Protein 1K5J (pdb70)

Radius of gyration: 20.87 Å; Cα contacts (8 Å, |Δi|>4): 1464; chains: 5; bounding box: 60×56×52 Å

Solvent-accessible surface area: 18401 Å² total; per-residue (Å²): 152,62,115,40,20,8,14,74,0,22,101,162,89,103,70,76,74,16,181,132,92,30,0,5,0,31,0,0,0,1,4,53,175,10,127,84,51,35,0,1,0,2,4,17,43,100,114,156,69,36,3,11,4,0,1,0,44,7,43,38,22,0,5,10,23,0,25,25,6,100,6,107,33,91,4,27,0,64,4,96,20,18,16,5,31,0,22,1,3,4,20,36,56,60,106,126,39,18,11,13,74,0,30,110,92,93,103,61,75,124,14,111,138,87,70,0,5,0,29,0,0,0,1,5,53,174,10,127,84,50,36,0,1,0,2,5,18,45,90,85,106,87,59,125,54,33,3,11,4,0,1,0,43,6,43,38,22,0,5,10,24,0,25,24,7,78,6,99,32,108,5,27,0,62,3,97,19,18,15,4,30,0,23,1,3,4,19,33,56,96,114,134,46,32,28,13,73,0,31,105,94,89,107,73,75,98,23,100,148,125,75,0,8,0,32,0,0,0,2,5,53,176,11,121,84,49,35,0,1,0,2,4,34,88,139,40,4,10,4,0,1,0,43,7,44,35,22,0,5,10,22,0,24,26,7,79,7,104,32,94,5,29,0,89,3,97,19,19,14,5,30,0,24,1,3,4,23,23,70,111,121,45,29,28,13,75,0,30,103,93,87,106,72,76,99,12,105,147,105,40,0,10,0,32,1,0,0,1,5,52,176,10,124,84,50,37,0,2,0,2,5,18,76,170,53,40,12,11,4,0,1,0,44,7,44,37,22,0,5,10,23,0,24,25,6,100,8,105,34,94,5,28,0,72,4,98,18,18,15,5,29,0,24,1,3,4,24,43,74,155,68,124,38,22,10,13,76,0,29,104,93,88,104,72,76,88,10,111,135,90,68,0,5,0,30,1,0,0,1,4,53,175,11,122,83,50,36,0,2,0,2,4,14,41,128,148,50,47,15,12,4,0,0,0,42,7,44,36,22,0,5,10,23,0,23,26,7,76,7,101,33,94,4,26,0,66,3,99,20,18,13,4,30,0,22,1,3,4,20,40,44,57

GO terms:
  GO:0005515 protein binding (F, IPI)
  GO:0140713 histone chaperone activity (F, IDA)
  GO:0061676 importin-alpha family protein binding (F, EXP)
  GO:0005654 nucleoplasm (C, IDA)
  GO:0035041 sperm DNA decondensation (P, IMP)
  GO:0031491 nucleosome binding (F, IMP)

Foldseek 3Di:
DKDKDKDWAFPVRQKDWDACKKKFWFKKFFDPPWDQDKKWKWKADPCSPTGTDDIAGPVPHGMDTDPPDMDRDGIMIGTPDTGTRMMIITMMDD/DAKDKDWAFPVRQKDWDACKKKFWFKKFFDPPWDQDKKWKWKWDQDPNHIDIGTDDIAGPVPHGMDTDPPDMDRDGIMIGTPDTGTGMMIITDMDD/DAKDKDWAFPVRQKDWDAVKKKFWFKKFFDPPWDQDWKWKWKDVPTGTDDIAGPVPHGMDTDPPDMDDDGIMIGTPDTGTRMMIIIGID/DAKDKDWAFPVRQKDWDACKKKFWFKKFFDPPWDQDWKWKWKPPVPTGTDDIAGPVPHGMDTDPPDMDRDGIMIGTPDTGTGMMIITGMD/DKDKDKDWAFPVRQKDWDACKKKFWFKKFFDPPWDQDWKWKWKADPHDTGTDDIAGPVPHGMDTDPPDMDRDTIMIGTPDTGTGMMIITMMDD

Secondary structure (DSSP, 8-state):
---EEEEEE-SS--EEEE---EEEEEEEEE-TTS-SS-EEEEEEE---EEEEEEEEBTTTB-EEE--S-EEPSPEEEEEEE----EEEEEEEE-/-EEEEEEE-SS--EEEE---EEEEEEEEE-TTS-SS-EEEEEEEEETTEEEEEEEEEEBTTTB-EEE--S-EEPSPEEEEEEE----EEEEEEEE-/-EEEEEEE-SS--EEEE----EEEEEEEE-TTS-SS-EEEEEE--EEEEEEEBTTTB-EEE--S-EEPSPEEEEEEE----EEEEEEE-/-EEEEEEEBTTB-EEEE----EEEEEEEE-TTS-SS-EEEEEE---EEEEEEEBTTTB-EEE--S-EEPSPEEEEEEE----EEEEEEE-/-EEEEEEEEBTTB-EEEE---EEEEEEEEE-TTS-SS-EEEEEE----EEEEEEEBTTTB-EEE--S-EEPSPEEEEEEE----EEEEEEEE-

Sequence (462 aa):
VSLIWGCELNEQNKTFEFKEHQLALRTVCLGDKAKDEFHIVEIVTQEEKSVPIATLKPSILPMATMVGIELTPPVTFRLKAGSGPLYISGQHVASLIWGCELNEQNKTFEFKEHQLALRTVCLGDKAKDEFHIVEIVTQEEGAEKSVPIATLKPSILPMATMVGIELTPPVTFRLKAGSGPLYISGQHVASLIWGCELNEQNKTFEFKEHQLALRTVCLGDKAKDEFHIVEIVTKSVPIATLKPSILPMATMVGIELTPPVTFRLKAGSGPLYISGQHVSLIWGCELNEQNKTFEFKEHQLALRTVCLGDKAKDEFHIVEIVTEKSVPIATLKPSILPMATMVGIELTPPVTFRLKAGSGPLYISGQHVVSLIWGCELNEQNKTFEFKEHQLALRTVCLGDKAKDEFHIVEIVTQEKSVPIATLKPSILPMATMVGIELTPPVTFRLKAGSGPLYISGQHVA

CATH classification: 2.60.120.340

Structure (mmCIF, N/CA/C/O backbone):
data_1K5J
#
_entry.id   1K5J
#
_cell.length_a   116.700
_cell.length_b   67.100
_cell.length_c   101.700
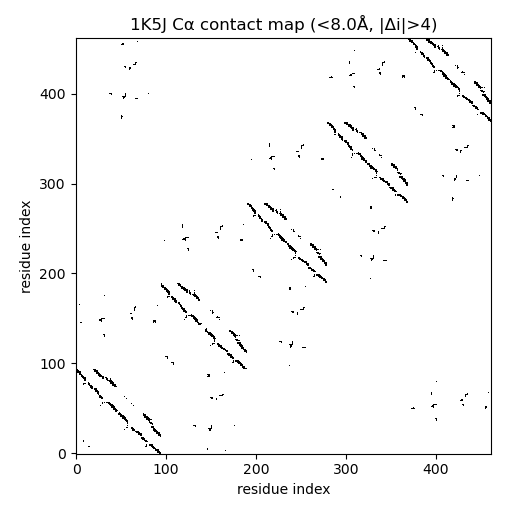_cell.angle_alpha   90.00
_cell.angle_beta   123.30
_cell.angle_gamma   90.00
#
_symmetry.space_group_name_H-M   'C 1 2 1'
#
loop_
_entity.id
_entity.type
_entity.pdbx_description
1 polymer 'Nucleoplasmin Core'
2 water water
#
loop_
_atom_site.group_PDB
_atom_site.id
_atom_site.type_symbol
_atom_site.label_atom_id
_atom_site.label_alt_id
_atom_site.label_comp_id
_atom_site.label_asym_id
_atom_site.label_entity_id
_atom_site.label_seq_id
_atom_site.pdbx_PDB_ins_code
_atom_site.Cartn_x
_atom_site.Cartn_y
_atom_site.Cartn_z
_atom_site.occupancy
_atom_site.B_iso_or_equiv
_atom_site.auth_seq_id
_atom_site.auth_comp_id
_atom_site.auth_asym_id
_atom_site.auth_atom_id
_atom_site.pdbx_PDB_model_num
ATOM 1 N N . VAL A 1 15 ? 7.689 -9.686 -20.106 1.00 69.95 15 VAL A N 1
ATOM 2 C CA . VAL A 1 15 ? 8.038 -9.672 -21.561 1.00 69.66 15 VAL A CA 1
ATOM 3 C C . VAL A 1 15 ? 6.803 -10.021 -22.409 1.00 70.70 15 VAL A C 1
ATOM 4 O O . VAL A 1 15 ? 6.225 -11.118 -22.294 1.00 68.00 15 VAL A O 1
ATOM 8 N N . SER A 1 16 ? 6.393 -9.073 -23.248 1.00 72.30 16 SER A N 1
ATOM 9 C CA . SER A 1 16 ? 5.236 -9.273 -24.103 1.00 73.62 16 SER A CA 1
ATOM 10 C C . SER A 1 16 ? 5.661 -9.209 -25.569 1.00 74.28 16 SER A C 1
ATOM 11 O O . SER A 1 16 ? 6.760 -8.733 -25.906 1.00 75.58 16 SER A O 1
ATOM 14 N N . LEU A 1 17 ? 4.783 -9.698 -26.436 1.00 71.30 17 LEU A N 1
ATOM 15 C CA . LEU A 1 17 ? 5.055 -9.721 -27.864 1.00 67.36 17 LEU A CA 1
ATOM 16 C C . LEU A 1 17 ? 3.697 -9.843 -28.576 1.00 64.19 17 LEU A C 1
ATOM 17 O O . LEU A 1 17 ? 2.944 -10.788 -28.312 1.00 62.65 17 LEU A O 1
ATOM 22 N N . ILE A 1 18 ? 3.365 -8.893 -29.454 1.00 59.15 18 ILE A N 1
ATOM 23 C CA . ILE A 1 18 ? 2.089 -8.983 -30.160 1.00 53.79 18 ILE A CA 1
ATOM 24 C C . ILE A 1 18 ? 2.132 -10.243 -31.013 1.00 49.31 18 ILE A C 1
ATOM 25 O O . ILE A 1 18 ? 3.167 -10.587 -31.599 1.00 44.98 18 ILE A O 1
ATOM 30 N N . TRP A 1 19 ? 1.002 -10.930 -31.064 1.00 41.25 19 TRP A N 1
ATOM 31 C CA . TRP A 1 19 ? 0.891 -12.184 -31.796 1.00 37.95 19 TRP A CA 1
ATOM 32 C C . TRP A 1 19 ? -0.376 -12.197 -32.660 1.00 36.10 19 TRP A C 1
ATOM 33 O O . TRP A 1 19 ? -1.302 -11.418 -32.441 1.00 30.46 19 TRP A O 1
ATOM 44 N N . GLY A 1 20 ? -0.413 -13.092 -33.640 1.00 35.02 20 GLY A N 1
ATOM 45 C CA . GLY A 1 20 ? -1.576 -13.190 -34.493 1.00 32.33 20 GLY A CA 1
ATOM 46 C C . GLY A 1 20 ? -1.483 -14.334 -35.474 1.00 30.96 20 GLY A C 1
ATOM 47 O O . GLY A 1 20 ? -0.390 -14.766 -35.820 1.00 27.64 20 GLY A O 1
ATOM 48 N N . CYS A 1 21 ? -2.627 -14.837 -35.916 1.00 30.25 21 CYS A N 1
ATOM 49 C CA . CYS A 1 21 ? -2.628 -15.917 -36.889 1.00 31.17 21 CYS A CA 1
ATOM 50 C C . CYS A 1 21 ? -3.838 -15.836 -37.794 1.00 29.15 21 CYS A C 1
ATOM 51 O O . CYS A 1 21 ? -4.847 -15.220 -37.456 1.00 25.26 21 CYS A O 1
ATOM 54 N N . GLU A 1 22 ? -3.727 -16.466 -38.955 1.00 29.21 22 GLU A N 1
ATOM 55 C CA . GLU A 1 22 ? -4.829 -16.493 -39.887 1.00 28.66 22 GLU A CA 1
ATOM 56 C C . GLU A 1 22 ? -5.323 -17.912 -40.077 1.00 29.32 22 GLU A C 1
ATOM 57 O O . GLU A 1 22 ? -4.543 -18.847 -40.206 1.00 28.76 22 GLU A O 1
ATOM 63 N N . LEU A 1 23 ? -6.632 -18.065 -40.077 1.00 29.25 23 LEU A N 1
ATOM 64 C CA . LEU A 1 23 ? -7.227 -19.357 -40.314 1.00 26.78 23 LEU A CA 1
ATOM 65 C C . LEU A 1 23 ? -8.071 -19.180 -41.567 1.00 28.45 23 LEU A C 1
ATOM 66 O O . LEU A 1 23 ? -8.676 -18.127 -41.774 1.00 27.66 23 LEU A O 1
ATOM 71 N N . ASN A 1 24 ? -8.084 -20.199 -42.411 1.00 28.12 24 ASN A N 1
ATOM 72 C CA . ASN A 1 24 ? -8.896 -20.177 -43.616 1.00 29.12 24 ASN A CA 1
ATOM 73 C C . ASN A 1 24 ? -9.167 -21.608 -44.057 1.00 33.34 24 ASN A C 1
ATOM 74 O O . ASN A 1 24 ? -8.752 -22.572 -43.409 1.00 28.41 24 ASN A O 1
ATOM 79 N N . GLU A 1 25 ? -9.854 -21.731 -45.176 1.00 30.70 25 GLU A N 1
ATOM 80 C CA . GLU A 1 25 ? -10.204 -23.013 -45.737 1.00 37.14 25 GLU A CA 1
ATOM 81 C C . GLU A 1 25 ? -9.003 -23.953 -45.922 1.00 33.43 25 GLU A C 1
ATOM 82 O O . GLU A 1 25 ? -9.094 -25.134 -45.598 1.00 34.92 25 GLU A O 1
ATOM 88 N N . GLN A 1 26 ? -7.895 -23.419 -46.439 1.00 28.55 26 GLN A N 1
ATOM 89 C CA . GLN A 1 26 ? -6.671 -24.199 -46.687 1.00 32.58 26 GLN A CA 1
ATOM 90 C C . GLN A 1 26 ? -5.946 -24.631 -45.402 1.00 32.28 26 GLN A C 1
ATOM 91 O O . GLN A 1 26 ? -5.471 -25.761 -45.301 1.00 30.17 26 GLN A O 1
ATOM 97 N N . ASN A 1 27 ? -5.845 -23.718 -44.441 1.00 30.24 27 ASN A N 1
ATOM 98 C CA . ASN A 1 27 ? -5.193 -23.981 -43.159 1.00 30.73 27 ASN A CA 1
ATOM 99 C C . ASN A 1 27 ? -6.205 -23.705 -42.050 1.00 30.11 27 ASN A C 1
ATOM 100 O O . ASN A 1 27 ? -6.163 -22.661 -41.398 1.00 31.25 27 ASN A O 1
ATOM 105 N N . LYS A 1 28 ? -7.124 -24.639 -41.858 1.00 27.38 28 LYS A N 1
ATOM 106 C CA . LYS A 1 28 ? -8.168 -24.518 -40.847 1.00 30.23 28 LYS A CA 1
ATOM 107 C C . LYS A 1 28 ? -7.624 -24.517 -39.424 1.00 31.11 28 LYS A C 1
ATOM 108 O O . LYS A 1 28 ? -8.318 -24.150 -38.474 1.00 27.43 28 LYS A O 1
ATOM 114 N N . THR A 1 29 ? -6.368 -24.910 -39.285 1.00 34.61 29 THR A N 1
ATOM 115 C CA . THR A 1 29 ? -5.772 -25.018 -37.970 1.00 37.04 29 THR A CA 1
ATOM 116 C C . THR A 1 29 ? -4.455 -24.293 -37.751 1.00 35.34 29 THR A C 1
ATOM 117 O O . THR A 1 29 ? -3.628 -24.176 -38.654 1.00 39.72 29 THR A O 1
ATOM 121 N N . PHE A 1 30 ? -4.284 -23.796 -36.533 1.00 32.66 30 PHE A N 1
ATOM 122 C CA . PHE A 1 30 ? -3.050 -23.141 -36.136 1.00 32.95 30 PHE A CA 1
ATOM 123 C C . PHE A 1 30 ? -2.759 -23.581 -34.698 1.00 34.30 30 PHE A C 1
ATOM 124 O O . PHE A 1 30 ? -3.552 -23.315 -33.796 1.00 30.11 30 PHE A O 1
ATOM 132 N N . GLU A 1 31 ? -1.668 -24.321 -34.492 1.00 35.51 31 GLU A N 1
ATOM 133 C CA . GLU A 1 31 ? -1.308 -24.748 -33.135 1.00 38.68 31 GLU A CA 1
ATOM 134 C C . GLU A 1 31 ? -0.218 -23.829 -32.602 1.00 34.48 31 GLU A C 1
ATOM 135 O O . GLU A 1 31 ? 0.881 -23.759 -33.140 1.00 33.39 31 GLU A O 1
ATOM 141 N N . PHE A 1 32 ? -0.552 -23.095 -31.554 1.00 37.11 32 PHE A N 1
ATOM 142 C CA . PHE A 1 32 ? 0.398 -22.200 -30.928 1.00 41.31 32 PHE A CA 1
ATOM 143 C C . PHE A 1 32 ? 1.210 -23.066 -29.967 1.00 41.61 32 PHE A C 1
ATOM 144 O O . PHE A 1 32 ? 0.689 -23.534 -28.958 1.00 39.83 32 PHE A O 1
ATOM 152 N N . LYS A 1 33 ? 2.474 -23.288 -30.307 1.00 42.32 33 LYS A N 1
ATOM 153 C CA . LYS A 1 33 ? 3.377 -24.111 -29.498 1.00 45.34 33 LYS A CA 1
ATOM 154 C C . LYS A 1 33 ? 4.440 -23.226 -28.858 1.00 43.62 33 LYS A C 1
ATOM 155 O O . LYS A 1 33 ? 4.910 -22.274 -29.483 1.00 44.58 33 LYS A O 1
ATOM 161 N N . GLU A 1 42 ? 7.765 -19.677 -18.296 1.00 64.08 42 GLU A N 1
ATOM 162 C CA . GLU A 1 42 ? 6.304 -19.711 -18.328 1.00 66.08 42 GLU A CA 1
ATOM 163 C C . GLU A 1 42 ? 5.730 -18.773 -19.406 1.00 65.14 42 GLU A C 1
ATOM 164 O O . GLU A 1 42 ? 6.029 -17.574 -19.430 1.00 62.02 42 GLU A O 1
ATOM 166 N N . HIS A 1 43 ? 4.903 -19.333 -20.286 1.00 64.79 43 HIS A N 1
ATOM 167 C CA . HIS A 1 43 ? 4.278 -18.567 -21.372 1.00 61.61 43 HIS A CA 1
ATOM 168 C C . HIS A 1 43 ? 2.763 -18.532 -21.273 1.00 57.46 43 HIS A C 1
ATOM 169 O O . HIS A 1 43 ? 2.136 -19.492 -20.813 1.00 59.73 43 HIS A O 1
ATOM 176 N N . GLN A 1 44 ? 2.187 -17.418 -21.710 1.00 48.59 44 GLN A N 1
ATOM 177 C CA . GLN A 1 44 ? 0.740 -17.233 -21.712 1.00 46.19 44 GLN A CA 1
ATOM 178 C C . GLN A 1 44 ? 0.360 -16.408 -22.939 1.00 41.39 44 GLN A C 1
ATOM 179 O O . GLN A 1 44 ? 1.065 -15.462 -23.318 1.00 34.53 44 GLN A O 1
ATOM 181 N N . LEU A 1 45 ? -0.740 -16.797 -23.571 1.00 38.77 45 LEU A N 1
ATOM 182 C CA . LEU A 1 45 ? -1.247 -16.096 -24.741 1.00 36.55 45 LEU A CA 1
ATOM 183 C C . LEU A 1 45 ? -2.564 -15.456 -24.344 1.00 36.41 45 LEU A C 1
ATOM 184 O O . LEU A 1 45 ? -3.510 -16.159 -24.001 1.00 35.84 45 LEU A O 1
ATOM 189 N N . ALA A 1 46 ? -2.618 -14.131 -24.368 1.00 32.70 46 ALA A N 1
ATOM 190 C CA . ALA A 1 46 ? -3.849 -13.422 -24.044 1.00 32.72 46 ALA A CA 1
ATOM 191 C C . ALA A 1 46 ? -4.457 -12.986 -25.384 1.00 30.32 46 ALA A C 1
ATOM 192 O O . ALA A 1 46 ? -3.811 -12.287 -26.162 1.00 29.54 46 ALA A O 1
ATOM 194 N N . LEU A 1 47 ? -5.679 -13.424 -25.659 1.00 28.16 47 LEU A N 1
ATOM 195 C CA . LEU A 1 47 ? -6.348 -13.066 -26.908 1.00 29.26 47 LEU A CA 1
ATOM 196 C C . LEU A 1 47 ? -6.945 -11.671 -26.817 1.00 30.50 47 LEU A C 1
ATOM 197 O O . LEU A 1 47 ? -7.365 -11.235 -25.742 1.00 30.84 47 LEU A O 1
ATOM 202 N N . ARG A 1 48 ? -6.981 -10.974 -27.948 1.00 29.84 48 ARG A N 1
ATOM 203 C CA . ARG A 1 48 ? -7.529 -9.623 -27.990 1.00 29.28 48 ARG A CA 1
ATOM 204 C C . ARG A 1 48 ? -8.709 -9.480 -28.947 1.00 28.39 48 ARG A C 1
ATOM 205 O O . ARG A 1 48 ? -9.771 -8.994 -28.562 1.00 24.91 48 ARG A O 1
ATOM 213 N N . THR A 1 49 ? -8.526 -9.896 -30.193 1.00 24.78 49 THR A N 1
ATOM 214 C CA . THR A 1 49 ? -9.606 -9.794 -31.159 1.00 24.23 49 THR A CA 1
ATOM 215 C C . THR A 1 49 ? -9.610 -10.916 -32.183 1.00 23.30 49 THR A C 1
ATOM 216 O O . THR A 1 49 ? -8.605 -11.594 -32.409 1.00 21.97 49 THR A O 1
ATOM 220 N N . VAL A 1 50 ? -10.778 -11.093 -32.786 1.00 25.16 50 VAL A N 1
ATOM 221 C CA . VAL A 1 50 ? -10.988 -12.048 -33.861 1.00 28.45 50 VAL A CA 1
ATOM 222 C C . VAL A 1 50 ? -11.723 -11.203 -34.898 1.00 21.64 50 VAL A C 1
ATOM 223 O O . VAL A 1 50 ? -12.674 -10.517 -34.561 1.00 21.55 50 VAL A O 1
ATOM 227 N N . CYS A 1 51 ? -11.263 -11.226 -36.138 1.00 19.24 51 CYS A N 1
ATOM 228 C CA . CYS A 1 51 ? -11.922 -10.463 -37.181 1.00 21.70 51 CYS A CA 1
ATOM 229 C C . CYS A 1 51 ? -11.742 -11.107 -38.538 1.00 20.76 51 CYS A C 1
ATOM 230 O O . CYS A 1 51 ? -10.760 -11.795 -38.783 1.00 19.19 51 CYS A O 1
ATOM 233 N N . LEU A 1 52 ? -12.709 -10.878 -39.416 1.00 20.87 52 LEU A N 1
ATOM 234 C CA . LEU A 1 52 ? -12.697 -11.462 -40.748 1.00 20.27 52 LEU A CA 1
ATOM 235 C C . LEU A 1 52 ? -12.042 -10.598 -41.808 1.00 21.20 52 LEU A C 1
ATOM 236 O O . LEU A 1 52 ? -12.027 -9.376 -41.711 1.00 21.63 52 LEU A O 1
ATOM 241 N N . GLY A 1 53 ? -11.493 -11.250 -42.822 1.00 22.28 53 GLY A N 1
ATOM 242 C CA . GLY A 1 53 ? -10.879 -10.529 -43.918 1.00 22.46 53 GLY A CA 1
ATOM 243 C C . GLY A 1 53 ? -12.011 -9.987 -44.771 1.00 21.38 53 GLY A C 1
ATOM 244 O O . GLY A 1 53 ? -13.104 -10.543 -44.745 1.00 18.25 53 GLY A O 1
ATOM 245 N N . ASP A 1 54 ? -11.764 -8.915 -45.518 1.00 25.15 54 ASP A N 1
ATOM 246 C CA . ASP A 1 54 ? -12.806 -8.316 -46.357 1.00 29.67 54 ASP A CA 1
ATOM 247 C C . ASP A 1 54 ? -13.237 -9.202 -47.521 1.00 28.70 54 ASP A C 1
ATOM 248 O O . ASP A 1 54 ? -14.294 -8.986 -48.089 1.00 29.16 54 ASP A O 1
ATOM 253 N N . LYS A 1 55 ? -12.424 -10.203 -47.861 1.00 29.51 55 LYS A N 1
ATOM 254 C CA . LYS A 1 55 ? -12.742 -11.122 -48.953 1.00 32.09 55 LYS A CA 1
ATOM 255 C C . LYS A 1 55 ? -13.340 -12.428 -48.440 1.00 30.63 55 LYS A C 1
ATOM 256 O O . LYS A 1 55 ? -13.542 -13.363 -49.200 1.00 32.85 55 LYS A O 1
ATOM 262 N N . ALA A 1 56 ? -13.610 -12.497 -47.145 1.00 25.11 56 ALA A N 1
ATOM 263 C CA . ALA A 1 56 ? -14.181 -13.702 -46.583 1.00 21.78 56 ALA A CA 1
ATOM 264 C C . ALA A 1 56 ? -15.605 -13.914 -47.084 1.00 28.19 56 ALA A C 1
ATOM 265 O O . ALA A 1 56 ? -16.376 -12.970 -47.226 1.00 26.64 56 ALA A O 1
ATOM 267 N N . LYS A 1 57 ? -15.935 -15.173 -47.343 1.00 26.93 57 LYS A N 1
ATOM 268 C CA . LYS A 1 57 ? -17.253 -15.574 -47.804 1.00 24.81 57 LYS A CA 1
ATOM 269 C C . LYS A 1 57 ? -18.300 -15.069 -46.804 1.00 25.96 57 LYS A C 1
ATOM 270 O O . LYS A 1 57 ? -18.110 -15.170 -45.590 1.00 20.93 57 LYS A O 1
ATOM 276 N N . ASP A 1 58 ? -19.403 -14.522 -47.308 1.00 22.92 58 ASP A N 1
ATOM 277 C CA . ASP A 1 58 ? -20.442 -13.996 -46.429 1.00 24.46 58 ASP A CA 1
ATOM 278 C C . ASP A 1 58 ? -21.256 -15.114 -45.775 1.00 24.38 58 ASP A C 1
ATOM 279 O O . ASP A 1 58 ? -22.422 -15.323 -46.074 1.00 21.58 58 ASP A O 1
ATOM 284 N N . GLU A 1 59 ? -20.620 -15.810 -44.846 1.00 24.64 59 GLU A N 1
ATOM 285 C CA . GLU A 1 59 ? -21.254 -16.922 -44.155 1.00 21.78 59 GLU A CA 1
ATOM 286 C C . GLU A 1 59 ? -20.744 -16.946 -42.722 1.00 16.64 59 GLU A C 1
ATOM 287 O O . GLU A 1 59 ? -19.835 -16.209 -42.371 1.00 18.27 59 GLU A O 1
ATOM 293 N N . PHE A 1 60 ? -21.329 -17.797 -41.897 1.00 15.58 60 PHE A N 1
ATOM 294 C CA . PHE A 1 60 ? -20.883 -17.901 -40.519 1.00 22.46 60 PHE A CA 1
ATOM 295 C C . PHE A 1 60 ? -19.504 -18.548 -40.407 1.00 25.20 60 PHE A C 1
ATOM 296 O O . PHE A 1 60 ? -19.191 -19.526 -41.084 1.00 21.14 60 PHE A O 1
ATOM 304 N N . HIS A 1 61 ? -18.673 -17.953 -39.566 1.00 20.64 61 HIS A N 1
ATOM 305 C CA . HIS A 1 61 ? -17.336 -18.445 -39.311 1.00 24.21 61 HIS A CA 1
ATOM 306 C C . HIS A 1 61 ? -17.296 -18.755 -37.827 1.00 26.09 61 HIS A C 1
ATOM 307 O O . HIS A 1 61 ? -17.754 -17.957 -37.007 1.00 22.79 61 HIS A O 1
ATOM 314 N N . ILE A 1 62 ? -16.770 -19.921 -37.480 1.00 26.26 62 ILE A N 1
ATOM 315 C CA . ILE A 1 62 ? -16.663 -20.290 -36.080 1.00 27.03 62 ILE A CA 1
ATOM 316 C C . ILE A 1 62 ? -15.256 -20.752 -35.758 1.00 26.84 62 ILE A C 1
ATOM 317 O O . ILE A 1 62 ? -14.699 -21.616 -36.428 1.00 26.28 62 ILE A O 1
ATOM 322 N N . VAL A 1 63 ? -14.663 -20.133 -34.752 1.00 25.85 63 VAL A N 1
ATOM 323 C CA . VAL A 1 63 ? -13.334 -20.516 -34.334 1.00 25.44 63 VAL A CA 1
ATOM 324 C C . VAL A 1 63 ? -13.493 -21.143 -32.968 1.00 26.59 63 VAL A C 1
ATOM 325 O O . VAL A 1 63 ? -14.240 -20.646 -32.131 1.00 24.28 63 VAL A O 1
ATOM 329 N N . GLU A 1 64 ? -12.811 -22.261 -32.770 1.00 27.61 64 GLU A N 1
ATOM 330 C CA . GLU A 1 64 ? -12.858 -22.988 -31.513 1.00 26.80 64 GLU A CA 1
ATOM 331 C C . GLU A 1 64 ? -11.446 -23.330 -31.058 1.00 26.29 64 GLU A C 1
ATOM 332 O O . GLU A 1 64 ? -10.521 -23.400 -31.870 1.00 28.80 64 GLU A O 1
ATOM 338 N N . ILE A 1 65 ? -11.284 -23.516 -29.755 1.00 26.38 65 ILE A N 1
ATOM 339 C CA . ILE A 1 65 ? -9.995 -23.903 -29.196 1.00 30.82 65 ILE A CA 1
ATOM 340 C C . ILE A 1 65 ? -10.071 -25.414 -28.986 1.00 31.23 65 ILE A C 1
ATOM 341 O O . ILE A 1 65 ? -11.082 -25.937 -28.517 1.00 25.13 65 ILE A O 1
ATOM 346 N N . VAL A 1 66 ? -9.015 -26.116 -29.377 1.00 34.93 66 VAL A N 1
ATOM 347 C CA . VAL A 1 66 ? -8.986 -27.567 -29.251 1.00 39.80 66 VAL A CA 1
ATOM 348 C C . VAL A 1 66 ? -7.926 -28.044 -28.254 1.00 43.76 66 VAL A C 1
ATOM 349 O O . VAL A 1 66 ? -6.771 -27.612 -28.299 1.00 43.55 66 VAL A O 1
ATOM 353 N N . THR A 1 67 ? -8.342 -28.926 -27.351 1.00 49.02 67 THR A N 1
ATOM 354 C CA . THR A 1 67 ? -7.454 -29.513 -26.339 1.00 56.62 67 THR A CA 1
ATOM 355 C C . THR A 1 67 ? -7.808 -30.997 -26.180 1.00 59.89 67 THR A C 1
ATOM 356 O O . THR A 1 67 ? -8.859 -31.450 -26.657 1.00 56.34 67 THR A O 1
ATOM 360 N N . GLN A 1 68 ? -6.946 -31.746 -25.499 1.00 66.17 68 GLN A N 1
ATOM 361 C CA . GLN A 1 68 ? -7.205 -33.167 -25.246 1.00 71.27 68 GLN A CA 1
ATOM 362 C C . GLN A 1 68 ? -7.834 -33.314 -23.847 1.00 75.68 68 GLN A C 1
ATOM 363 O O . GLN A 1 68 ? -7.308 -32.774 -22.869 1.00 77.38 68 GLN A O 1
ATOM 365 N N . GLU A 1 69 ? -8.967 -34.014 -23.754 1.00 79.71 69 GLU A N 1
ATOM 366 C CA . GLU A 1 69 ? -9.637 -34.226 -22.461 1.00 82.42 69 GLU A CA 1
ATOM 367 C C . GLU A 1 69 ? -10.147 -35.664 -22.342 1.00 84.21 69 GLU A C 1
ATOM 368 O O . GLU A 1 69 ? -11.357 -35.896 -22.233 1.00 85.99 69 GLU A O 1
ATOM 370 N N . GLU A 1 73 ? -10.337 -35.649 -27.362 1.00 60.01 73 GLU A N 1
ATOM 371 C CA . GLU A 1 73 ? -10.249 -34.311 -27.955 1.00 60.23 73 GLU A CA 1
ATOM 372 C C . GLU A 1 73 ? -11.435 -33.449 -27.539 1.00 59.71 73 GLU A C 1
ATOM 373 O O . GLU A 1 73 ? -12.590 -33.858 -27.697 1.00 59.24 73 GLU A O 1
ATOM 379 N N . LYS A 1 74 ? -11.155 -32.268 -26.993 1.00 57.68 74 LYS A N 1
ATOM 380 C CA . LYS A 1 74 ? -12.221 -31.345 -26.616 1.00 55.38 74 LYS A CA 1
ATOM 381 C C . LYS A 1 74 ? -12.032 -30.022 -27.355 1.00 50.50 74 LYS A C 1
ATOM 382 O O . LYS A 1 74 ? -10.963 -29.393 -27.293 1.00 47.77 74 LYS A O 1
ATOM 388 N N . SER A 1 75 ? -13.072 -29.612 -28.063 1.00 44.06 75 SER A N 1
ATOM 389 C CA . SER A 1 75 ? -13.034 -28.361 -28.790 1.00 42.84 75 SER A CA 1
ATOM 390 C C . SER A 1 75 ? -14.054 -27.429 -28.142 1.00 40.22 75 SER A C 1
ATOM 391 O O . SER A 1 75 ? -15.159 -27.842 -27.794 1.00 33.93 75 SER A O 1
ATOM 394 N N . VAL A 1 76 ? -13.659 -26.174 -27.956 1.00 33.23 76 VAL A N 1
ATOM 395 C CA . VAL A 1 76 ? -14.522 -25.184 -27.327 1.00 31.20 76 VAL A CA 1
ATOM 396 C C . VAL A 1 76 ? -14.699 -23.933 -28.192 1.00 30.20 76 VAL A C 1
ATOM 397 O O . VAL A 1 76 ? -13.774 -23.128 -28.321 1.00 28.81 76 VAL A O 1
ATOM 401 N N . PRO A 1 77 ? -15.886 -23.766 -28.806 1.00 30.60 77 PRO A N 1
ATOM 402 C CA . PRO A 1 77 ? -16.173 -22.599 -29.656 1.00 29.48 77 PRO A CA 1
ATOM 403 C C . PRO A 1 77 ? -16.072 -21.302 -28.849 1.00 27.76 77 PRO A C 1
ATOM 404 O O . PRO A 1 77 ? -16.639 -21.190 -27.767 1.00 29.91 77 PRO A O 1
ATOM 408 N N . ILE A 1 78 ? -15.345 -20.327 -29.373 1.00 27.42 78 ILE A N 1
ATOM 409 C CA . ILE A 1 78 ? -15.183 -19.062 -28.675 1.00 28.38 78 ILE A CA 1
ATOM 410 C C . ILE A 1 78 ? -15.690 -17.868 -29.469 1.00 27.32 78 ILE A C 1
ATOM 411 O O . ILE A 1 78 ? -15.811 -16.764 -28.934 1.00 27.55 78 ILE A O 1
ATOM 416 N N . ALA A 1 79 ? -15.994 -18.078 -30.744 1.00 26.90 79 ALA A N 1
ATOM 417 C CA . ALA A 1 79 ? -16.489 -16.972 -31.560 1.00 24.34 79 ALA A CA 1
ATOM 418 C C . ALA A 1 79 ? -17.231 -17.386 -32.818 1.00 21.59 79 ALA A C 1
ATOM 419 O O . ALA A 1 79 ? -16.847 -18.331 -33.497 1.00 23.91 79 ALA A O 1
ATOM 421 N N . THR A 1 80 ? -18.298 -16.655 -33.111 1.00 22.46 80 THR A N 1
ATOM 422 C CA . THR A 1 80 ? -19.097 -16.868 -34.310 1.00 21.23 80 THR A CA 1
ATOM 423 C C . THR A 1 80 ? -19.197 -15.515 -34.990 1.00 24.29 80 THR A C 1
ATOM 424 O O . THR A 1 80 ? -19.744 -14.571 -34.431 1.00 21.78 80 THR A O 1
ATOM 428 N N . LEU A 1 81 ? -18.644 -15.429 -36.191 1.00 20.89 81 LEU A N 1
ATOM 429 C CA . LEU A 1 81 ? -18.645 -14.191 -36.948 1.00 22.31 81 LEU A CA 1
ATOM 430 C C . LEU A 1 81 ? -19.261 -14.397 -38.334 1.00 24.53 81 LEU A C 1
ATOM 431 O O . LEU A 1 81 ? -19.393 -15.526 -38.808 1.00 23.91 81 LEU A O 1
ATOM 436 N N . LYS A 1 82 ? -19.650 -13.289 -38.956 1.00 22.56 82 LYS A N 1
ATOM 437 C CA . LYS A 1 82 ? -20.204 -13.277 -40.307 1.00 24.55 82 LYS A CA 1
ATOM 438 C C . LYS A 1 82 ? -20.055 -11.847 -40.840 1.00 22.60 82 LYS A C 1
ATOM 439 O O . LYS A 1 82 ? -20.509 -10.888 -40.215 1.00 22.86 82 LYS A O 1
ATOM 445 N N . PRO A 1 83 ? -19.409 -11.698 -42.006 1.00 23.27 83 PRO A N 1
ATOM 446 C CA . PRO A 1 83 ? -19.160 -10.412 -42.665 1.00 24.34 83 PRO A CA 1
ATOM 447 C C . PRO A 1 83 ? -20.308 -9.402 -42.623 1.00 27.51 83 PRO A C 1
ATOM 448 O O . PRO A 1 83 ? -20.125 -8.271 -42.177 1.00 23.74 83 PRO A O 1
ATOM 452 N N . SER A 1 84 ? -21.485 -9.825 -43.069 1.00 21.07 84 SER A N 1
ATOM 453 C CA . SER A 1 84 ? -22.653 -8.955 -43.106 1.00 23.02 84 SER A CA 1
ATOM 454 C C . SER A 1 84 ? -23.432 -8.836 -41.805 1.00 25.22 84 SER A C 1
ATOM 455 O O . SER A 1 84 ? -24.397 -8.083 -41.742 1.00 26.45 84 SER A O 1
ATOM 458 N N . ILE A 1 85 ? -23.028 -9.572 -40.775 1.00 25.28 85 ILE A N 1
ATOM 459 C CA . ILE A 1 85 ? -23.723 -9.523 -39.490 1.00 21.00 85 ILE A CA 1
ATOM 460 C C . ILE A 1 85 ? -22.824 -9.011 -38.351 1.00 24.81 85 ILE A C 1
ATOM 461 O O . ILE A 1 85 ? -23.184 -8.086 -37.641 1.00 17.57 85 ILE A O 1
ATOM 466 N N . LEU A 1 86 ? -21.664 -9.641 -38.177 1.00 22.54 86 LEU A N 1
ATOM 467 C CA . LEU A 1 86 ? -20.726 -9.278 -37.118 1.00 22.02 86 LEU A CA 1
ATOM 468 C C . LEU A 1 86 ? -19.325 -9.622 -37.625 1.00 26.00 86 LEU A C 1
ATOM 469 O O . LEU A 1 86 ? -18.849 -10.742 -37.467 1.00 25.04 86 LEU A O 1
ATOM 474 N N . PRO A 1 87 ? -18.644 -8.646 -38.242 1.00 23.12 87 PRO A N 1
ATOM 475 C CA . PRO A 1 87 ? -17.302 -8.846 -38.793 1.00 24.47 87 PRO A CA 1
ATOM 476 C C . PRO A 1 87 ? -16.143 -9.061 -37.815 1.00 21.32 87 PRO A C 1
ATOM 477 O O . PRO A 1 87 ? -15.069 -9.474 -38.226 1.00 20.78 87 PRO A O 1
ATOM 481 N N . MET A 1 88 ? -16.351 -8.784 -36.534 1.00 17.49 88 MET A N 1
ATOM 482 C CA . MET A 1 88 ? -15.278 -8.978 -35.552 1.00 24.11 88 MET A CA 1
ATOM 483 C C . MET A 1 88 ? -15.813 -9.098 -34.132 1.00 21.47 88 MET A C 1
ATOM 484 O O . MET A 1 88 ? -16.983 -8.852 -33.880 1.00 21.41 88 MET A O 1
ATOM 489 N N . ALA A 1 89 ? -14.932 -9.470 -33.214 1.00 17.58 89 ALA A N 1
ATOM 490 C CA . ALA A 1 89 ? -15.278 -9.601 -31.809 1.00 20.70 89 ALA A CA 1
ATOM 491 C C . ALA A 1 89 ? -14.051 -9.338 -30.930 1.00 22.72 89 ALA A C 1
ATOM 492 O O . ALA A 1 89 ? -12.920 -9.689 -31.281 1.00 23.63 89 ALA A O 1
ATOM 494 N N . THR A 1 90 ? -14.291 -8.701 -29.788 1.00 25.40 90 THR A N 1
ATOM 495 C CA . THR A 1 90 ? -13.237 -8.393 -28.835 1.00 27.90 90 THR A CA 1
ATOM 496 C C . THR A 1 90 ? -13.167 -9.496 -27.787 1.00 28.19 90 THR A C 1
ATOM 497 O O . THR A 1 90 ? -14.156 -9.769 -27.126 1.00 31.69 90 THR A O 1
ATOM 501 N N . MET A 1 91 ? -12.010 -10.140 -27.655 1.00 33.87 91 MET A N 1
ATOM 502 C CA . MET A 1 91 ? -11.824 -11.208 -26.660 1.00 33.84 91 MET A CA 1
ATOM 503 C C . MET A 1 91 ? -11.345 -10.573 -25.343 1.00 35.95 91 MET A C 1
ATOM 504 O O . MET A 1 91 ? -10.451 -9.723 -25.344 1.00 37.04 91 MET A O 1
ATOM 509 N N . VAL A 1 92 ? -11.931 -10.977 -24.225 1.00 34.59 92 VAL A N 1
ATOM 510 C CA . VAL A 1 92 ? -11.544 -10.405 -22.939 1.00 38.85 92 VAL A CA 1
ATOM 511 C C . VAL A 1 92 ? -11.268 -11.448 -21.868 1.00 39.34 92 VAL A C 1
ATOM 512 O O . VAL A 1 92 ? -12.046 -12.370 -21.673 1.00 40.20 92 VAL A O 1
ATOM 516 N N . GLY A 1 93 ? -10.158 -11.278 -21.164 1.00 38.13 93 GLY A N 1
ATOM 517 C CA . GLY A 1 93 ? -9.805 -12.200 -20.099 1.00 38.49 93 GLY A CA 1
ATOM 518 C C . GLY A 1 93 ? -9.502 -13.618 -20.540 1.00 40.14 93 GLY A C 1
ATOM 519 O O . GLY A 1 93 ? -9.559 -14.540 -19.739 1.00 42.34 93 GLY A O 1
ATOM 520 N N . ILE A 1 94 ? -9.186 -13.820 -21.809 1.00 39.77 94 ILE A N 1
ATOM 521 C CA . ILE A 1 94 ? -8.867 -15.160 -22.253 1.00 40.73 94 ILE A CA 1
ATOM 522 C C . ILE A 1 94 ? -7.349 -15.314 -22.320 1.00 44.29 94 ILE A C 1
ATOM 523 O O . ILE A 1 94 ? -6.696 -14.808 -23.237 1.00 45.28 94 ILE A O 1
ATOM 528 N N . GLU A 1 95 ? -6.791 -15.993 -21.323 1.00 43.34 95 GLU A N 1
ATOM 529 C CA . GLU A 1 95 ? -5.352 -16.229 -21.264 1.00 47.75 95 GLU A CA 1
ATOM 530 C C . GLU A 1 95 ? -5.105 -17.726 -21.322 1.00 44.90 95 GLU A C 1
ATOM 531 O O . GLU A 1 95 ? -5.630 -18.486 -20.512 1.00 44.95 95 GLU A O 1
ATOM 537 N N . LEU A 1 96 ? -4.290 -18.146 -22.275 1.00 40.36 96 LEU A N 1
ATOM 538 C CA . LEU A 1 96 ? -4.042 -19.562 -22.471 1.00 41.93 96 LEU A CA 1
ATOM 539 C C . LEU A 1 96 ? -2.599 -19.976 -22.269 1.00 41.52 96 LEU A C 1
ATOM 540 O O . LEU A 1 96 ? -1.670 -19.221 -22.550 1.00 40.92 96 LEU A O 1
ATOM 545 N N . THR A 1 97 ? -2.428 -21.196 -21.789 1.00 40.82 97 THR A N 1
ATOM 546 C CA . THR A 1 97 ? -1.111 -21.760 -21.555 1.00 40.84 97 THR A CA 1
ATOM 547 C C . THR A 1 97 ? -0.826 -22.677 -22.726 1.00 38.25 97 THR A C 1
ATOM 548 O O . THR A 1 97 ? -1.583 -23.609 -22.972 1.00 38.87 97 THR A O 1
ATOM 552 N N . PRO A 1 98 ? 0.252 -22.418 -23.477 1.00 42.07 98 PRO A N 1
ATOM 553 C CA . PRO A 1 98 ? 0.560 -23.287 -24.615 1.00 46.11 98 PRO A CA 1
ATOM 554 C C . PRO A 1 98 ? 0.797 -24.709 -24.122 1.00 48.76 98 PRO A C 1
ATOM 555 O O . PRO A 1 98 ? 1.184 -24.911 -22.970 1.00 51.76 98 PRO A O 1
ATOM 559 N N . PRO A 1 99 ? 0.580 -25.708 -24.985 1.00 49.85 99 PRO A N 1
ATOM 560 C CA . PRO A 1 99 ? 0.142 -25.542 -26.373 1.00 50.94 99 PRO A CA 1
ATOM 561 C C . PRO A 1 99 ? -1.382 -25.423 -26.522 1.00 50.70 99 PRO A C 1
ATOM 562 O O . PRO A 1 99 ? -2.144 -25.992 -25.743 1.00 50.75 99 PRO A O 1
ATOM 566 N N . VAL A 1 100 ? -1.812 -24.662 -27.521 1.00 49.47 100 VAL A N 1
ATOM 567 C CA . VAL A 1 100 ? -3.235 -24.476 -27.787 1.00 46.61 100 VAL A CA 1
ATOM 568 C C . VAL A 1 100 ? -3.443 -24.454 -29.277 1.00 41.22 100 VAL A C 1
ATOM 569 O O . VAL A 1 100 ? -2.677 -23.829 -30.015 1.00 38.07 100 VAL A O 1
ATOM 573 N N . THR A 1 101 ? -4.490 -25.131 -29.720 1.00 36.95 101 THR A N 1
ATOM 574 C CA . THR A 1 101 ? -4.797 -25.169 -31.132 1.00 38.66 101 THR A CA 1
ATOM 575 C C . THR A 1 101 ? -6.094 -24.419 -31.424 1.00 35.15 101 THR A C 1
ATOM 576 O O . THR A 1 101 ? -7.091 -24.567 -30.719 1.00 33.08 101 THR A O 1
ATOM 580 N N . PHE A 1 102 ? -6.060 -23.595 -32.460 1.00 31.64 102 PHE A N 1
ATOM 581 C CA . PHE A 1 102 ? -7.232 -22.841 -32.869 1.00 30.79 102 PHE A CA 1
ATOM 582 C C . PHE A 1 102 ? -7.710 -23.484 -34.159 1.00 28.31 102 PHE A C 1
ATOM 583 O O . PHE A 1 102 ? -6.933 -23.694 -35.086 1.00 28.28 102 PHE A O 1
ATOM 591 N N . ARG A 1 103 ? -8.985 -23.817 -34.212 1.00 27.46 103 ARG A N 1
ATOM 592 C CA . ARG A 1 103 ? -9.521 -24.448 -35.401 1.00 27.21 103 ARG A CA 1
ATOM 593 C C . ARG A 1 103 ? -10.719 -23.699 -35.965 1.00 23.41 103 ARG A C 1
ATOM 594 O O . ARG A 1 103 ? -11.599 -23.270 -35.223 1.00 21.10 103 ARG A O 1
ATOM 602 N N . LEU A 1 104 ? -10.722 -23.541 -37.284 1.0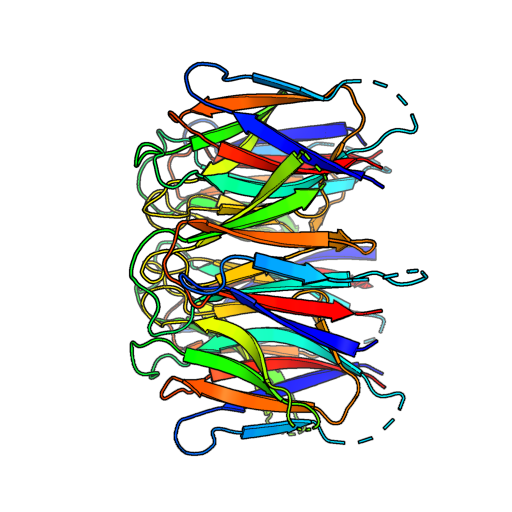0 25.19 104 LEU A N 1
ATOM 603 C CA . LEU A 1 104 ? -11.812 -22.888 -37.992 1.00 23.15 104 LEU A CA 1
ATOM 604 C C . LEU A 1 104 ? -12.890 -23.952 -38.227 1.00 25.26 104 LEU A C 1
ATOM 605 O O . LEU A 1 104 ? -12.860 -24.678 -39.211 1.00 28.65 104 LEU A O 1
ATOM 610 N N . LYS A 1 105 ? -13.824 -24.048 -37.290 1.00 27.21 105 LYS A N 1
ATOM 611 C CA . LYS A 1 105 ? -14.904 -25.020 -37.344 1.00 29.44 105 LYS A CA 1
ATOM 612 C C . LYS A 1 105 ? -15.783 -24.807 -38.570 1.00 34.10 105 LYS A C 1
ATOM 613 O O . LYS A 1 105 ? -16.280 -25.768 -39.165 1.00 31.67 105 LYS A O 1
ATOM 619 N N . ALA A 1 106 ? -15.976 -23.544 -38.944 1.00 28.78 106 ALA A N 1
ATOM 620 C CA . ALA A 1 106 ? -16.806 -23.220 -40.097 1.00 28.47 106 ALA A CA 1
ATOM 621 C C . ALA A 1 106 ? -16.401 -21.907 -40.736 1.00 27.06 106 ALA A C 1
ATOM 622 O O . ALA A 1 106 ? -15.870 -21.011 -40.074 1.00 27.46 106 ALA A O 1
ATOM 624 N N . GLY A 1 107 ? -16.656 -21.794 -42.033 1.00 26.60 107 GLY A N 1
ATOM 625 C CA . GLY A 1 107 ? -16.330 -20.563 -42.733 1.00 27.89 107 GLY A CA 1
ATOM 626 C C . GLY A 1 107 ? -15.097 -20.690 -43.585 1.00 28.35 107 GLY A C 1
ATOM 627 O O . GLY A 1 107 ? -14.187 -21.444 -43.254 1.00 32.55 107 GLY A O 1
ATOM 628 N N . SER A 1 108 ? -15.069 -19.933 -44.678 1.00 28.04 108 SER A N 1
ATOM 629 C CA . SER A 1 108 ? -13.953 -19.961 -45.610 1.00 28.48 108 SER A CA 1
ATOM 630 C C . SER A 1 108 ? -12.758 -19.174 -45.099 1.00 28.81 108 SER A C 1
ATOM 631 O O . SER A 1 108 ? -11.619 -19.494 -45.414 1.00 25.84 108 SER A O 1
ATOM 634 N N . GLY A 1 109 ? -13.023 -18.129 -44.327 1.00 28.48 109 GLY A N 1
ATOM 635 C CA . GLY A 1 109 ? -11.938 -17.294 -43.855 1.00 25.12 109 GLY A CA 1
ATOM 636 C C . GLY A 1 109 ? -11.585 -16.337 -44.986 1.00 25.20 109 GLY A C 1
ATOM 637 O O . GLY A 1 109 ? -12.291 -16.292 -45.990 1.00 21.92 109 GLY A O 1
ATOM 638 N N . PRO A 1 110 ? -10.496 -15.567 -44.865 1.00 27.00 110 PRO A N 1
ATOM 639 C CA . PRO A 1 110 ? -9.615 -15.587 -43.703 1.00 26.83 110 PRO A CA 1
ATOM 640 C C . PRO A 1 110 ? -10.220 -15.033 -42.429 1.00 26.86 110 PRO A C 1
ATOM 641 O O . PRO A 1 110 ? -11.054 -14.144 -42.464 1.00 27.31 110 PRO A O 1
ATOM 645 N N . LEU A 1 111 ? -9.809 -15.614 -41.309 1.00 22.01 111 LEU A N 1
ATOM 646 C CA . LEU A 1 111 ? -10.232 -15.176 -39.998 1.00 19.65 111 LEU A CA 1
ATOM 647 C C . LEU A 1 111 ? -8.928 -14.919 -39.257 1.00 26.17 111 LEU A C 1
ATOM 648 O O . LEU A 1 111 ? -8.039 -15.769 -39.227 1.00 26.71 111 LEU A O 1
ATOM 653 N N . TYR A 1 112 ? -8.804 -13.733 -38.684 1.00 22.28 112 TYR A N 1
ATOM 654 C CA . TYR A 1 112 ? -7.600 -13.387 -37.954 1.00 22.80 112 TYR A CA 1
ATOM 655 C C . TYR A 1 112 ? -7.833 -13.420 -36.452 1.00 22.22 112 TYR A C 1
ATOM 656 O O . TYR A 1 112 ? -8.907 -13.099 -35.964 1.00 21.84 112 TYR A O 1
ATOM 665 N N . ILE A 1 113 ? -6.814 -13.836 -35.725 1.00 23.15 113 ILE A N 1
ATOM 666 C CA . ILE A 1 113 ? -6.887 -13.868 -34.282 1.00 24.03 113 ILE A CA 1
ATOM 667 C C . ILE A 1 113 ? -5.685 -13.079 -33.826 1.00 23.92 113 ILE A C 1
ATOM 668 O O . ILE A 1 113 ? -4.573 -13.325 -34.274 1.00 25.44 113 ILE A O 1
ATOM 673 N N . SER A 1 114 ? -5.907 -12.101 -32.966 1.00 24.92 114 SER A N 1
ATOM 674 C CA . SER A 1 114 ? -4.805 -11.296 -32.470 1.00 24.27 114 SER A CA 1
ATOM 675 C C . SER A 1 114 ? -4.661 -11.559 -30.982 1.00 27.63 114 SER A C 1
ATOM 676 O O . SER A 1 114 ? -5.625 -11.949 -30.312 1.00 25.29 114 SER A O 1
ATOM 679 N N . GLY A 1 115 ? -3.462 -11.327 -30.464 1.00 28.84 115 GLY A N 1
ATOM 680 C CA . GLY A 1 115 ? -3.228 -11.534 -29.049 1.00 30.04 115 GLY A CA 1
ATOM 681 C C . GLY A 1 115 ? -1.854 -11.080 -28.609 1.00 33.63 115 GLY A C 1
ATOM 682 O O . GLY A 1 115 ? -1.058 -10.581 -29.406 1.00 34.67 115 GLY A O 1
ATOM 683 N N . GLN A 1 116 ? -1.582 -11.239 -27.323 1.00 34.67 116 GLN A N 1
ATOM 684 C CA . GLN A 1 116 ? -0.287 -10.866 -26.772 1.00 39.27 116 GLN A CA 1
ATOM 685 C C . GLN A 1 116 ? 0.348 -12.099 -26.154 1.00 37.47 116 GLN A C 1
ATOM 686 O O . GLN A 1 116 ? -0.229 -12.747 -25.284 1.00 32.87 116 GLN A O 1
ATOM 692 N N . HIS A 1 117 ? 1.530 -12.433 -26.640 1.00 39.23 117 HIS A N 1
ATOM 693 C CA . HIS A 1 117 ? 2.254 -13.584 -26.144 1.00 47.50 117 HIS A CA 1
ATOM 694 C C . HIS A 1 117 ? 3.241 -13.091 -25.110 1.00 48.75 117 HIS A C 1
ATOM 695 O O . HIS A 1 117 ? 4.289 -12.574 -25.470 1.00 52.13 117 HIS A O 1
ATOM 702 N N . VAL A 1 118 ? 2.904 -13.243 -23.831 1.00 52.84 118 VAL A N 1
ATOM 703 C CA . VAL A 1 118 ? 3.784 -12.785 -22.751 1.00 57.08 118 VAL A CA 1
ATOM 704 C C . VAL A 1 118 ? 4.573 -13.928 -22.106 1.00 60.89 118 VAL A C 1
ATOM 705 O O . VAL A 1 118 ? 4.093 -15.063 -22.032 1.00 59.56 118 VAL A O 1
ATOM 709 N N . ALA A 1 119 ? 5.788 -13.624 -21.653 1.00 65.49 119 ALA A N 1
ATOM 710 C CA . ALA A 1 119 ? 6.628 -14.618 -20.979 1.00 70.70 119 ALA A CA 1
ATOM 711 C C . ALA A 1 119 ? 7.458 -13.962 -19.859 1.00 72.51 119 ALA A C 1
ATOM 712 O O . ALA A 1 119 ? 7.881 -12.794 -20.042 1.00 73.57 119 ALA A O 1
ATOM 714 N N . SER B 1 16 ? -0.240 9.448 -18.079 1.00 66.10 16 SER B N 1
ATOM 715 C CA . SER B 1 16 ? -1.376 9.139 -19.001 1.00 67.59 16 SER B CA 1
ATOM 716 C C . SER B 1 16 ? -1.808 10.381 -19.775 1.00 68.38 16 SER B C 1
ATOM 717 O O . SER B 1 16 ? -2.112 11.424 -19.190 1.00 68.74 16 SER B O 1
ATOM 720 N N . LEU B 1 17 ? -1.845 10.236 -21.096 1.00 67.95 17 LEU B N 1
ATOM 721 C CA . LEU B 1 17 ? -2.189 11.300 -22.034 1.00 65.78 17 LEU B CA 1
ATOM 722 C C . LEU B 1 17 ? -3.119 10.684 -23.110 1.00 62.83 17 LEU B C 1
ATOM 723 O O . LEU B 1 17 ? -2.754 9.692 -23.743 1.00 60.47 17 LEU B O 1
ATOM 728 N N . ILE B 1 18 ? -4.312 11.246 -23.312 1.00 59.66 18 ILE B N 1
ATOM 729 C CA . ILE B 1 18 ? -5.203 10.687 -24.333 1.00 55.85 18 ILE B CA 1
ATOM 730 C C . ILE B 1 18 ? -4.511 10.830 -25.690 1.00 52.74 18 ILE B C 1
ATOM 731 O O . ILE B 1 18 ? -3.865 11.848 -25.985 1.00 50.66 18 ILE B O 1
ATOM 736 N N . TRP B 1 19 ? -4.636 9.791 -26.501 1.00 46.11 19 TRP B N 1
ATOM 737 C CA . TRP B 1 19 ? -4.000 9.751 -27.811 1.00 40.93 19 TRP B CA 1
ATOM 738 C C . TRP B 1 19 ? -5.003 9.306 -28.880 1.00 38.55 19 TRP B C 1
ATOM 739 O O . TRP B 1 19 ? -6.050 8.744 -28.564 1.00 34.40 19 TRP B O 1
ATOM 750 N N . GLY B 1 20 ? -4.674 9.553 -30.142 1.00 37.84 20 GLY B N 1
ATOM 751 C CA . GLY B 1 20 ? -5.561 9.158 -31.218 1.00 33.90 20 GLY B CA 1
ATOM 752 C C . GLY B 1 20 ? -4.969 9.451 -32.574 1.00 33.98 20 GLY B C 1
ATOM 753 O O . GLY B 1 20 ? -4.119 10.330 -32.700 1.00 33.45 20 GLY B O 1
ATOM 754 N N . CYS B 1 21 ? -5.392 8.705 -33.589 1.00 32.43 21 CYS B N 1
ATOM 755 C CA . CYS B 1 21 ? -4.894 8.938 -34.936 1.00 30.30 21 CYS B CA 1
ATOM 756 C C . CYS B 1 21 ? -5.950 8.601 -35.966 1.00 29.98 21 CYS B C 1
ATOM 757 O O . CYS B 1 21 ? -6.910 7.880 -35.689 1.00 28.39 21 CYS B O 1
ATOM 760 N N . GLU B 1 22 ? -5.778 9.140 -37.159 1.00 29.52 22 GLU B N 1
ATOM 761 C CA . GLU B 1 22 ? -6.707 8.862 -38.226 1.00 29.78 22 GLU B CA 1
ATOM 762 C C . GLU B 1 22 ? -5.982 8.168 -39.358 1.00 28.26 22 GLU B C 1
ATOM 763 O O . GLU B 1 22 ? -4.872 8.532 -39.723 1.00 29.46 22 GLU B O 1
ATOM 769 N N . LEU B 1 23 ? -6.620 7.146 -39.900 1.00 28.90 23 LEU B N 1
ATOM 770 C CA . LEU B 1 23 ? -6.062 6.431 -41.025 1.00 26.99 23 LEU B CA 1
ATOM 771 C C . LEU B 1 23 ? -7.086 6.594 -42.141 1.00 22.98 23 LEU B C 1
ATOM 772 O O . LEU B 1 23 ? -8.293 6.609 -41.889 1.00 27.19 23 LEU B O 1
ATOM 777 N N . ASN B 1 24 ? -6.601 6.745 -43.364 1.00 20.70 24 ASN B N 1
ATOM 778 C CA . ASN B 1 24 ? -7.477 6.857 -44.510 1.00 23.06 24 ASN B CA 1
ATOM 779 C C . ASN B 1 24 ? -6.717 6.464 -45.758 1.00 26.40 24 ASN B C 1
ATOM 780 O O . ASN B 1 24 ? -5.533 6.130 -45.711 1.00 21.14 24 ASN B O 1
ATOM 785 N N . GLU B 1 25 ? -7.417 6.507 -46.878 1.00 30.32 25 GLU B N 1
ATOM 786 C CA . GLU B 1 25 ? -6.866 6.164 -48.179 1.00 36.65 25 GLU B CA 1
ATOM 787 C C . GLU B 1 25 ? -5.579 6.944 -48.473 1.00 33.57 25 GLU B C 1
ATOM 788 O O . GLU B 1 25 ? -4.611 6.391 -49.003 1.00 36.95 25 GLU B O 1
ATOM 794 N N . GLN B 1 26 ? -5.573 8.226 -48.119 1.00 29.00 26 GLN B N 1
ATOM 795 C CA . GLN B 1 26 ? -4.400 9.073 -48.343 1.00 32.55 26 GLN B CA 1
ATOM 796 C C . GLN B 1 26 ? -3.243 8.713 -47.395 1.00 25.73 26 GLN B C 1
ATOM 797 O O . GLN B 1 26 ? -2.108 8.559 -47.825 1.00 24.52 26 GLN B O 1
ATOM 799 N N . ASN B 1 27 ? -3.539 8.579 -46.112 1.00 26.84 27 ASN B N 1
ATOM 800 C CA . ASN B 1 27 ? -2.527 8.221 -45.115 1.00 30.79 27 ASN B CA 1
ATOM 801 C C . ASN B 1 27 ? -2.900 6.855 -44.509 1.00 27.57 27 ASN B C 1
ATOM 802 O O . ASN B 1 27 ? -3.486 6.787 -43.432 1.00 24.37 27 ASN B O 1
ATOM 807 N N . LYS B 1 28 ? -2.573 5.775 -45.210 1.00 28.53 28 LYS B N 1
ATOM 808 C CA . LYS B 1 28 ? -2.897 4.421 -44.744 1.00 31.94 28 LYS B CA 1
ATOM 809 C C . LYS B 1 28 ? -2.115 3.994 -43.509 1.00 36.50 28 LYS B C 1
ATOM 810 O O . LYS B 1 28 ? -2.474 3.033 -42.831 1.00 33.06 28 LYS B O 1
ATOM 816 N N . THR B 1 29 ? -1.054 4.730 -43.206 1.00 37.44 29 THR B N 1
ATOM 817 C CA . THR B 1 29 ? -0.200 4.377 -42.088 1.00 37.57 29 THR B CA 1
ATOM 818 C C . THR B 1 29 ? 0.081 5.453 -41.048 1.00 37.62 29 THR B C 1
ATOM 819 O O . THR B 1 29 ? 0.202 6.638 -41.355 1.00 40.96 29 THR B O 1
ATOM 823 N N . PHE B 1 30 ? 0.177 5.020 -39.801 1.00 32.95 30 PHE B N 1
ATOM 824 C CA . PHE B 1 30 ? 0.508 5.919 -38.721 1.00 35.02 30 PHE B CA 1
ATOM 825 C C . PHE B 1 30 ? 1.477 5.191 -37.818 1.00 36.36 30 PHE B C 1
ATOM 826 O O . PHE B 1 30 ? 1.164 4.133 -37.259 1.00 34.81 30 PHE B O 1
ATOM 834 N N . GLU B 1 31 ? 2.671 5.757 -37.714 1.00 37.57 31 GLU B N 1
ATOM 835 C CA . GLU B 1 31 ? 3.726 5.178 -36.903 1.00 40.58 31 GLU B CA 1
ATOM 836 C C . GLU B 1 31 ? 3.861 5.916 -35.575 1.00 36.85 31 GLU B C 1
ATOM 837 O O . GLU B 1 31 ? 4.329 7.039 -35.523 1.00 39.08 31 GLU B O 1
ATOM 843 N N . PHE B 1 32 ? 3.392 5.283 -34.507 1.00 36.22 32 PHE B N 1
ATOM 844 C CA . PHE B 1 32 ? 3.491 5.849 -33.174 1.00 38.86 32 PHE B CA 1
ATOM 845 C C . PHE B 1 32 ? 4.919 5.578 -32.709 1.00 40.87 32 PHE B C 1
ATOM 846 O O . PHE B 1 32 ? 5.303 4.424 -32.521 1.00 39.67 32 PHE B O 1
ATOM 854 N N . LYS B 1 33 ? 5.707 6.635 -32.540 1.00 37.87 33 LYS B N 1
ATOM 855 C CA . LYS B 1 33 ? 7.094 6.490 -32.103 1.00 40.84 33 LYS B CA 1
ATOM 856 C C . LYS B 1 33 ? 7.304 7.231 -30.785 1.00 40.25 33 LYS B C 1
ATOM 857 O O . LYS B 1 33 ? 6.685 8.273 -30.543 1.00 39.42 33 LYS B O 1
ATOM 859 N N . GLU B 1 42 ? 9.896 4.567 -19.815 1.00 63.11 42 GLU B N 1
ATOM 860 C CA . GLU B 1 42 ? 9.197 3.527 -20.575 1.00 63.98 42 GLU B CA 1
ATOM 861 C C . GLU B 1 42 ? 7.796 3.991 -20.970 1.00 64.05 42 GLU B C 1
ATOM 862 O O . GLU B 1 42 ? 7.056 4.560 -20.157 1.00 62.72 42 GLU B O 1
ATOM 864 N N . HIS B 1 43 ? 7.438 3.737 -22.225 1.00 66.55 43 HIS B N 1
ATOM 865 C CA . HIS B 1 43 ? 6.132 4.127 -22.748 1.00 64.88 43 HIS B CA 1
ATOM 866 C C . HIS B 1 43 ? 5.258 2.943 -23.106 1.00 61.61 43 HIS B C 1
ATOM 867 O O . HIS B 1 43 ? 5.742 1.869 -23.475 1.00 60.56 43 HIS B O 1
ATOM 874 N N . GLN B 1 44 ? 3.957 3.173 -23.008 1.00 56.70 44 GLN B N 1
ATOM 875 C CA . GLN B 1 44 ? 2.964 2.178 -23.350 1.00 53.89 44 GLN B CA 1
ATOM 876 C C . GLN B 1 44 ? 1.774 2.883 -23.944 1.00 48.78 44 GLN B C 1
ATOM 877 O O . GLN B 1 44 ? 1.408 3.978 -23.516 1.00 44.46 44 GLN B O 1
ATOM 883 N N . LEU B 1 45 ? 1.192 2.257 -24.954 1.00 45.77 45 LEU B N 1
ATOM 884 C CA . LEU B 1 45 ? 0.007 2.800 -25.587 1.00 40.98 45 LEU B CA 1
ATOM 885 C C . LEU B 1 45 ? -1.091 1.779 -25.358 1.00 39.88 45 LEU B C 1
ATOM 886 O O . LEU B 1 45 ? -0.978 0.642 -25.818 1.00 38.61 45 LEU B O 1
ATOM 891 N N . ALA B 1 46 ? -2.132 2.173 -24.632 1.00 31.68 46 ALA B N 1
ATOM 892 C CA . ALA B 1 46 ? -3.259 1.291 -24.385 1.00 34.05 46 ALA B CA 1
ATOM 893 C C . ALA B 1 46 ? -4.389 1.746 -25.323 1.00 35.75 46 ALA B C 1
ATOM 894 O O . ALA B 1 46 ? -4.833 2.896 -25.255 1.00 33.67 46 ALA B O 1
ATOM 896 N N . LEU B 1 47 ? -4.841 0.851 -26.199 1.00 28.95 47 LEU B N 1
ATOM 897 C CA . LEU B 1 47 ? -5.899 1.194 -27.137 1.00 29.79 47 LEU B CA 1
ATOM 898 C C . LEU B 1 47 ? -7.253 1.144 -26.461 1.00 31.90 47 LEU B C 1
ATOM 899 O O . LEU B 1 47 ? -7.457 0.365 -25.533 1.00 36.61 47 LEU B O 1
ATOM 904 N N . ARG B 1 48 ? -8.180 1.976 -26.928 1.00 28.64 48 ARG B N 1
ATOM 905 C CA . ARG B 1 48 ? -9.521 2.021 -26.356 1.00 31.35 48 ARG B CA 1
ATOM 906 C C . ARG B 1 48 ? -10.620 1.758 -27.382 1.00 29.54 48 ARG B C 1
ATOM 907 O O . ARG B 1 48 ? -11.484 0.908 -27.175 1.00 26.94 48 ARG B O 1
ATOM 915 N N . THR B 1 49 ? -10.603 2.497 -28.482 1.00 28.35 49 THR B N 1
ATOM 916 C CA . THR B 1 49 ? -11.617 2.294 -29.507 1.00 28.03 49 THR B CA 1
ATOM 917 C C . THR B 1 49 ? -11.113 2.527 -30.920 1.00 25.93 49 THR B C 1
ATOM 918 O O . THR B 1 49 ? -10.084 3.163 -31.147 1.00 25.49 49 THR B O 1
ATOM 922 N N . VAL B 1 50 ? -11.854 1.964 -31.860 1.00 25.54 50 VAL B N 1
ATOM 923 C CA . VAL B 1 50 ? -11.597 2.127 -33.278 1.00 29.94 50 VAL B CA 1
ATOM 924 C C . VAL B 1 50 ? -12.987 2.458 -33.812 1.00 27.07 50 VAL B C 1
ATOM 925 O O . VAL B 1 50 ? -13.951 1.757 -33.501 1.00 22.44 50 VAL B O 1
ATOM 929 N N . CYS B 1 51 ? -13.104 3.538 -34.572 1.00 22.12 51 CYS B N 1
ATOM 930 C CA . CYS B 1 51 ? -14.399 3.895 -35.128 1.00 26.10 51 CYS B CA 1
ATOM 931 C C . CYS B 1 51 ? -14.264 4.608 -36.458 1.00 25.83 51 CYS B C 1
ATOM 932 O O . CYS B 1 51 ? -13.258 5.247 -36.735 1.00 24.34 51 CYS B O 1
ATOM 935 N N . LEU B 1 52 ? -15.284 4.470 -37.292 1.00 23.64 52 LEU B N 1
ATOM 936 C CA . LEU B 1 52 ? -15.264 5.069 -38.615 1.00 24.90 52 LEU B CA 1
ATOM 937 C C . LEU B 1 52 ? -15.881 6.460 -38.674 1.00 24.86 52 LEU B C 1
ATOM 938 O O . LEU B 1 52 ? -16.751 6.806 -37.880 1.00 23.10 52 LEU B O 1
ATOM 943 N N . GLY B 1 53 ? -15.410 7.262 -39.619 1.00 27.68 53 GLY B N 1
ATOM 944 C CA . GLY B 1 53 ? -15.964 8.592 -39.805 1.00 28.15 53 GLY B CA 1
ATOM 945 C C . GLY B 1 53 ? -17.298 8.412 -40.510 1.00 31.53 53 GLY B C 1
ATOM 946 O O . GLY B 1 53 ? -17.489 7.412 -41.207 1.00 25.00 53 GLY B O 1
ATOM 947 N N . ASP B 1 54 ? -18.219 9.359 -40.340 1.00 30.15 54 ASP B N 1
ATOM 948 C CA . ASP B 1 54 ? -19.537 9.262 -40.970 1.00 32.21 54 ASP B CA 1
ATOM 949 C C . ASP B 1 54 ? -19.503 9.354 -42.486 1.00 32.45 54 ASP B C 1
ATOM 950 O O . ASP B 1 54 ? -20.470 8.980 -43.139 1.00 35.83 54 ASP B O 1
ATOM 955 N N . LYS B 1 55 ? -18.393 9.835 -43.044 1.00 31.22 55 LYS B N 1
ATOM 956 C CA . LYS B 1 55 ? -18.259 9.949 -44.497 1.00 33.05 55 LYS B CA 1
ATOM 957 C C . LYS B 1 55 ? -17.466 8.791 -45.090 1.00 32.00 55 LYS B C 1
ATOM 958 O O . LYS B 1 55 ? -17.171 8.779 -46.285 1.00 31.83 55 LYS B O 1
ATOM 964 N N . ALA B 1 56 ? -17.116 7.820 -44.254 1.00 27.09 56 ALA B N 1
ATOM 965 C CA . ALA B 1 56 ? -16.354 6.675 -44.728 1.00 25.54 56 ALA B CA 1
ATOM 966 C C . ALA B 1 56 ? -17.173 5.830 -45.705 1.00 23.03 56 ALA B C 1
ATOM 967 O O . ALA B 1 56 ? -18.369 5.627 -45.521 1.00 23.90 56 ALA B O 1
ATOM 969 N N . LYS B 1 57 ? -16.504 5.352 -46.743 1.00 22.59 57 LYS B N 1
ATOM 970 C CA . LYS B 1 57 ? -17.109 4.514 -47.764 1.00 27.80 57 LYS B CA 1
ATOM 971 C C . LYS B 1 57 ? -17.758 3.292 -47.092 1.00 26.19 57 LYS B C 1
ATOM 972 O O . LYS B 1 57 ? -17.177 2.687 -46.192 1.00 23.11 57 LYS B O 1
ATOM 978 N N . ASP B 1 58 ? -18.969 2.942 -47.516 1.00 23.32 58 ASP B N 1
ATOM 979 C CA . ASP B 1 58 ? -19.669 1.810 -46.920 1.00 27.37 58 ASP B CA 1
ATOM 980 C C . ASP B 1 58 ? -19.078 0.472 -47.369 1.00 24.91 58 ASP B C 1
ATOM 981 O O . ASP B 1 58 ? -19.690 -0.282 -48.124 1.00 26.51 58 ASP B O 1
ATOM 986 N N . GLU B 1 59 ? -17.884 0.184 -46.871 1.00 24.08 59 GLU B N 1
ATOM 987 C CA . GLU B 1 59 ? -17.176 -1.033 -47.216 1.00 23.78 59 GLU B CA 1
ATOM 988 C C . GLU B 1 59 ? -16.399 -1.498 -45.992 1.00 24.66 59 GLU B C 1
ATOM 989 O O . GLU B 1 59 ? -16.335 -0.788 -44.992 1.00 23.80 59 GLU B O 1
ATOM 995 N N . PHE B 1 60 ? -15.811 -2.685 -46.069 1.00 19.46 60 PHE B N 1
ATOM 996 C CA . PHE B 1 60 ? -15.032 -3.198 -44.951 1.00 20.37 60 PHE B CA 1
ATOM 997 C C . PHE B 1 60 ? -13.723 -2.444 -44.776 1.00 24.64 60 PHE B C 1
ATOM 998 O O . PHE B 1 60 ? -13.025 -2.136 -45.740 1.00 21.12 60 PHE B O 1
ATOM 1006 N N . HIS B 1 61 ? -13.424 -2.123 -43.525 1.00 23.27 61 HIS B N 1
ATOM 1007 C CA . HIS B 1 61 ? -12.201 -1.426 -43.156 1.00 24.58 61 HIS B CA 1
ATOM 1008 C C . HIS B 1 61 ? -11.460 -2.357 -42.225 1.00 23.94 61 HIS B C 1
ATOM 1009 O O . HIS B 1 61 ? -12.047 -2.922 -41.302 1.00 23.45 61 HIS B O 1
ATOM 1016 N N . ILE B 1 62 ? -10.175 -2.541 -42.475 1.00 23.77 62 ILE B N 1
ATOM 1017 C CA . ILE B 1 62 ? -9.379 -3.394 -41.617 1.00 24.19 62 ILE B CA 1
ATOM 1018 C C . ILE B 1 62 ? -8.121 -2.676 -41.176 1.00 23.55 62 ILE B C 1
ATOM 1019 O O . ILE B 1 62 ? -7.367 -2.157 -41.989 1.00 26.89 62 ILE B O 1
ATOM 1024 N N . VAL B 1 63 ? -7.916 -2.625 -39.871 1.00 25.61 63 VAL B N 1
ATOM 1025 C CA . VAL B 1 63 ? -6.729 -2.005 -39.328 1.00 24.90 63 VAL B CA 1
ATOM 1026 C C . VAL B 1 63 ? -5.902 -3.125 -38.725 1.00 25.35 63 VAL B C 1
ATOM 1027 O O . VAL B 1 63 ? -6.432 -4.015 -38.060 1.00 24.36 63 VAL B O 1
ATOM 1031 N N . GLU B 1 64 ? -4.608 -3.083 -38.997 1.00 24.22 64 GLU B N 1
ATOM 1032 C CA . GLU B 1 64 ? -3.672 -4.075 -38.510 1.00 25.40 64 GLU B CA 1
ATOM 1033 C C . GLU B 1 64 ? -2.452 -3.387 -37.900 1.00 27.95 64 GLU B C 1
ATOM 1034 O O . GLU B 1 64 ? -2.133 -2.245 -38.226 1.00 29.47 64 GLU B O 1
ATOM 1040 N N . ILE B 1 65 ? -1.782 -4.088 -36.996 1.00 28.66 65 ILE B N 1
ATOM 1041 C CA . ILE B 1 65 ? -0.575 -3.568 -36.374 1.00 28.33 65 ILE B CA 1
ATOM 1042 C C . ILE B 1 65 ? 0.577 -4.218 -37.126 1.00 29.90 65 ILE B C 1
ATOM 1043 O O . ILE B 1 65 ? 0.539 -5.408 -37.432 1.00 30.69 65 ILE B O 1
ATOM 1048 N N . VAL B 1 66 ? 1.584 -3.424 -37.467 1.00 33.86 66 VAL B N 1
ATOM 1049 C CA . VAL B 1 66 ? 2.729 -3.938 -38.201 1.00 36.74 66 VAL B CA 1
ATOM 1050 C C . VAL B 1 66 ? 4.021 -3.877 -37.379 1.00 41.14 66 VAL B C 1
ATOM 1051 O O . VAL B 1 66 ? 4.336 -2.856 -36.759 1.00 39.66 66 VAL B O 1
ATOM 1055 N N . THR B 1 67 ? 4.755 -4.987 -37.381 1.00 46.70 67 THR B N 1
ATOM 1056 C CA . THR B 1 67 ? 6.042 -5.115 -36.667 1.00 56.39 67 THR B CA 1
ATOM 1057 C C . THR B 1 67 ? 6.974 -5.965 -37.552 1.00 58.67 67 THR B C 1
ATOM 1058 O O . THR B 1 67 ? 6.527 -6.547 -38.545 1.00 54.26 67 THR B O 1
ATOM 1062 N N . GLN B 1 68 ? 8.254 -6.074 -37.206 1.00 65.22 68 GLN B N 1
ATOM 1063 C CA . GLN B 1 68 ? 9.165 -6.923 -38.000 1.00 68.39 68 GLN B CA 1
ATOM 1064 C C . GLN B 1 68 ? 9.328 -8.277 -37.272 1.00 70.51 68 GLN B C 1
ATOM 1065 O O . GLN B 1 68 ? 9.603 -8.306 -36.068 1.00 74.27 68 GLN B O 1
ATOM 1067 N N . GLU B 1 69 ? 9.130 -9.391 -37.973 1.00 71.79 69 GLU B N 1
ATOM 1068 C CA . GLU B 1 69 ? 9.278 -10.717 -37.350 1.00 74.53 69 GLU B CA 1
ATOM 1069 C C . GLU B 1 69 ? 10.302 -11.567 -38.110 1.00 78.00 69 GLU B C 1
ATOM 1070 O O . GLU B 1 69 ? 10.144 -11.813 -39.312 1.00 78.99 69 GLU B O 1
ATOM 1076 N N . GLU B 1 70 ? 11.343 -12.013 -37.402 1.00 80.99 70 GLU B N 1
ATOM 1077 C CA . GLU B 1 70 ? 12.413 -12.817 -37.993 1.00 81.92 70 GLU B CA 1
ATOM 1078 C C . GLU B 1 70 ? 12.939 -12.155 -39.263 1.00 82.66 70 GLU B C 1
ATOM 1079 O O . GLU B 1 70 ? 13.214 -12.847 -40.257 1.00 82.42 70 GLU B O 1
ATOM 1081 N N . GLY B 1 71 ? 13.075 -10.824 -39.236 1.00 81.42 71 GLY B N 1
ATOM 1082 C CA . GLY B 1 71 ? 13.558 -10.105 -40.412 1.00 80.37 71 GLY B CA 1
ATOM 1083 C C . GLY B 1 71 ? 12.543 -10.068 -41.555 1.00 78.66 71 GLY B C 1
ATOM 1084 O O . GLY B 1 71 ? 12.861 -9.637 -42.678 1.00 76.99 71 GLY B O 1
ATOM 1085 N N . ALA B 1 72 ? 11.320 -10.525 -41.264 1.00 76.24 72 ALA B N 1
ATOM 1086 C CA . ALA B 1 72 ? 10.216 -10.557 -42.234 1.00 71.44 72 ALA B CA 1
ATOM 1087 C C . ALA B 1 72 ? 9.097 -9.667 -41.682 1.00 68.13 72 ALA B C 1
ATOM 1088 O O . ALA B 1 72 ? 8.881 -9.623 -40.467 1.00 67.37 72 ALA B O 1
ATOM 1090 N N . GLU B 1 73 ? 8.385 -8.952 -42.550 1.00 65.17 73 GLU B N 1
ATOM 1091 C CA . GLU B 1 73 ? 7.308 -8.082 -42.063 1.00 58.98 73 GLU B CA 1
ATOM 1092 C C . GLU B 1 73 ? 6.097 -8.885 -41.618 1.00 56.46 73 GLU B C 1
ATOM 1093 O O . GLU B 1 73 ? 5.588 -9.726 -42.377 1.00 54.67 73 GLU B O 1
ATOM 1099 N N . LYS B 1 74 ? 5.649 -8.634 -40.389 1.00 54.41 74 LYS B N 1
ATOM 1100 C CA . LYS B 1 74 ? 4.458 -9.296 -39.867 1.00 54.04 74 LYS B CA 1
ATOM 1101 C C . LYS B 1 74 ? 3.433 -8.271 -39.366 1.00 48.90 74 LYS B C 1
ATOM 1102 O O . LYS B 1 74 ? 3.680 -7.439 -38.476 1.00 48.72 74 LYS B O 1
ATOM 1108 N N . SER B 1 75 ? 2.266 -8.362 -39.967 1.00 42.56 75 SER B N 1
ATOM 1109 C CA . SER B 1 75 ? 1.145 -7.497 -39.679 1.00 42.60 75 SER B CA 1
ATOM 1110 C C . SER B 1 75 ? 0.087 -8.341 -38.992 1.00 37.29 75 SER B C 1
ATOM 1111 O O . SER B 1 75 ? -0.113 -9.501 -39.332 1.00 30.72 75 SER B O 1
ATOM 1114 N N . VAL B 1 76 ? -0.573 -7.753 -38.007 1.00 30.68 76 VAL B N 1
ATOM 1115 C CA . VAL B 1 76 ? -1.603 -8.451 -37.254 1.00 28.33 76 VAL B CA 1
ATOM 1116 C C . VAL B 1 76 ? -2.926 -7.681 -37.235 1.00 27.68 76 VAL B C 1
ATOM 1117 O O . VAL B 1 76 ? -3.052 -6.655 -36.570 1.00 24.93 76 VAL B O 1
ATOM 1121 N N . PRO B 1 77 ? -3.924 -8.160 -37.990 1.00 27.93 77 PRO B N 1
ATOM 1122 C CA . PRO B 1 77 ? -5.240 -7.514 -38.045 1.00 26.24 77 PRO B CA 1
ATOM 1123 C C . PRO B 1 77 ? -5.877 -7.505 -36.652 1.00 29.86 77 PRO B C 1
ATOM 1124 O O . PRO B 1 77 ? -5.885 -8.525 -35.962 1.00 28.78 77 PRO B O 1
A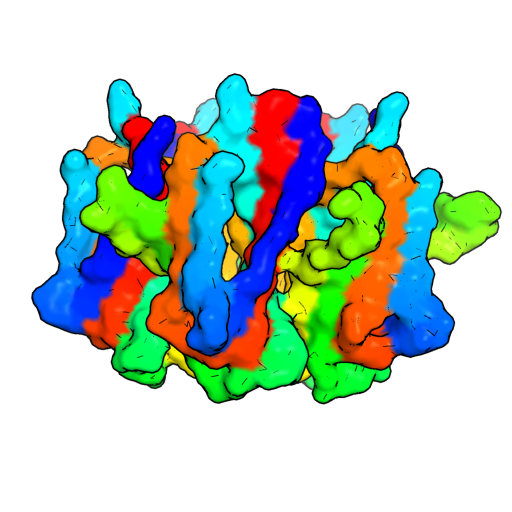TOM 1128 N N . ILE B 1 78 ? -6.398 -6.357 -36.233 1.00 29.67 78 ILE B N 1
ATOM 1129 C CA . ILE B 1 78 ? -7.017 -6.255 -34.921 1.00 28.23 78 ILE B CA 1
ATOM 1130 C C . ILE B 1 78 ? -8.461 -5.796 -34.988 1.00 27.15 78 ILE B C 1
ATOM 1131 O O . ILE B 1 78 ? -9.177 -5.853 -33.995 1.00 26.76 78 ILE B O 1
ATOM 1136 N N . ALA B 1 79 ? -8.898 -5.345 -36.158 1.00 24.00 79 ALA B N 1
ATOM 1137 C CA . ALA B 1 79 ? -10.275 -4.886 -36.292 1.00 22.23 79 ALA B CA 1
ATOM 1138 C C . ALA B 1 79 ? -10.802 -4.827 -37.720 1.00 19.79 79 ALA B C 1
ATOM 1139 O O . ALA B 1 79 ? -10.097 -4.439 -38.651 1.00 22.29 79 ALA B O 1
ATOM 1141 N N . THR B 1 80 ? -12.062 -5.222 -37.864 1.00 17.79 80 THR B N 1
ATOM 1142 C CA . THR B 1 80 ? -12.756 -5.179 -39.141 1.00 22.97 80 THR B CA 1
ATOM 1143 C C . THR B 1 80 ? -14.054 -4.431 -38.899 1.00 20.68 80 THR B C 1
ATOM 1144 O O . THR B 1 80 ? -14.899 -4.873 -38.129 1.00 19.66 80 THR B O 1
ATOM 1148 N N . LEU B 1 81 ? -14.193 -3.286 -39.550 1.00 22.88 81 LEU B N 1
ATOM 1149 C CA . LEU B 1 81 ? -15.381 -2.462 -39.400 1.00 21.28 81 LEU B CA 1
ATOM 1150 C C . LEU B 1 81 ? -16.036 -2.175 -40.758 1.00 19.80 81 LEU B C 1
ATOM 1151 O O . LEU B 1 81 ? -15.425 -2.348 -41.813 1.00 20.13 81 LEU B O 1
ATOM 1156 N N . LYS B 1 82 ? -17.293 -1.756 -40.703 1.00 20.11 82 LYS B N 1
ATOM 1157 C CA . LYS B 1 82 ? -18.061 -1.376 -41.880 1.00 24.60 82 LYS B CA 1
ATOM 1158 C C . LYS B 1 82 ? -19.222 -0.501 -41.391 1.00 22.66 82 LYS B C 1
ATOM 1159 O O . LYS B 1 82 ? -19.991 -0.904 -40.519 1.00 23.97 82 LYS B O 1
ATOM 1165 N N . PRO B 1 83 ? -19.347 0.714 -41.951 1.00 24.28 83 PRO B N 1
ATOM 1166 C CA . PRO B 1 83 ? -20.386 1.693 -41.605 1.00 22.92 83 PRO B CA 1
ATOM 1167 C C . PRO B 1 83 ? -21.787 1.130 -41.387 1.00 24.68 83 PRO B C 1
ATOM 1168 O O . PRO B 1 83 ? -22.405 1.380 -40.347 1.00 23.65 83 PRO B O 1
ATOM 1172 N N . SER B 1 84 ? -22.282 0.364 -42.358 1.00 20.41 84 SER B N 1
ATOM 1173 C CA . SER B 1 84 ? -23.622 -0.206 -42.275 1.00 22.91 84 SER B CA 1
ATOM 1174 C C . SER B 1 84 ? -23.726 -1.515 -41.497 1.00 23.93 84 SER B C 1
ATOM 1175 O O . SER B 1 84 ? -24.824 -2.025 -41.313 1.00 25.57 84 SER B O 1
ATOM 1178 N N . ILE B 1 85 ? -22.600 -2.052 -41.038 1.00 22.10 85 ILE B N 1
ATOM 1179 C CA . ILE B 1 85 ? -22.610 -3.310 -40.287 1.00 18.96 85 ILE B CA 1
ATOM 1180 C C . ILE B 1 85 ? -22.117 -3.145 -38.841 1.00 21.69 85 ILE B C 1
ATOM 1181 O O . ILE B 1 85 ? -22.802 -3.517 -37.898 1.00 15.08 85 ILE B O 1
ATOM 1186 N N . LEU B 1 86 ? -20.921 -2.585 -38.683 1.00 21.31 86 LEU B N 1
ATOM 1187 C CA . LEU B 1 86 ? -20.317 -2.384 -37.368 1.00 22.73 86 LEU B CA 1
ATOM 1188 C C . LEU B 1 86 ? -19.425 -1.147 -37.478 1.00 23.61 86 LEU B C 1
ATOM 1189 O O . LEU B 1 86 ? -18.257 -1.233 -37.853 1.00 23.36 86 LEU B O 1
ATOM 1194 N N . PRO B 1 87 ? -19.971 0.026 -37.141 1.00 22.40 87 PRO B N 1
ATOM 1195 C CA . PRO B 1 87 ? -19.234 1.290 -37.217 1.00 26.36 87 PRO B CA 1
ATOM 1196 C C . PRO B 1 87 ? -18.092 1.520 -36.226 1.00 24.99 87 PRO B C 1
ATOM 1197 O O . PRO B 1 87 ? -17.293 2.432 -36.422 1.00 24.41 87 PRO B O 1
ATOM 1201 N N . MET B 1 88 ? -18.002 0.705 -35.182 1.00 20.15 88 MET B N 1
ATOM 1202 C CA . MET B 1 88 ? -16.923 0.872 -34.203 1.00 27.78 88 MET B CA 1
ATOM 1203 C C . MET B 1 88 ? -16.675 -0.400 -33.391 1.00 26.78 88 MET B C 1
ATOM 1204 O O . MET B 1 88 ? -17.460 -1.337 -33.444 1.00 24.31 88 MET B O 1
ATOM 1209 N N . ALA B 1 89 ? -15.578 -0.406 -32.643 1.00 22.12 89 ALA B N 1
ATOM 1210 C CA . ALA B 1 89 ? -15.215 -1.523 -31.786 1.00 28.26 89 ALA B CA 1
ATOM 1211 C C . ALA B 1 89 ? -14.414 -1.037 -30.567 1.00 28.33 89 ALA B C 1
ATOM 1212 O O . ALA B 1 89 ? -13.598 -0.112 -30.659 1.00 27.93 89 ALA B O 1
ATOM 1214 N N . THR B 1 90 ? -14.665 -1.666 -29.426 1.00 29.49 90 THR B N 1
ATOM 1215 C CA . THR B 1 90 ? -13.975 -1.350 -28.181 1.00 29.61 90 THR B CA 1
ATOM 1216 C C . THR B 1 90 ? -12.770 -2.267 -28.019 1.00 31.68 90 THR B C 1
ATOM 1217 O O . THR B 1 90 ? -12.923 -3.479 -28.017 1.00 32.87 90 THR B O 1
ATOM 1221 N N . MET B 1 91 ? -11.577 -1.688 -27.904 1.00 35.18 91 MET B N 1
ATOM 1222 C CA . MET B 1 91 ? -10.352 -2.467 -27.728 1.00 35.12 91 MET B CA 1
ATOM 1223 C C . MET B 1 91 ? -10.126 -2.668 -26.226 1.00 40.05 91 MET B C 1
ATOM 1224 O O . MET B 1 91 ? -10.254 -1.724 -25.437 1.00 41.17 91 MET B O 1
ATOM 1229 N N . VAL B 1 92 ? -9.789 -3.889 -25.827 1.00 39.69 92 VAL B N 1
ATOM 1230 C CA . VAL B 1 92 ? -9.570 -4.181 -24.409 1.00 39.50 92 VAL B CA 1
ATOM 1231 C C . VAL B 1 92 ? -8.277 -4.925 -24.138 1.00 38.92 92 VAL B C 1
ATOM 1232 O O . VAL B 1 92 ? -7.961 -5.901 -24.807 1.00 38.99 92 VAL B O 1
ATOM 1236 N N . GLY B 1 93 ? -7.537 -4.457 -23.141 1.00 39.20 93 GLY B N 1
ATOM 1237 C CA . GLY B 1 93 ? -6.293 -5.105 -22.774 1.00 36.22 93 GLY B CA 1
ATOM 1238 C C . GLY B 1 93 ? -5.199 -5.060 -23.818 1.00 35.64 93 GLY B C 1
ATOM 1239 O O . GLY B 1 93 ? -4.269 -5.855 -23.766 1.00 38.67 93 GLY B O 1
ATOM 1240 N N . ILE B 1 94 ? -5.284 -4.151 -24.776 1.00 34.37 94 ILE B N 1
ATOM 1241 C CA . ILE B 1 94 ? -4.234 -4.070 -25.769 1.00 35.63 94 ILE B CA 1
ATOM 1242 C C . ILE B 1 94 ? -3.267 -2.940 -25.394 1.00 40.11 94 ILE B C 1
ATOM 1243 O O . ILE B 1 94 ? -3.573 -1.749 -25.547 1.00 36.82 94 ILE B O 1
ATOM 1248 N N . GLU B 1 95 ? -2.106 -3.323 -24.873 1.00 40.97 95 GLU B N 1
ATOM 1249 C CA . GLU B 1 95 ? -1.087 -2.356 -24.471 1.00 45.28 95 GLU B CA 1
ATOM 1250 C C . GLU B 1 95 ? 0.153 -2.610 -25.293 1.00 43.55 95 GLU B C 1
ATOM 1251 O O . GLU B 1 95 ? 0.676 -3.723 -25.323 1.00 44.99 95 GLU B O 1
ATOM 1257 N N . LEU B 1 96 ? 0.628 -1.570 -25.961 1.00 40.68 96 LEU B N 1
ATOM 1258 C CA . LEU B 1 96 ? 1.765 -1.715 -26.844 1.00 39.07 96 LEU B CA 1
ATOM 1259 C C . LEU B 1 96 ? 2.960 -0.888 -26.446 1.00 40.51 96 LEU B C 1
ATOM 1260 O O . LEU B 1 96 ? 2.823 0.203 -25.896 1.00 40.95 96 LEU B O 1
ATOM 1265 N N . THR B 1 97 ? 4.135 -1.417 -26.748 1.00 41.76 97 THR B N 1
ATOM 1266 C CA . THR B 1 97 ? 5.394 -0.751 -26.463 1.00 42.57 97 THR B CA 1
ATOM 1267 C C . THR B 1 97 ? 5.881 -0.137 -27.768 1.00 41.63 97 THR B C 1
ATOM 1268 O O . THR B 1 97 ? 6.102 -0.856 -28.747 1.00 38.10 97 THR B O 1
ATOM 1272 N N . PRO B 1 98 ? 6.043 1.196 -27.809 1.00 44.16 98 PRO B N 1
ATOM 1273 C CA . PRO B 1 98 ? 6.509 1.822 -29.046 1.00 44.49 98 PRO B CA 1
ATOM 1274 C C . PRO B 1 98 ? 7.862 1.260 -29.429 1.00 43.46 98 PRO B C 1
ATOM 1275 O O . PRO B 1 98 ? 8.605 0.798 -28.569 1.00 47.62 98 PRO B O 1
ATOM 1279 N N . PRO B 1 99 ? 8.200 1.289 -30.725 1.00 46.21 99 PRO B N 1
ATOM 1280 C CA . PRO B 1 99 ? 7.362 1.828 -31.800 1.00 47.02 99 PRO B CA 1
ATOM 1281 C C . PRO B 1 99 ? 6.346 0.818 -32.348 1.00 47.00 99 PRO B C 1
ATOM 1282 O O . PRO B 1 99 ? 6.585 -0.389 -32.357 1.00 47.81 99 PRO B O 1
ATOM 1286 N N . VAL B 1 100 ? 5.201 1.325 -32.777 1.00 43.89 100 VAL B N 1
ATOM 1287 C CA . VAL B 1 100 ? 4.160 0.485 -33.356 1.00 44.62 100 VAL B CA 1
ATOM 1288 C C . VAL B 1 100 ? 3.538 1.208 -34.526 1.00 39.03 100 VAL B C 1
ATOM 1289 O O . VAL B 1 100 ? 3.244 2.403 -34.449 1.00 36.46 100 VAL B O 1
ATOM 1293 N N . THR B 1 101 ? 3.334 0.478 -35.609 1.00 35.79 101 THR B N 1
ATOM 1294 C CA . THR B 1 101 ? 2.716 1.054 -36.782 1.00 35.30 101 THR B CA 1
ATOM 1295 C C . THR B 1 101 ? 1.317 0.484 -37.005 1.00 32.40 101 THR B C 1
ATOM 1296 O O . THR B 1 101 ? 1.102 -0.731 -36.931 1.00 32.21 101 THR B O 1
ATOM 1300 N N . PHE B 1 102 ? 0.364 1.376 -37.251 1.00 29.08 102 PHE B N 1
ATOM 1301 C CA . PHE B 1 102 ? -1.004 0.981 -37.523 1.00 31.54 102 PHE B CA 1
ATOM 1302 C C . PHE B 1 102 ? -1.221 1.173 -39.020 1.00 32.28 102 PHE B C 1
ATOM 1303 O O . PHE B 1 102 ? -0.930 2.239 -39.571 1.00 33.37 102 PHE B O 1
ATOM 1311 N N . ARG B 1 103 ? -1.702 0.136 -39.687 1.00 31.24 103 ARG B N 1
ATOM 1312 C CA . ARG B 1 103 ? -1.932 0.229 -41.116 1.00 27.90 103 ARG B CA 1
ATOM 1313 C C . ARG B 1 103 ? -3.369 -0.091 -41.497 1.00 26.51 103 ARG B C 1
ATOM 1314 O O . ARG B 1 103 ? -3.962 -1.041 -40.983 1.00 24.14 103 ARG B O 1
ATOM 1322 N N . LEU B 1 104 ? -3.920 0.730 -42.388 1.00 28.08 104 LEU B N 1
ATOM 1323 C CA . LEU B 1 104 ? -5.273 0.534 -42.894 1.00 27.20 104 LEU B CA 1
ATOM 1324 C C . LEU B 1 104 ? -5.149 -0.468 -44.047 1.00 24.75 104 LEU B C 1
ATOM 1325 O O . LEU B 1 104 ? -4.875 -0.097 -45.186 1.00 26.73 104 LEU B O 1
ATOM 1330 N N . LYS B 1 105 ? -5.317 -1.746 -43.727 1.00 26.10 105 LYS B N 1
ATOM 1331 C CA . LYS B 1 105 ? -5.214 -2.819 -44.705 1.00 27.48 105 LYS B CA 1
ATOM 1332 C C . LYS B 1 105 ? -6.284 -2.693 -45.797 1.00 30.30 105 LYS B C 1
ATOM 1333 O O . LYS B 1 105 ? -6.034 -3.008 -46.963 1.00 28.22 105 LYS B O 1
ATOM 1339 N N . ALA B 1 106 ? -7.471 -2.229 -45.411 1.00 24.84 106 ALA B N 1
ATOM 1340 C CA . ALA B 1 106 ? -8.579 -2.070 -46.353 1.00 26.39 106 ALA B CA 1
ATOM 1341 C C . ALA B 1 106 ? -9.543 -0.988 -45.926 1.00 21.51 106 ALA B C 1
ATOM 1342 O O . ALA B 1 106 ? -9.686 -0.702 -44.744 1.00 27.27 106 ALA B O 1
ATOM 1344 N N . GLY B 1 107 ? -10.210 -0.383 -46.899 1.00 24.06 107 GLY B N 1
ATOM 1345 C CA . GLY B 1 107 ? -11.172 0.657 -46.585 1.00 25.40 107 GLY B CA 1
ATOM 1346 C C . GLY B 1 107 ? -10.651 2.046 -46.873 1.00 28.84 107 GLY B C 1
ATOM 1347 O O . GLY B 1 107 ? -9.454 2.305 -46.744 1.00 29.46 107 GLY B O 1
ATOM 1348 N N . SER B 1 108 ? -11.560 2.941 -47.246 1.00 26.68 108 SER B N 1
ATOM 1349 C CA . SER B 1 108 ? -11.204 4.315 -47.573 1.00 26.50 108 SER B CA 1
ATOM 1350 C C . SER B 1 108 ? -10.932 5.156 -46.340 1.00 27.03 108 SER B C 1
ATOM 1351 O O . SER B 1 108 ? -10.124 6.069 -46.379 1.00 26.05 108 SER B O 1
ATOM 1354 N N . GLY B 1 109 ? -11.625 4.850 -45.252 1.00 28.87 109 GLY B N 1
ATOM 1355 C CA . GLY B 1 109 ? -11.469 5.639 -44.050 1.00 26.20 109 GLY B CA 1
ATOM 1356 C C . GLY B 1 109 ? -12.375 6.853 -44.209 1.00 30.09 109 GLY B C 1
ATOM 1357 O O . GLY B 1 109 ? -13.153 6.921 -45.169 1.00 28.04 109 GLY B O 1
ATOM 1358 N N . PRO B 1 110 ? -12.296 7.837 -43.301 1.00 30.43 110 PRO B N 1
ATOM 1359 C CA . PRO B 1 110 ? -11.379 7.805 -42.165 1.00 28.45 110 PRO B CA 1
ATOM 1360 C C . PRO B 1 110 ? -11.731 6.782 -41.092 1.00 30.03 110 PRO B C 1
ATOM 1361 O O . PRO B 1 110 ? -12.901 6.473 -40.848 1.00 26.88 110 PRO B O 1
ATOM 1365 N N . LEU B 1 111 ? -10.685 6.248 -40.475 1.00 26.25 111 LEU B N 1
ATOM 1366 C CA . LEU B 1 111 ? -10.817 5.306 -39.383 1.00 25.86 111 LEU B CA 1
ATOM 1367 C C . LEU B 1 111 ? -10.011 5.922 -38.234 1.00 27.16 111 LEU B C 1
ATOM 1368 O O . LEU B 1 111 ? -8.840 6.280 -38.397 1.00 24.76 111 LEU B O 1
ATOM 1373 N N . TYR B 1 112 ? -10.650 6.062 -37.082 1.00 24.28 112 TYR B N 1
ATOM 1374 C CA . TYR B 1 112 ? -9.994 6.647 -35.929 1.00 29.13 112 TYR B CA 1
ATOM 1375 C C . TYR B 1 112 ? -9.628 5.594 -34.902 1.00 31.50 112 TYR B C 1
ATOM 1376 O O . TYR B 1 112 ? -10.369 4.636 -34.673 1.00 31.65 112 TYR B O 1
ATOM 1385 N N . ILE B 1 113 ? -8.467 5.774 -34.293 1.00 29.14 113 ILE B N 1
ATOM 1386 C CA . ILE B 1 113 ? -8.016 4.869 -33.261 1.00 28.56 113 ILE B CA 1
ATOM 1387 C C . ILE B 1 113 ? -7.774 5.746 -32.055 1.00 27.19 113 ILE B C 1
ATOM 1388 O O . ILE B 1 113 ? -7.084 6.750 -32.149 1.00 29.56 113 ILE B O 1
ATOM 1393 N N . SER B 1 114 ? -8.373 5.394 -30.933 1.00 29.97 114 SER B N 1
ATOM 1394 C CA . SER B 1 114 ? -8.184 6.166 -29.721 1.00 29.46 114 SER B CA 1
ATOM 1395 C C . SER B 1 114 ? -7.409 5.315 -28.729 1.00 32.51 114 SER B C 1
ATOM 1396 O O . SER B 1 114 ? -7.448 4.084 -28.784 1.00 27.31 114 SER B O 1
ATOM 1399 N N . GLY B 1 115 ? -6.705 5.975 -27.819 1.00 33.99 115 GLY B N 1
ATOM 1400 C CA . GLY B 1 115 ? -5.938 5.258 -26.821 1.00 34.81 115 GLY B CA 1
ATOM 1401 C C . GLY B 1 115 ? -5.364 6.167 -25.749 1.00 37.95 115 GLY B C 1
ATOM 1402 O O . GLY B 1 115 ? -5.546 7.387 -25.781 1.00 36.94 115 GLY B O 1
ATOM 1403 N N . GLN B 1 116 ? -4.682 5.560 -24.784 1.00 39.85 116 GLN B N 1
ATOM 1404 C CA . GLN B 1 116 ? -4.056 6.313 -23.710 1.00 43.31 116 GLN B CA 1
ATOM 1405 C C . GLN B 1 116 ? -2.573 6.063 -23.754 1.00 41.80 116 GLN B C 1
ATOM 1406 O O . GLN B 1 116 ? -2.104 4.925 -23.661 1.00 37.76 116 GLN B O 1
ATOM 1412 N N . HIS B 1 117 ? -1.841 7.148 -23.927 1.00 43.80 117 HIS B N 1
ATOM 1413 C CA . HIS B 1 117 ? -0.405 7.073 -23.976 1.00 49.87 117 HIS B CA 1
ATOM 1414 C C . HIS B 1 117 ? 0.137 7.357 -22.583 1.00 53.72 117 HIS B C 1
ATOM 1415 O O . HIS B 1 117 ? 0.145 8.508 -22.136 1.00 54.50 117 HIS B O 1
ATOM 1422 N N . VAL B 1 118 ? 0.577 6.311 -21.889 1.00 58.10 118 VAL B N 1
ATOM 1423 C CA . VAL B 1 118 ? 1.118 6.490 -20.541 1.00 64.46 118 VAL B CA 1
ATOM 1424 C C . VAL B 1 118 ? 2.647 6.365 -20.573 1.00 68.06 118 VAL B C 1
ATOM 1425 O O . VAL B 1 118 ? 3.195 5.453 -21.216 1.00 67.48 118 VAL B O 1
ATOM 1429 N N . ALA B 1 119 ? 3.326 7.297 -19.901 1.00 72.14 119 ALA B N 1
ATOM 1430 C CA . ALA B 1 119 ? 4.789 7.301 -19.845 1.00 74.65 119 ALA B CA 1
ATOM 1431 C C . ALA B 1 119 ? 5.304 7.515 -18.412 1.00 76.02 119 ALA B C 1
ATOM 1432 O O . ALA B 1 119 ? 4.683 8.327 -17.673 1.00 76.48 119 ALA B O 1
ATOM 1434 N N . SER C 1 16 ? -16.676 7.734 -5.406 1.00 74.92 16 SER C N 1
ATOM 1435 C CA . SER C 1 16 ? -17.388 7.251 -6.636 1.00 74.58 16 SER C CA 1
ATOM 1436 C C . SER C 1 16 ? -18.797 7.816 -6.679 1.00 73.33 16 SER C C 1
ATOM 1437 O O . SER C 1 16 ? -19.539 7.766 -5.691 1.00 73.03 16 SER C O 1
ATOM 1440 N N . LEU C 1 17 ? -19.158 8.355 -7.836 1.00 72.06 17 LEU C N 1
ATOM 1441 C CA . LEU C 1 17 ? -20.457 8.992 -8.040 1.00 69.52 17 LEU C CA 1
ATOM 1442 C C . LEU C 1 17 ? -20.858 8.744 -9.507 1.00 66.88 17 LEU C C 1
ATOM 1443 O O . LEU C 1 17 ? -20.097 9.081 -10.423 1.00 64.05 17 LEU C O 1
ATOM 1448 N N . ILE C 1 18 ? -22.025 8.146 -9.740 1.00 63.38 18 ILE C N 1
ATOM 1449 C CA . ILE C 1 18 ? -22.437 7.900 -11.120 1.00 58.90 18 ILE C CA 1
ATOM 1450 C C . ILE C 1 18 ? -22.583 9.254 -11.805 1.00 55.90 18 ILE C C 1
ATOM 1451 O O . ILE C 1 18 ? -23.072 10.228 -11.212 1.00 55.03 18 ILE C O 1
ATOM 1456 N N . TRP C 1 19 ? -22.135 9.314 -13.050 1.00 51.08 19 TRP C N 1
ATOM 1457 C CA . TRP C 1 19 ? -22.167 10.548 -13.823 1.00 48.76 19 TRP C CA 1
ATOM 1458 C C . TRP C 1 19 ? -22.743 10.297 -15.220 1.00 46.15 19 TRP C C 1
ATOM 1459 O O . TRP C 1 19 ? -22.791 9.160 -15.686 1.00 43.86 19 TRP C O 1
ATOM 1470 N N . GLY C 1 20 ? -23.169 11.362 -15.888 1.00 45.36 20 GLY C N 1
ATOM 1471 C CA . GLY C 1 20 ? -23.719 11.218 -17.222 1.00 42.79 20 GLY C CA 1
ATOM 1472 C C . GLY C 1 20 ? -24.056 12.548 -17.857 1.00 44.51 20 GLY C C 1
ATOM 1473 O O . GLY C 1 20 ? -24.297 13.532 -17.154 1.00 44.77 20 GLY C O 1
ATOM 1474 N N . CYS C 1 21 ? -24.058 12.594 -19.186 1.00 43.60 21 CYS C N 1
ATOM 1475 C CA . CYS C 1 21 ? -24.388 13.826 -19.879 1.00 41.39 21 CYS C CA 1
ATOM 1476 C C . CYS C 1 21 ? -25.057 13.538 -21.209 1.00 43.92 21 CYS C C 1
ATOM 1477 O O . CYS C 1 21 ? -24.933 12.435 -21.761 1.00 42.25 21 CYS C O 1
ATOM 1480 N N . GLU C 1 22 ? -25.781 14.528 -21.717 1.00 38.82 22 GLU C N 1
ATOM 1481 C CA . GLU C 1 22 ? -26.443 14.375 -22.992 1.00 37.10 22 GLU C CA 1
ATOM 1482 C C . GLU C 1 22 ? -25.891 15.367 -23.979 1.00 35.79 22 GLU C C 1
ATOM 1483 O O . GLU C 1 22 ? -25.683 16.526 -23.659 1.00 43.97 22 GLU C O 1
ATOM 1489 N N . LEU C 1 23 ? -25.642 14.898 -25.188 1.00 36.71 23 LEU C N 1
ATOM 1490 C CA . LEU C 1 23 ? -25.144 15.758 -26.240 1.00 33.52 23 LEU C CA 1
ATOM 1491 C C . LEU C 1 23 ? -26.203 15.699 -27.323 1.00 34.53 23 LEU C C 1
ATOM 1492 O O . LEU C 1 23 ? -26.819 14.658 -27.541 1.00 36.66 23 LEU C O 1
ATOM 1497 N N . ASN C 1 24 ? -26.441 16.824 -27.975 1.00 34.42 24 ASN C N 1
ATOM 1498 C CA . ASN C 1 24 ? -27.397 16.877 -29.060 1.00 35.90 24 ASN C CA 1
ATOM 1499 C C . ASN C 1 24 ? -27.098 18.053 -29.967 1.00 37.23 24 ASN C C 1
ATOM 1500 O O . ASN C 1 24 ? -26.169 18.831 -29.729 1.00 35.80 24 ASN C O 1
ATOM 1505 N N . GLU C 1 25 ? -27.903 18.152 -31.015 1.00 40.38 25 GLU C N 1
ATOM 1506 C CA . GLU C 1 25 ? -27.791 19.178 -32.031 1.00 44.47 25 GLU C CA 1
ATOM 1507 C C . GLU C 1 25 ? -27.695 20.590 -31.423 1.00 45.81 25 GLU C C 1
ATOM 1508 O O . GLU C 1 25 ? -26.844 21.384 -31.829 1.00 42.61 25 GLU C O 1
ATOM 1514 N N . GLN C 1 26 ? -28.541 20.888 -30.439 1.00 45.01 26 GLN C N 1
ATOM 1515 C CA . GLN C 1 26 ? -28.549 22.210 -29.803 1.00 47.26 26 GLN C CA 1
ATOM 1516 C C . GLN C 1 26 ? -27.438 22.391 -28.754 1.00 50.46 26 GLN C C 1
ATOM 1517 O O . GLN C 1 26 ? -27.057 23.523 -28.440 1.00 49.97 26 GLN C O 1
ATOM 1519 N N . ASN C 1 27 ? -26.920 21.291 -28.215 1.00 47.74 27 ASN C N 1
ATOM 1520 C CA . ASN C 1 27 ? -25.847 21.347 -27.209 1.00 44.37 27 ASN C CA 1
ATOM 1521 C C . ASN C 1 27 ? -24.822 20.289 -27.552 1.00 43.53 27 ASN C C 1
ATOM 1522 O O . ASN C 1 27 ? -24.739 19.247 -26.904 1.00 40.21 27 ASN C O 1
ATOM 1527 N N . LYS C 1 28 ? -24.026 20.588 -28.566 1.00 39.27 28 LYS C N 1
ATOM 1528 C CA . LYS C 1 28 ? -23.015 19.668 -29.062 1.00 41.41 28 LYS C CA 1
ATOM 1529 C C . LYS C 1 28 ? -21.862 19.407 -28.107 1.00 44.02 28 LYS C C 1
ATOM 1530 O O . LYS C 1 28 ? -21.111 18.450 -28.278 1.00 44.60 28 LYS C O 1
ATOM 1536 N N . THR C 1 29 ? -21.730 20.244 -27.089 1.00 46.10 29 THR C N 1
ATOM 1537 C CA . THR C 1 29 ? -20.607 20.116 -26.179 1.00 42.71 29 THR C CA 1
ATOM 1538 C C . THR C 1 29 ? -20.939 20.033 -24.702 1.00 42.06 29 THR C C 1
ATOM 1539 O O . THR C 1 29 ? -21.916 20.613 -24.231 1.00 44.25 29 THR C O 1
ATOM 1543 N N . PHE C 1 30 ? -20.118 19.278 -23.980 1.00 40.17 30 PHE C N 1
ATOM 1544 C CA . PHE C 1 30 ? -20.262 19.153 -22.537 1.00 43.82 30 PHE C CA 1
ATOM 1545 C C . PHE C 1 30 ? -18.879 19.031 -21.923 1.00 47.80 30 PHE C C 1
ATOM 1546 O O . PHE C 1 30 ? -18.063 18.211 -22.352 1.00 46.29 30 PHE C O 1
ATOM 1554 N N . GLU C 1 31 ? -18.612 19.828 -20.899 1.00 51.34 31 GLU C N 1
ATOM 1555 C CA . GLU C 1 31 ? -17.310 19.767 -20.271 1.00 55.09 31 GLU C CA 1
ATOM 1556 C C . GLU C 1 31 ? -17.385 19.241 -18.857 1.00 53.65 31 GLU C C 1
ATOM 1557 O O . GLU C 1 31 ? -18.255 19.625 -18.074 1.00 54.79 31 GLU C O 1
ATOM 1563 N N . PHE C 1 32 ? -16.468 18.335 -18.556 1.00 52.32 32 PHE C N 1
ATOM 1564 C CA . PHE C 1 32 ? -16.355 17.754 -17.235 1.00 53.79 32 PHE C CA 1
ATOM 1565 C C . PHE C 1 32 ? -15.184 18.499 -16.602 1.00 55.13 32 PHE C C 1
ATOM 1566 O O . PHE C 1 32 ? -14.025 18.253 -16.951 1.00 57.33 32 PHE C O 1
ATOM 1574 N N . LYS C 1 33 ? -15.485 19.424 -15.695 1.00 56.85 33 LYS C N 1
ATOM 1575 C CA . LYS C 1 33 ? -14.440 20.208 -15.031 1.00 57.24 33 LYS C CA 1
ATOM 1576 C C . LYS C 1 33 ? -14.336 19.831 -13.554 1.00 55.49 33 LYS C C 1
ATOM 1577 O O . LYS C 1 33 ? -15.357 19.626 -12.891 1.00 51.00 33 LYS C O 1
ATOM 1579 N N . GLU C 1 42 ? -6.536 13.375 -7.260 1.00 79.84 42 GLU C N 1
ATOM 1580 C CA . GLU C 1 42 ? -7.727 14.209 -7.410 1.00 79.25 42 GLU C CA 1
ATOM 1581 C C . GLU C 1 42 ? -8.889 13.445 -8.076 1.00 79.04 42 GLU C C 1
ATOM 1582 O O . GLU C 1 42 ? -9.086 12.246 -7.818 1.00 76.50 42 GLU C O 1
ATOM 1584 N N . HIS C 1 43 ? -9.646 14.150 -8.925 1.00 78.31 43 HIS C N 1
ATOM 1585 C CA . HIS C 1 43 ? -10.803 13.584 -9.625 1.00 76.16 43 HIS C CA 1
ATOM 1586 C C . HIS C 1 43 ? -10.462 12.806 -10.890 1.00 72.98 43 HIS C C 1
ATOM 1587 O O . HIS C 1 43 ? -9.471 13.084 -11.571 1.00 70.90 43 HIS C O 1
ATOM 1594 N N . GLN C 1 44 ? -11.321 11.847 -11.215 1.00 70.64 44 GLN C N 1
ATOM 1595 C CA . GLN C 1 44 ? -11.098 10.993 -12.371 1.00 68.00 44 GLN C CA 1
ATOM 1596 C C . GLN C 1 44 ? -12.432 10.451 -12.882 1.00 63.28 44 GLN C C 1
ATOM 1597 O O . GLN C 1 44 ? -13.246 9.933 -12.101 1.00 60.29 44 GLN C O 1
ATOM 1603 N N . LEU C 1 45 ? -12.642 10.550 -14.195 1.00 55.60 45 LEU C N 1
ATOM 1604 C CA . LEU C 1 45 ? -13.890 10.102 -14.799 1.00 47.97 45 LEU C CA 1
ATOM 1605 C C . LEU C 1 45 ? -13.671 8.824 -15.588 1.00 45.51 45 LEU C C 1
ATOM 1606 O O . LEU C 1 45 ? -12.890 8.816 -16.542 1.00 41.84 45 LEU C O 1
ATOM 1611 N N . ALA C 1 46 ? -14.340 7.751 -15.181 1.00 39.38 46 ALA C N 1
ATOM 1612 C CA . ALA C 1 46 ? -14.227 6.486 -15.898 1.00 39.47 46 ALA C CA 1
ATOM 1613 C C . ALA C 1 46 ? -15.513 6.327 -16.713 1.00 40.89 46 ALA C C 1
ATOM 1614 O O . ALA C 1 46 ? -16.615 6.269 -16.139 1.00 38.86 46 ALA C O 1
ATOM 1616 N N . LEU C 1 47 ? -15.375 6.261 -18.041 1.00 35.78 47 LEU C N 1
ATOM 1617 C CA . LEU C 1 47 ? -16.541 6.109 -18.905 1.00 36.83 47 LEU C CA 1
ATOM 1618 C C . LEU C 1 47 ? -17.046 4.672 -18.906 1.00 35.13 47 LEU C C 1
ATOM 1619 O O . LEU C 1 47 ? -16.262 3.733 -18.774 1.00 38.12 47 LEU C O 1
ATOM 1624 N N . ARG C 1 48 ? -18.355 4.507 -19.063 1.00 32.72 48 ARG C N 1
ATOM 1625 C CA . ARG C 1 48 ? -18.963 3.183 -19.084 1.00 36.04 48 ARG C CA 1
ATOM 1626 C C . ARG C 1 48 ? -19.712 2.886 -20.383 1.00 35.35 48 ARG C C 1
ATOM 1627 O O . ARG C 1 48 ? -19.470 1.862 -21.020 1.00 33.57 48 ARG C O 1
ATOM 1635 N N . THR C 1 49 ? -20.630 3.764 -20.772 1.00 31.67 49 THR C N 1
ATOM 1636 C CA . THR C 1 49 ? -21.379 3.537 -22.002 1.00 31.72 49 THR C CA 1
ATOM 1637 C C . THR C 1 49 ? -21.743 4.815 -22.730 1.00 33.62 49 THR C C 1
ATOM 1638 O O . THR C 1 49 ? -21.757 5.908 -22.157 1.00 34.05 49 THR C O 1
ATOM 1642 N N . VAL C 1 50 ? -22.020 4.651 -24.016 1.00 32.02 50 VAL C N 1
ATOM 1643 C CA . VAL C 1 50 ? -22.470 5.730 -24.876 1.00 31.19 50 VAL C CA 1
ATOM 1644 C C . VAL C 1 50 ? -23.669 5.098 -25.561 1.00 29.98 50 VAL C C 1
ATOM 1645 O O . VAL C 1 50 ? -23.571 3.972 -26.053 1.00 29.63 50 VAL C O 1
ATOM 1649 N N . CYS C 1 51 ? -24.802 5.787 -25.556 1.00 27.92 51 CYS C N 1
ATOM 1650 C CA . CYS C 1 51 ? -25.988 5.264 -26.213 1.00 33.03 51 CYS C CA 1
ATOM 1651 C C . CYS C 1 51 ? -26.890 6.371 -26.736 1.00 31.80 51 CYS C C 1
ATOM 1652 O O . CYS C 1 51 ? -26.898 7.481 -26.216 1.00 29.87 51 CYS C O 1
ATOM 1655 N N . LEU C 1 52 ? -27.632 6.062 -27.790 1.00 28.67 52 LEU C N 1
ATOM 1656 C CA . LEU C 1 52 ? -28.509 7.031 -28.415 1.00 29.83 52 LEU C CA 1
ATOM 1657 C C . LEU C 1 52 ? -29.927 7.017 -27.878 1.00 27.73 52 LEU C C 1
ATOM 1658 O O . LEU C 1 52 ? -30.410 5.996 -27.387 1.00 28.65 52 LEU C O 1
ATOM 1663 N N . GLY C 1 53 ? -30.588 8.167 -27.957 1.00 31.84 53 GLY C N 1
ATOM 1664 C CA . GLY C 1 53 ? -31.971 8.258 -27.516 1.00 28.34 53 GLY C CA 1
ATOM 1665 C C . GLY C 1 53 ? -32.821 7.618 -28.602 1.00 31.69 53 GLY C C 1
ATOM 1666 O O . GLY C 1 53 ? -32.395 7.559 -29.753 1.00 28.05 53 GLY C O 1
ATOM 1667 N N . ASP C 1 54 ? -34.012 7.140 -28.253 1.00 32.42 54 ASP C N 1
ATOM 1668 C CA . ASP C 1 54 ? -34.879 6.487 -29.232 1.00 34.65 54 ASP C CA 1
ATOM 1669 C C . ASP C 1 54 ? -35.424 7.437 -30.295 1.00 37.32 54 ASP C C 1
ATOM 1670 O O . ASP C 1 54 ? -35.904 6.988 -31.335 1.00 35.82 54 ASP C O 1
ATOM 1675 N N . LYS C 1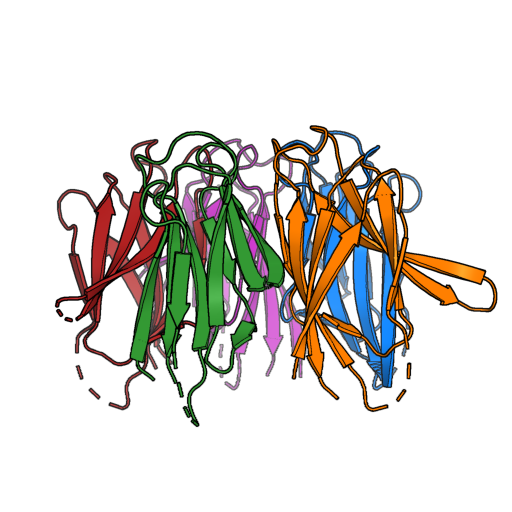 55 ? -35.338 8.746 -30.041 1.00 39.48 55 LYS C N 1
ATOM 1676 C CA . LYS C 1 55 ? -35.819 9.744 -30.995 1.00 37.77 55 LYS C CA 1
ATOM 1677 C C . LYS C 1 55 ? -34.684 10.328 -31.822 1.00 36.25 55 LYS C C 1
ATOM 1678 O O . LYS C 1 55 ? -34.892 11.253 -32.605 1.00 35.63 55 LYS C O 1
ATOM 1684 N N . ALA C 1 56 ? -33.481 9.792 -31.650 1.00 29.86 56 ALA C N 1
ATOM 1685 C CA . ALA C 1 56 ? -32.340 10.297 -32.395 1.00 25.16 56 ALA C CA 1
ATOM 1686 C C . ALA C 1 56 ? -32.492 10.002 -33.881 1.00 27.54 56 ALA C C 1
ATOM 1687 O O . ALA C 1 56 ? -32.971 8.937 -34.269 1.00 30.47 56 ALA C O 1
ATOM 1689 N N . LYS C 1 57 ? -32.074 10.957 -34.700 1.00 27.49 57 LYS C N 1
ATOM 1690 C CA . LYS C 1 57 ? -32.123 10.842 -36.151 1.00 30.59 57 LYS C CA 1
ATOM 1691 C C . LYS C 1 57 ? -31.339 9.585 -36.584 1.00 29.67 57 LYS C C 1
ATOM 1692 O O . LYS C 1 57 ? -30.248 9.319 -36.080 1.00 28.14 57 LYS C O 1
ATOM 1698 N N . ASP C 1 58 ? -31.890 8.816 -37.516 1.00 26.94 58 ASP C N 1
ATOM 1699 C CA . ASP C 1 58 ? -31.230 7.593 -37.975 1.00 27.43 58 ASP C CA 1
ATOM 1700 C C . ASP C 1 58 ? -30.033 7.888 -38.868 1.00 24.89 58 ASP C C 1
ATOM 1701 O O . ASP C 1 58 ? -30.056 7.654 -40.076 1.00 23.79 58 ASP C O 1
ATOM 1706 N N . GLU C 1 59 ? -28.976 8.387 -38.246 1.00 24.43 59 GLU C N 1
ATOM 1707 C CA . GLU C 1 59 ? -27.765 8.752 -38.956 1.00 25.93 59 GLU C CA 1
ATOM 1708 C C . GLU C 1 59 ? -26.578 8.482 -38.050 1.00 19.18 59 GLU C C 1
ATOM 1709 O O . GLU C 1 59 ? -26.748 8.179 -36.875 1.00 22.66 59 GLU C O 1
ATOM 1715 N N . PHE C 1 60 ? -25.376 8.606 -38.592 1.00 19.97 60 PHE C N 1
ATOM 1716 C CA . PHE C 1 60 ? -24.189 8.383 -37.793 1.00 25.24 60 PHE C CA 1
ATOM 1717 C C . PHE C 1 60 ? -23.965 9.500 -36.780 1.00 29.73 60 PHE C C 1
ATOM 1718 O O . PHE C 1 60 ? -24.112 10.687 -37.084 1.00 28.87 60 PHE C O 1
ATOM 1726 N N . HIS C 1 61 ? -23.638 9.093 -35.561 1.00 30.40 61 HIS C N 1
ATOM 1727 C CA . HIS C 1 61 ? -23.344 10.004 -34.468 1.00 27.36 61 HIS C CA 1
ATOM 1728 C C . HIS C 1 61 ? -21.917 9.716 -34.063 1.00 30.31 61 HIS C C 1
ATOM 1729 O O . HIS C 1 61 ? -21.530 8.549 -33.915 1.00 27.91 61 HIS C O 1
ATOM 1736 N N . ILE C 1 62 ? -21.125 10.769 -33.901 1.00 30.49 62 ILE C N 1
ATOM 1737 C CA . ILE C 1 62 ? -19.743 10.600 -33.482 1.00 27.92 62 ILE C CA 1
ATOM 1738 C C . ILE C 1 62 ? -19.424 11.507 -32.309 1.00 29.93 62 ILE C C 1
ATOM 1739 O O . ILE C 1 62 ? -19.649 12.716 -32.363 1.00 30.79 62 ILE C O 1
ATOM 1744 N N . VAL C 1 63 ? -18.931 10.911 -31.233 1.00 29.85 63 VAL C N 1
ATOM 1745 C CA . VAL C 1 63 ? -18.554 11.673 -30.062 1.00 30.00 63 VAL C CA 1
ATOM 1746 C C . VAL C 1 63 ? -17.048 11.589 -29.969 1.00 32.36 63 VAL C C 1
ATOM 1747 O O . VAL C 1 63 ? -16.458 10.527 -30.175 1.00 32.17 63 VAL C O 1
ATOM 1751 N N . GLU C 1 64 ? -16.432 12.733 -29.703 1.00 32.99 64 GLU C N 1
ATOM 1752 C CA . GLU C 1 64 ? -14.990 12.836 -29.593 1.00 33.36 64 GLU C CA 1
ATOM 1753 C C . GLU C 1 64 ? -14.629 13.594 -28.321 1.00 34.01 64 GLU C C 1
ATOM 1754 O O . GLU C 1 64 ? -15.428 14.369 -27.795 1.00 37.80 64 GLU C O 1
ATOM 1760 N N . ILE C 1 65 ? -13.424 13.348 -27.820 1.00 37.28 65 ILE C N 1
ATOM 1761 C CA . ILE C 1 65 ? -12.937 14.040 -26.634 1.00 38.91 65 ILE C CA 1
ATOM 1762 C C . ILE C 1 65 ? -12.028 15.139 -27.160 1.00 40.25 65 ILE C C 1
ATOM 1763 O O . ILE C 1 65 ? -11.237 14.910 -28.079 1.00 37.37 65 ILE C O 1
ATOM 1768 N N . VAL C 1 66 ? -12.170 16.340 -26.607 1.00 45.08 66 VAL C N 1
ATOM 1769 C CA . VAL C 1 66 ? -11.368 17.478 -27.053 1.00 47.22 66 VAL C CA 1
ATOM 1770 C C . VAL C 1 66 ? -10.430 17.975 -25.949 1.00 49.07 66 VAL C C 1
ATOM 1771 O O . VAL C 1 66 ? -10.833 18.137 -24.788 1.00 45.87 66 VAL C O 1
ATOM 1775 N N . THR C 1 67 ? -9.172 18.188 -26.325 1.00 51.46 67 THR C N 1
ATOM 1776 C CA . THR C 1 67 ? -8.136 18.696 -25.416 1.00 56.06 67 THR C CA 1
ATOM 1777 C C . THR C 1 67 ? -7.289 19.715 -26.176 1.00 54.99 67 THR C C 1
ATOM 1778 O O . THR C 1 67 ? -7.312 19.746 -27.415 1.00 56.36 67 THR C O 1
ATOM 1782 N N . LYS C 1 74 ? -6.839 19.566 -29.686 1.00 53.79 74 LYS C N 1
ATOM 1783 C CA . LYS C 1 74 ? -6.896 18.215 -30.256 1.00 56.83 74 LYS C CA 1
ATOM 1784 C C . LYS C 1 74 ? -8.179 17.430 -29.903 1.00 49.63 74 LYS C C 1
ATOM 1785 O O . LYS C 1 74 ? -8.564 17.331 -28.730 1.00 42.29 74 LYS C O 1
ATOM 1791 N N . SER C 1 75 ? -8.821 16.867 -30.929 1.00 45.65 75 SER C N 1
ATOM 1792 C CA . SER C 1 75 ? -10.044 16.099 -30.740 1.00 43.66 75 SER C CA 1
ATOM 1793 C C . SER C 1 75 ? -9.790 14.639 -31.105 1.00 37.92 75 SER C C 1
ATOM 1794 O O . SER C 1 75 ? -9.134 14.337 -32.096 1.00 34.67 75 SER C O 1
ATOM 1797 N N . VAL C 1 76 ? -10.296 13.739 -30.271 1.00 35.04 76 VAL C N 1
ATOM 1798 C CA . VAL C 1 76 ? -10.105 12.307 -30.468 1.00 33.63 76 VAL C CA 1
ATOM 1799 C C . VAL C 1 76 ? -11.423 11.530 -30.467 1.00 30.91 76 VAL C C 1
ATOM 1800 O O . VAL C 1 76 ? -12.041 11.343 -29.424 1.00 29.20 76 VAL C O 1
ATOM 1804 N N . PRO C 1 77 ? -11.876 11.089 -31.648 1.00 28.02 77 PRO C N 1
ATOM 1805 C CA . PRO C 1 77 ? -13.120 10.324 -31.768 1.00 27.15 77 PRO C CA 1
ATOM 1806 C C . PRO C 1 77 ? -13.032 9.026 -30.956 1.00 27.43 77 PRO C C 1
ATOM 1807 O O . PRO C 1 77 ? -12.052 8.292 -31.046 1.00 26.19 77 PRO C O 1
ATOM 1811 N N . ILE C 1 78 ? -14.055 8.753 -30.162 1.00 26.00 78 ILE C N 1
ATOM 1812 C CA . ILE C 1 78 ? -14.065 7.554 -29.348 1.00 29.83 78 ILE C CA 1
ATOM 1813 C C . ILE C 1 78 ? -15.260 6.656 -29.627 1.00 31.36 78 ILE C C 1
ATOM 1814 O O . ILE C 1 78 ? -15.304 5.518 -29.160 1.00 30.46 78 ILE C O 1
ATOM 1819 N N . ALA C 1 79 ? -16.232 7.156 -30.384 1.00 25.78 79 ALA C N 1
ATOM 1820 C CA . ALA C 1 79 ? -17.399 6.345 -30.684 1.00 27.93 79 ALA C CA 1
ATOM 1821 C C . ALA C 1 79 ? -18.205 6.798 -31.892 1.00 27.80 79 ALA C C 1
ATOM 1822 O O . ALA C 1 79 ? -18.399 7.991 -32.120 1.00 26.55 79 ALA C O 1
ATOM 1824 N N . THR C 1 80 ? -18.663 5.817 -32.663 1.00 26.64 80 THR C N 1
ATOM 1825 C CA . THR C 1 80 ? -19.502 6.059 -33.839 1.00 26.13 80 THR C CA 1
ATOM 1826 C C . THR C 1 80 ? -20.727 5.167 -33.687 1.00 24.64 80 THR C C 1
ATOM 1827 O O . THR C 1 80 ? -20.624 3.949 -33.687 1.00 22.60 80 THR C O 1
ATOM 1831 N N . LEU C 1 81 ? -21.882 5.796 -33.541 1.00 23.00 81 LEU C N 1
ATOM 1832 C CA . LEU C 1 81 ? -23.129 5.080 -33.367 1.00 20.58 81 LEU C CA 1
ATOM 1833 C C . LEU C 1 81 ? -24.155 5.466 -34.433 1.00 23.37 81 LEU C C 1
ATOM 1834 O O . LEU C 1 81 ? -24.015 6.492 -35.114 1.00 23.86 81 LEU C O 1
ATOM 1839 N N . LYS C 1 82 ? -25.173 4.625 -34.579 1.00 22.81 82 LYS C N 1
ATOM 1840 C CA . LYS C 1 82 ? -26.276 4.867 -35.503 1.00 21.64 82 LYS C CA 1
ATOM 1841 C C . LYS C 1 82 ? -27.434 3.986 -35.052 1.00 23.01 82 LYS C C 1
ATOM 1842 O O . LYS C 1 82 ? -27.289 2.774 -34.930 1.00 28.15 82 LYS C O 1
ATOM 1848 N N . PRO C 1 83 ? -28.598 4.596 -34.791 1.00 26.83 83 PRO C N 1
ATOM 1849 C CA . PRO C 1 83 ? -29.814 3.914 -34.340 1.00 25.42 83 PRO C CA 1
ATOM 1850 C C . PRO C 1 83 ? -30.111 2.562 -34.987 1.00 28.90 83 PRO C C 1
ATOM 1851 O O . PRO C 1 83 ? -30.309 1.567 -34.285 1.00 28.46 83 PRO C O 1
ATOM 1855 N N . SER C 1 84 ? -30.132 2.526 -36.317 1.00 23.33 84 SER C N 1
ATOM 1856 C CA . SER C 1 84 ? -30.439 1.300 -37.048 1.00 25.28 84 SER C CA 1
ATOM 1857 C C . SER C 1 84 ? -29.258 0.356 -37.264 1.00 27.42 84 SER C C 1
ATOM 1858 O O . SER C 1 84 ? -29.435 -0.723 -37.811 1.00 27.02 84 SER C O 1
ATOM 1861 N N . ILE C 1 85 ? -28.063 0.757 -36.837 1.00 28.50 85 ILE C N 1
ATOM 1862 C CA . ILE C 1 85 ? -26.874 -0.075 -37.016 1.00 25.15 85 ILE C CA 1
ATOM 1863 C C . ILE C 1 85 ? -26.241 -0.492 -35.684 1.00 26.04 85 ILE C C 1
ATOM 1864 O O . ILE C 1 85 ? -26.008 -1.668 -35.450 1.00 22.50 85 ILE C O 1
ATOM 1869 N N . LEU C 1 86 ? -25.951 0.483 -34.825 1.00 25.64 86 LEU C N 1
ATOM 1870 C CA . LEU C 1 86 ? -25.330 0.223 -33.530 1.00 23.16 86 LEU C CA 1
ATOM 1871 C C . LEU C 1 86 ? -25.794 1.342 -32.595 1.00 26.47 86 LEU C C 1
ATOM 1872 O O . LEU C 1 86 ? -25.191 2.410 -32.538 1.00 25.25 86 LEU C O 1
ATOM 1877 N N . PRO C 1 87 ? -26.879 1.101 -31.849 1.00 25.32 87 PRO C N 1
ATOM 1878 C CA . PRO C 1 87 ? -27.443 2.082 -30.924 1.00 27.85 87 PRO C CA 1
ATOM 1879 C C . PRO C 1 87 ? -26.643 2.421 -29.663 1.00 27.80 87 PRO C C 1
ATOM 1880 O O . PRO C 1 87 ? -26.946 3.411 -29.005 1.00 29.71 87 PRO C O 1
ATOM 1884 N N . MET C 1 88 ? -25.635 1.624 -29.321 1.00 24.78 88 MET C N 1
ATOM 1885 C CA . MET C 1 88 ? -24.832 1.911 -28.126 1.00 27.24 88 MET C CA 1
ATOM 1886 C C . MET C 1 88 ? -23.466 1.233 -28.171 1.00 26.78 88 MET C C 1
ATOM 1887 O O . MET C 1 88 ? -23.212 0.385 -29.025 1.00 29.78 88 MET C O 1
ATOM 1892 N N . ALA C 1 89 ? -22.600 1.613 -27.239 1.00 24.07 89 ALA C N 1
ATOM 1893 C CA . ALA C 1 89 ? -21.267 1.038 -27.129 1.00 27.20 89 ALA C CA 1
ATOM 1894 C C . ALA C 1 89 ? -20.791 1.053 -25.669 1.00 28.56 89 ALA C C 1
ATOM 1895 O O . ALA C 1 89 ? -21.086 1.982 -24.910 1.00 31.11 89 ALA C O 1
ATOM 1897 N N . THR C 1 90 ? -20.063 0.009 -25.285 1.00 29.17 90 THR C N 1
ATOM 1898 C CA . THR C 1 90 ? -19.523 -0.109 -23.937 1.00 32.50 90 THR C CA 1
ATOM 1899 C C . THR C 1 90 ? -18.092 0.421 -23.905 1.00 35.10 90 THR C C 1
ATOM 1900 O O . THR C 1 90 ? -17.236 -0.065 -24.635 1.00 38.79 90 THR C O 1
ATOM 1904 N N . MET C 1 91 ? -17.833 1.421 -23.068 1.00 37.13 91 MET C N 1
ATOM 1905 C CA . MET C 1 91 ? -16.488 2.000 -22.964 1.00 38.68 91 MET C CA 1
ATOM 1906 C C . MET C 1 91 ? -15.709 1.232 -21.892 1.00 38.75 91 MET C C 1
ATOM 1907 O O . MET C 1 91 ? -16.232 0.958 -20.815 1.00 38.19 91 MET C O 1
ATOM 1912 N N . VAL C 1 92 ? -14.464 0.886 -22.182 1.00 39.12 92 VAL C N 1
ATOM 1913 C CA . VAL C 1 92 ? -13.662 0.131 -21.233 1.00 39.30 92 VAL C CA 1
ATOM 1914 C C . VAL C 1 92 ? -12.280 0.719 -21.021 1.00 38.70 92 VAL C C 1
ATOM 1915 O O . VAL C 1 92 ? -11.580 1.067 -21.974 1.00 35.06 92 VAL C O 1
ATOM 1919 N N . GLY C 1 93 ? -11.892 0.813 -19.755 1.00 41.97 93 GLY C N 1
ATOM 1920 C CA . GLY C 1 93 ? -10.577 1.327 -19.415 1.00 41.07 93 GLY C CA 1
ATOM 1921 C C . GLY C 1 93 ? -10.323 2.771 -19.797 1.00 40.95 93 GLY C C 1
ATOM 1922 O O . GLY C 1 93 ? -9.180 3.188 -19.927 1.00 43.82 93 GLY C O 1
ATOM 1923 N N . ILE C 1 94 ? -11.377 3.545 -19.996 1.00 42.57 94 ILE C N 1
ATOM 1924 C CA . ILE C 1 94 ? -11.170 4.937 -20.339 1.00 43.93 94 ILE C CA 1
ATOM 1925 C C . ILE C 1 94 ? -11.362 5.781 -19.084 1.00 45.30 94 ILE C C 1
ATOM 1926 O O . ILE C 1 94 ? -12.487 6.002 -18.636 1.00 43.69 94 ILE C O 1
ATOM 1931 N N . GLU C 1 95 ? -10.247 6.214 -18.503 1.00 47.44 95 GLU C N 1
ATOM 1932 C CA . GLU C 1 95 ? -10.271 7.050 -17.303 1.00 50.84 95 GLU C CA 1
ATOM 1933 C C . GLU C 1 95 ? -9.644 8.381 -17.639 1.00 49.92 95 GLU C C 1
ATOM 1934 O O . GLU C 1 95 ? -8.519 8.441 -18.134 1.00 50.01 95 GLU C O 1
ATOM 1940 N N . LEU C 1 96 ? -10.387 9.450 -17.382 1.00 47.37 96 LEU C N 1
ATOM 1941 C CA . LEU C 1 96 ? -9.927 10.785 -17.725 1.00 48.36 96 LEU C CA 1
ATOM 1942 C C . LEU C 1 96 ? -9.746 11.713 -16.532 1.00 49.02 96 LEU C C 1
ATOM 1943 O O . LEU C 1 96 ? -10.485 11.640 -15.545 1.00 50.58 96 LEU C O 1
ATOM 1948 N N . THR C 1 97 ? -8.761 12.589 -16.648 1.00 48.08 97 THR C N 1
ATOM 1949 C CA . THR C 1 97 ? -8.467 13.569 -15.614 1.00 46.27 97 THR C CA 1
ATOM 1950 C C . THR C 1 97 ? -9.083 14.891 -16.066 1.00 47.05 97 THR C C 1
ATOM 1951 O O . THR C 1 97 ? -8.741 15.415 -17.129 1.00 45.81 97 THR C O 1
ATOM 1955 N N . PRO C 1 98 ? -10.010 15.447 -15.268 1.00 48.79 98 PRO C N 1
ATOM 1956 C CA . PRO C 1 98 ? -10.620 16.719 -15.668 1.00 50.79 98 PRO C CA 1
ATOM 1957 C C . PRO C 1 98 ? -9.546 17.787 -15.812 1.00 51.87 98 PRO C C 1
ATOM 1958 O O . PRO C 1 98 ? -8.478 17.693 -15.205 1.00 52.85 98 PRO C O 1
ATOM 1962 N N . PRO C 1 99 ? -9.803 18.810 -16.634 1.00 55.29 99 PRO C N 1
ATOM 1963 C CA . PRO C 1 99 ? -11.036 18.986 -17.403 1.00 55.72 99 PRO C CA 1
ATOM 1964 C C . PRO C 1 99 ? -11.013 18.247 -18.751 1.00 55.30 99 PRO C C 1
ATOM 1965 O O . PRO C 1 99 ? -9.950 18.068 -19.363 1.00 52.73 99 PRO C O 1
ATOM 1969 N N . VAL C 1 100 ? -12.189 17.800 -19.188 1.00 53.61 100 VAL C N 1
ATOM 1970 C CA . VAL C 1 100 ? -12.321 17.093 -20.456 1.00 50.54 100 VAL C CA 1
ATOM 1971 C C . VAL C 1 100 ? -13.607 17.516 -21.114 1.00 46.03 100 VAL C C 1
ATOM 1972 O O . VAL C 1 100 ? -14.652 17.611 -20.458 1.00 44.84 100 VAL C O 1
ATOM 1976 N N . THR C 1 101 ? -13.531 17.775 -22.410 1.00 41.22 101 THR C N 1
ATOM 1977 C CA . THR C 1 101 ? -14.709 18.178 -23.152 1.00 44.16 101 THR C CA 1
ATOM 1978 C C . THR C 1 101 ? -15.141 17.077 -24.134 1.00 42.86 101 THR C C 1
ATOM 1979 O O . THR C 1 101 ? -14.315 16.496 -24.847 1.00 37.90 101 THR C O 1
ATOM 1983 N N . PHE C 1 102 ? -16.438 16.785 -24.137 1.00 40.46 102 PHE C N 1
ATOM 1984 C CA . PHE C 1 102 ? -16.997 15.792 -25.036 1.00 38.79 102 PHE C CA 1
ATOM 1985 C C . PHE C 1 102 ? -17.762 16.562 -26.107 1.00 38.53 102 PHE C C 1
ATOM 1986 O O . PHE C 1 102 ? -18.619 17.388 -25.794 1.00 36.50 102 PHE C O 1
ATOM 1994 N N . ARG C 1 103 ? -17.446 16.303 -27.368 1.00 36.77 103 ARG C N 1
ATOM 1995 C CA . ARG C 1 103 ? -18.117 17.000 -28.454 1.00 33.55 103 ARG C CA 1
ATOM 1996 C C . ARG C 1 103 ? -18.812 16.046 -29.418 1.00 34.49 103 ARG C C 1
ATOM 1997 O O . ARG C 1 103 ? -18.264 14.999 -29.783 1.00 31.08 103 ARG C O 1
ATOM 2005 N N . LEU C 1 104 ? -20.029 16.414 -29.801 1.00 31.06 104 LEU C N 1
ATOM 2006 C CA . LEU C 1 104 ? -20.814 15.637 -30.746 1.00 31.39 104 LEU C CA 1
ATOM 2007 C C . LEU C 1 104 ? -20.370 16.096 -32.134 1.00 32.78 104 LEU C C 1
ATOM 2008 O O . LEU C 1 104 ? -20.891 17.056 -32.680 1.00 39.76 104 LEU C O 1
ATOM 2013 N N . LYS C 1 105 ? -19.381 15.404 -32.683 1.00 33.17 105 LYS C N 1
ATOM 2014 C CA . LYS C 1 105 ? -18.832 15.716 -33.994 1.00 31.15 105 LYS C CA 1
ATOM 2015 C C . LYS C 1 105 ? -19.891 15.587 -35.087 1.00 33.78 105 LYS C C 1
ATOM 2016 O O . LYS C 1 105 ? -19.890 16.354 -36.054 1.00 35.26 105 LYS C O 1
ATOM 2022 N N . ALA C 1 106 ? -20.788 14.615 -34.936 1.00 30.91 106 ALA C N 1
ATOM 2023 C CA . ALA C 1 106 ? -21.837 14.392 -35.932 1.00 30.02 106 ALA C CA 1
ATOM 2024 C C . ALA C 1 106 ? -23.069 13.752 -35.332 1.00 28.82 106 ALA C C 1
ATOM 2025 O O . ALA C 1 106 ? -22.989 13.037 -34.335 1.00 33.24 106 ALA C O 1
ATOM 2027 N N . GLY C 1 107 ? -24.216 14.000 -35.953 1.00 29.10 107 GLY C N 1
ATOM 2028 C CA . GLY C 1 107 ? -25.453 13.422 -35.461 1.00 31.07 107 GLY C CA 1
ATOM 2029 C C . GLY C 1 107 ? -26.301 14.415 -34.689 1.00 35.19 107 GLY C C 1
ATOM 2030 O O . GLY C 1 107 ? -25.774 15.312 -34.030 1.00 37.10 107 GLY C O 1
ATOM 2031 N N . SER C 1 108 ? -27.617 14.231 -34.757 1.00 34.41 108 SER C N 1
ATOM 2032 C CA . SER C 1 108 ? -28.572 15.104 -34.086 1.00 34.61 108 SER C CA 1
ATOM 2033 C C . SER C 1 108 ? -28.665 14.834 -32.592 1.00 36.96 108 SER C C 1
ATOM 2034 O O . SER C 1 108 ? -28.942 15.738 -31.809 1.00 36.44 108 SER C O 1
ATOM 2037 N N . GLY C 1 109 ? -28.462 13.579 -32.205 1.00 36.63 109 GLY C N 1
ATOM 2038 C CA . GLY C 1 109 ? -28.581 13.221 -30.807 1.00 30.46 109 GLY C CA 1
ATOM 2039 C C . GLY C 1 109 ? -30.061 13.022 -30.532 1.00 31.39 109 GLY C C 1
ATOM 2040 O O . GLY C 1 109 ? -30.863 13.044 -31.469 1.00 27.63 109 GLY C O 1
ATOM 2041 N N . PRO C 1 110 ? -30.463 12.848 -29.265 1.00 31.21 110 PRO C N 1
ATOM 2042 C CA . PRO C 1 110 ? -29.552 12.839 -28.122 1.00 32.63 110 PRO C CA 1
ATOM 2043 C C . PRO C 1 110 ? -28.625 11.641 -28.030 1.00 34.72 110 PRO C C 1
ATOM 2044 O O . PRO C 1 110 ? -28.970 10.527 -28.410 1.00 33.06 110 PRO C O 1
ATOM 2048 N N . LEU C 1 111 ? -27.428 11.906 -27.533 1.00 33.49 111 LEU C N 1
ATOM 2049 C CA . LEU C 1 111 ? -26.436 10.882 -27.313 1.00 31.99 111 LEU C CA 1
ATOM 2050 C C . LEU C 1 111 ? -26.086 11.001 -25.831 1.00 34.69 111 LEU C C 1
ATOM 2051 O O . LEU C 1 111 ? -25.763 12.089 -25.341 1.00 32.90 111 LEU C O 1
ATOM 2056 N N . TYR C 1 112 ? -26.178 9.887 -25.113 1.00 34.08 112 TYR C N 1
ATOM 2057 C CA . TYR C 1 112 ? -25.863 9.887 -23.695 1.00 32.85 112 TYR C CA 1
ATOM 2058 C C . TYR C 1 112 ? -24.515 9.249 -23.416 1.00 34.83 112 TYR C C 1
ATOM 2059 O O . TYR C 1 112 ? -24.113 8.289 -24.071 1.00 37.21 112 TYR C O 1
ATOM 2068 N N . ILE C 1 113 ? -23.812 9.799 -22.439 1.00 34.51 113 ILE C N 1
ATOM 2069 C CA . ILE C 1 113 ? -22.526 9.255 -22.044 1.00 31.61 113 ILE C CA 1
ATOM 2070 C C . ILE C 1 113 ? -22.661 8.996 -20.561 1.00 33.13 113 ILE C C 1
ATOM 2071 O O . ILE C 1 113 ? -23.077 9.873 -19.812 1.00 35.38 113 ILE C O 1
ATOM 2076 N N . SER C 1 114 ? -22.351 7.781 -20.139 1.00 35.52 114 SER C N 1
ATOM 2077 C CA . SER C 1 114 ? -22.440 7.438 -18.734 1.00 31.85 114 SER C CA 1
ATOM 2078 C C . SER C 1 114 ? -21.036 7.175 -18.222 1.00 35.14 114 SER C C 1
ATOM 2079 O O . SER C 1 114 ? -20.142 6.812 -18.985 1.00 32.92 114 SER C O 1
ATOM 2082 N N . GLY C 1 115 ? -20.849 7.352 -16.921 1.00 37.68 115 GLY C N 1
ATOM 2083 C CA . GLY C 1 115 ? -19.545 7.120 -16.332 1.00 39.50 115 GLY C CA 1
ATOM 2084 C C . GLY C 1 115 ? -19.555 7.223 -14.824 1.00 42.59 115 GLY C C 1
ATOM 2085 O O . GLY C 1 115 ? -20.585 7.502 -14.212 1.00 43.67 115 GLY C O 1
ATOM 2086 N N . GLN C 1 116 ? -18.400 6.977 -14.221 1.00 45.13 116 GLN C N 1
ATOM 2087 C CA . GLN C 1 116 ? -18.280 7.070 -12.775 1.00 49.16 116 GLN C CA 1
ATOM 2088 C C . GLN C 1 116 ? -17.248 8.132 -12.445 1.00 50.25 116 GLN C C 1
ATOM 2089 O O . GLN C 1 116 ? -16.090 8.044 -12.875 1.00 44.02 116 GLN C O 1
ATOM 2095 N N . HIS C 1 117 ? -17.698 9.150 -11.708 1.00 55.70 117 HIS C N 1
ATOM 2096 C CA . HIS C 1 117 ? -16.852 10.263 -11.281 1.00 61.16 117 HIS C CA 1
ATOM 2097 C C . HIS C 1 117 ? -16.232 9.895 -9.929 1.00 63.76 117 HIS C C 1
ATOM 2098 O O . HIS C 1 117 ? -16.883 9.999 -8.890 1.00 64.60 117 HIS C O 1
ATOM 2100 N N . VAL C 1 118 ? -14.986 9.433 -9.960 1.00 65.97 118 VAL C N 1
ATOM 2101 C CA . VAL C 1 118 ? -14.279 9.056 -8.744 1.00 70.10 118 VAL C CA 1
ATOM 2102 C C . VAL C 1 118 ? -13.547 10.299 -8.216 1.00 73.30 118 VAL C C 1
ATOM 2103 O O . VAL C 1 118 ? -13.569 10.521 -6.976 1.00 74.68 118 VAL C O 1
ATOM 2105 N N . SER D 1 16 ? -19.820 -13.872 -3.393 1.00 72.63 16 SER D N 1
ATOM 2106 C CA . SER D 1 16 ? -20.743 -13.043 -4.225 1.00 72.98 16 SER D CA 1
ATOM 2107 C C . SER D 1 16 ? -22.067 -13.762 -4.442 1.00 72.80 16 SER D C 1
ATOM 2108 O O . SER D 1 16 ? -22.198 -14.964 -4.150 1.00 70.89 16 SER D O 1
ATOM 2111 N N . LEU D 1 17 ? -23.044 -13.027 -4.971 1.00 71.02 17 LEU D N 1
ATOM 2112 C CA . LEU D 1 17 ? -24.364 -13.593 -5.208 1.00 67.67 17 LEU D CA 1
ATOM 2113 C C . LEU D 1 17 ? -24.873 -13.111 -6.578 1.00 64.61 17 LEU D C 1
ATOM 2114 O O . LEU D 1 17 ? -24.989 -11.903 -6.813 1.00 61.95 17 LEU D O 1
ATOM 2119 N N . ILE D 1 18 ? -25.164 -14.039 -7.487 1.00 61.73 18 ILE D N 1
ATOM 2120 C CA . ILE D 1 18 ? -25.658 -13.620 -8.797 1.00 59.48 18 ILE D CA 1
ATOM 2121 C C . ILE D 1 18 ? -26.991 -12.918 -8.580 1.00 56.23 18 ILE D C 1
ATOM 2122 O O . ILE D 1 18 ? -27.803 -13.336 -7.741 1.00 56.40 18 ILE D O 1
ATOM 2127 N N . TRP D 1 19 ? -27.204 -11.843 -9.329 1.00 50.66 19 TRP D N 1
ATOM 2128 C CA . TRP D 1 19 ? -28.414 -11.032 -9.201 1.00 45.73 19 TRP D CA 1
ATOM 2129 C C . TRP D 1 19 ? -28.996 -10.713 -10.575 1.00 44.38 19 TRP D C 1
ATOM 2130 O O . TRP D 1 19 ? -28.309 -10.824 -11.592 1.00 42.34 19 TRP D O 1
ATOM 2141 N N . GLY D 1 20 ? -30.259 -10.308 -10.603 1.00 43.12 20 GLY D N 1
ATOM 2142 C CA . GLY D 1 20 ? -30.885 -9.972 -11.866 1.00 41.27 20 GLY D CA 1
ATOM 2143 C C . GLY D 1 20 ? -32.293 -9.462 -11.681 1.00 41.36 20 GLY D C 1
ATOM 2144 O O . GLY D 1 20 ? -32.940 -9.773 -10.688 1.00 42.88 20 GLY D O 1
ATOM 2145 N N . CYS D 1 21 ? -32.777 -8.672 -12.630 1.00 41.07 21 CYS D N 1
ATOM 2146 C CA . CYS D 1 21 ? -34.130 -8.149 -12.541 1.00 40.31 21 CYS D CA 1
ATOM 2147 C C . CYS D 1 21 ? -34.722 -7.963 -13.928 1.00 42.90 21 CYS D C 1
ATOM 2148 O O . CYS D 1 21 ? -33.999 -7.882 -14.929 1.00 44.66 21 CYS D O 1
ATOM 2151 N N . GLU D 1 22 ? -36.046 -7.906 -13.986 1.00 41.52 22 GLU D N 1
ATOM 2152 C CA . GLU D 1 22 ? -36.722 -7.697 -15.248 1.00 39.01 22 GLU D CA 1
ATOM 2153 C C . GLU D 1 22 ? -37.480 -6.395 -15.214 1.00 37.00 22 GLU D C 1
ATOM 2154 O O . GLU D 1 22 ? -38.131 -6.066 -14.229 1.00 41.02 22 GLU D O 1
ATOM 2160 N N . LEU D 1 23 ? -37.380 -5.647 -16.296 1.00 35.72 23 LEU D N 1
ATOM 2161 C CA . LEU D 1 23 ? -38.104 -4.399 -16.411 1.00 35.19 23 LEU D CA 1
ATOM 2162 C C . LEU D 1 23 ? -39.012 -4.579 -17.618 1.00 37.03 23 LEU D C 1
ATOM 2163 O O . LEU D 1 23 ? -38.635 -5.220 -18.601 1.00 37.50 23 LEU D O 1
ATOM 2168 N N . ASN D 1 24 ? -40.219 -4.040 -17.525 1.00 37.24 24 ASN D N 1
ATOM 2169 C CA . ASN D 1 24 ? -41.160 -4.098 -18.628 1.00 36.88 24 ASN D CA 1
ATOM 2170 C C . ASN D 1 24 ? -42.167 -2.972 -18.517 1.00 38.43 24 ASN D C 1
ATOM 2171 O O . ASN D 1 24 ? -42.170 -2.200 -17.553 1.00 35.94 24 ASN D O 1
ATOM 2176 N N . GLU D 1 25 ? -42.997 -2.883 -19.547 1.00 43.21 25 GLU D N 1
ATOM 2177 C CA . GLU D 1 25 ? -44.035 -1.872 -19.668 1.00 48.42 25 GLU D CA 1
ATOM 2178 C C . GLU D 1 25 ? -44.856 -1.713 -18.391 1.00 47.76 25 GLU D C 1
ATOM 2179 O O . GLU D 1 25 ? -45.162 -0.591 -17.994 1.00 45.11 25 GLU D O 1
ATOM 2185 N N . GLN D 1 26 ? -45.208 -2.830 -17.753 1.00 48.45 26 GLN D N 1
ATOM 2186 C CA . GLN D 1 26 ? -46.006 -2.806 -16.524 1.00 48.68 26 GLN D CA 1
ATOM 2187 C C . GLN D 1 26 ? -45.179 -2.621 -15.232 1.00 49.84 26 GLN D C 1
ATOM 2188 O O . GLN D 1 26 ? -45.727 -2.297 -14.174 1.00 49.07 26 GLN D O 1
ATOM 2190 N N . ASN D 1 27 ? -43.872 -2.841 -15.313 1.00 45.52 27 ASN D N 1
ATOM 2191 C CA . ASN D 1 27 ? -42.994 -2.686 -14.152 1.00 43.83 27 ASN D CA 1
ATOM 2192 C C . ASN D 1 27 ? -41.740 -2.009 -14.652 1.00 42.49 27 ASN D C 1
ATOM 2193 O O . ASN D 1 27 ? -40.674 -2.617 -14.738 1.00 41.22 27 ASN D O 1
ATOM 2198 N N . LYS D 1 28 ? -41.886 -0.733 -14.970 1.00 41.47 28 LYS D N 1
ATOM 2199 C CA . LYS D 1 28 ? -40.794 0.058 -15.514 1.00 41.80 28 LYS D CA 1
ATOM 2200 C C . LYS D 1 28 ? -39.630 0.297 -14.568 1.00 43.54 28 LYS D C 1
ATOM 2201 O O . LYS D 1 28 ? -38.534 0.673 -15.002 1.00 43.29 28 LYS D O 1
ATOM 2207 N N . THR D 1 29 ? -39.852 0.059 -13.281 1.00 45.13 29 THR D N 1
ATOM 2208 C CA . THR D 1 29 ? -38.820 0.327 -12.290 1.00 44.50 29 THR D CA 1
ATOM 2209 C C . THR D 1 29 ? -38.467 -0.815 -11.348 1.00 43.66 29 THR D C 1
ATOM 2210 O O . THR D 1 29 ? -39.308 -1.637 -10.985 1.00 43.04 29 THR D O 1
ATOM 2214 N N . PHE D 1 30 ? -37.195 -0.858 -10.972 1.00 43.47 30 PHE D N 1
ATOM 2215 C CA . PHE D 1 30 ? -36.712 -1.847 -10.022 1.00 48.70 30 PHE D CA 1
ATOM 2216 C C . PHE D 1 30 ? -35.650 -1.186 -9.159 1.00 50.97 30 PHE D C 1
ATOM 2217 O O . PHE D 1 30 ? -34.665 -0.655 -9.678 1.00 50.59 30 PHE D O 1
ATOM 2225 N N . GLU D 1 31 ? -35.840 -1.205 -7.844 1.00 56.20 31 GLU D N 1
ATOM 2226 C CA . GLU D 1 31 ? -34.849 -0.601 -6.958 1.00 57.99 31 GLU D CA 1
ATOM 2227 C C . GLU D 1 31 ? -34.001 -1.656 -6.283 1.00 57.33 31 GLU D C 1
ATOM 2228 O O . GLU D 1 31 ? -34.515 -2.671 -5.796 1.00 56.97 31 GLU D O 1
ATOM 2234 N N . PHE D 1 32 ? -32.697 -1.417 -6.274 1.00 54.09 32 PHE D N 1
ATOM 2235 C CA . PHE D 1 32 ? -31.759 -2.325 -5.636 1.00 54.45 32 PHE D CA 1
ATOM 2236 C C . PHE D 1 32 ? -31.489 -1.720 -4.263 1.00 54.77 32 PHE D C 1
ATOM 2237 O O . PHE D 1 32 ? -30.673 -0.816 -4.138 1.00 56.55 32 PHE D O 1
ATOM 2245 N N . LYS D 1 33 ? -32.195 -2.203 -3.245 1.00 57.19 33 LYS D N 1
ATOM 2246 C CA . LYS D 1 33 ? -32.048 -1.692 -1.877 1.00 58.46 33 LYS D CA 1
ATOM 2247 C C . LYS D 1 33 ? -31.084 -2.544 -1.068 1.00 57.25 33 LYS D C 1
ATOM 2248 O O . LYS D 1 33 ? -31.257 -3.761 -0.988 1.00 57.14 33 LYS D O 1
ATOM 2250 N N . GLU D 1 42 ? -20.216 -3.457 3.644 1.00 74.61 42 GLU D N 1
ATOM 2251 C CA . GLU D 1 42 ? -20.973 -2.707 2.643 1.00 75.07 42 GLU D CA 1
ATOM 2252 C C . GLU D 1 42 ? -21.230 -3.547 1.383 1.00 74.61 42 GLU D C 1
ATOM 2253 O O . GLU D 1 42 ? -20.456 -4.466 1.064 1.00 73.19 42 GLU D O 1
ATOM 2255 N N . HIS D 1 43 ? -22.314 -3.223 0.672 1.00 73.47 43 HIS D N 1
ATOM 2256 C CA . HIS D 1 43 ? -22.705 -3.940 -0.549 1.00 71.75 43 HIS D CA 1
ATOM 2257 C C . HIS D 1 43 ? -22.412 -3.155 -1.836 1.00 69.44 43 HIS D C 1
ATOM 2258 O O . HIS D 1 43 ? -22.496 -1.916 -1.862 1.00 70.09 43 HIS D O 1
ATOM 2265 N N . GLN D 1 44 ? -22.063 -3.886 -2.895 1.00 64.36 44 GLN D N 1
ATOM 2266 C CA . GLN D 1 44 ? -21.782 -3.302 -4.213 1.00 60.62 44 GLN D CA 1
ATOM 2267 C C . GLN D 1 44 ? -22.422 -4.202 -5.285 1.00 57.49 44 GLN D C 1
ATOM 2268 O O . GLN D 1 44 ? -22.330 -5.429 -5.214 1.00 57.10 44 GLN D O 1
ATOM 2270 N N . LEU D 1 45 ? -23.088 -3.600 -6.262 1.00 51.30 45 LEU D N 1
ATOM 2271 C CA . LEU D 1 45 ? -23.711 -4.366 -7.335 1.00 46.04 45 LEU D CA 1
ATOM 2272 C C . LEU D 1 45 ? -22.883 -4.132 -8.593 1.00 43.90 45 LEU D C 1
ATOM 2273 O O . LEU D 1 45 ? -22.754 -2.990 -9.040 1.00 43.58 45 LEU D O 1
ATOM 2278 N N . ALA D 1 46 ? -22.303 -5.194 -9.141 1.00 40.38 46 ALA D N 1
ATOM 2279 C CA . ALA D 1 46 ? -21.517 -5.076 -10.369 1.00 40.53 46 ALA D CA 1
ATOM 2280 C C . ALA D 1 46 ? -22.389 -5.614 -11.507 1.00 39.83 46 ALA D C 1
ATOM 2281 O O . ALA D 1 46 ? -22.788 -6.795 -11.489 1.00 37.33 46 ALA D O 1
ATOM 2283 N N . LEU D 1 47 ? -22.702 -4.756 -12.477 1.00 37.47 47 LEU D N 1
ATOM 2284 C CA . LEU D 1 47 ? -23.535 -5.173 -13.605 1.00 37.47 47 LEU D CA 1
ATOM 2285 C C . LEU D 1 47 ? -22.738 -5.995 -14.606 1.00 35.94 47 LEU D C 1
ATOM 2286 O O . LEU D 1 47 ? -21.539 -5.777 -14.779 1.00 39.19 47 LEU D O 1
ATOM 2291 N N . ARG D 1 48 ? -23.409 -6.938 -15.261 1.00 36.17 48 ARG D N 1
ATOM 2292 C CA . ARG D 1 48 ? -22.759 -7.791 -16.254 1.00 37.58 48 ARG D CA 1
ATOM 2293 C C . ARG D 1 48 ? -23.389 -7.681 -17.648 1.00 35.14 48 ARG D C 1
ATOM 2294 O O . ARG D 1 48 ? -22.691 -7.426 -18.637 1.00 34.42 48 ARG D O 1
ATOM 2302 N N . THR D 1 49 ? -24.696 -7.882 -17.736 1.00 28.26 49 THR D N 1
ATOM 2303 C CA . THR D 1 49 ? -25.350 -7.789 -19.028 1.00 30.10 49 THR D CA 1
ATOM 2304 C C . THR D 1 49 ? -26.759 -7.233 -18.952 1.00 31.86 49 THR D C 1
ATOM 2305 O O . THR D 1 49 ? -27.391 -7.217 -17.892 1.00 32.55 49 THR D O 1
ATOM 2309 N N . VAL D 1 50 ? -27.224 -6.761 -20.100 1.00 31.12 50 VAL D N 1
ATOM 2310 C CA . VAL D 1 50 ? -28.576 -6.260 -20.273 1.00 31.16 50 VAL D CA 1
ATOM 2311 C C . VAL D 1 50 ? -29.003 -6.958 -21.556 1.00 29.31 50 VAL D C 1
ATOM 2312 O O . VAL D 1 50 ? -28.261 -6.957 -22.535 1.00 27.80 50 VAL D O 1
ATOM 2316 N N . CYS D 1 51 ? -30.169 -7.592 -21.544 1.00 30.42 51 CYS D N 1
ATOM 2317 C CA . CYS D 1 51 ? -30.654 -8.259 -22.740 1.00 30.00 51 CYS D CA 1
ATOM 2318 C C . CYS D 1 51 ? -32.166 -8.287 -22.793 1.00 28.93 51 CYS D C 1
ATOM 2319 O O . CYS D 1 51 ? -32.842 -8.260 -21.776 1.00 26.12 51 CYS D O 1
ATOM 2322 N N . LEU D 1 52 ? -32.695 -8.322 -24.005 1.00 28.85 52 LEU D N 1
ATOM 2323 C CA . LEU D 1 52 ? -34.132 -8.324 -24.201 1.00 27.41 52 LEU D CA 1
ATOM 2324 C C . LEU D 1 52 ? -34.744 -9.712 -24.280 1.00 27.33 52 LEU D C 1
ATOM 2325 O O . LEU D 1 52 ? -34.080 -10.675 -24.651 1.00 27.12 52 LEU D O 1
ATOM 2330 N N . GLY D 1 53 ? -36.017 -9.804 -23.912 1.00 26.66 53 GLY D N 1
ATOM 2331 C CA . GLY D 1 53 ? -36.722 -11.070 -23.994 1.00 26.61 53 GLY D CA 1
ATOM 2332 C C . GLY D 1 53 ? -37.071 -11.275 -25.456 1.00 31.85 53 GLY D C 1
ATOM 2333 O O . GLY D 1 53 ? -37.158 -10.301 -26.201 1.00 28.33 53 GLY D O 1
ATOM 2334 N N . ASP D 1 54 ? -37.277 -12.523 -25.874 1.00 34.39 54 ASP D N 1
ATOM 2335 C CA . ASP D 1 54 ? -37.596 -12.809 -27.278 1.00 35.10 54 ASP D CA 1
ATOM 2336 C C . ASP D 1 54 ? -38.970 -12.309 -27.705 1.00 35.06 54 ASP D C 1
ATOM 2337 O O . ASP D 1 54 ? -39.244 -12.207 -28.898 1.00 38.35 54 ASP D O 1
ATOM 2342 N N . LYS D 1 55 ? -39.824 -11.984 -26.736 1.00 36.42 55 LYS D N 1
ATOM 2343 C CA . LYS D 1 55 ? -41.163 -11.483 -27.033 1.00 36.65 55 LYS D CA 1
ATOM 2344 C C . LYS D 1 55 ? -41.226 -9.965 -26.919 1.00 36.03 55 LYS D C 1
ATOM 2345 O O . LYS D 1 55 ? -42.296 -9.366 -27.022 1.00 35.14 55 LYS D O 1
ATOM 2351 N N . ALA D 1 56 ? -40.082 -9.336 -26.703 1.00 32.05 56 ALA D N 1
ATOM 2352 C CA . ALA D 1 56 ? -40.067 -7.888 -26.573 1.00 30.23 56 ALA D CA 1
ATOM 2353 C C . ALA D 1 56 ? -40.412 -7.212 -27.896 1.00 32.22 56 ALA D C 1
ATOM 2354 O O . ALA D 1 56 ? -39.989 -7.658 -28.968 1.00 33.61 56 ALA D O 1
ATOM 2356 N N . LYS D 1 57 ? -41.185 -6.135 -27.803 1.00 31.45 57 LYS D N 1
ATOM 2357 C CA . LYS D 1 57 ? -41.602 -5.356 -28.960 1.00 32.75 57 LYS D CA 1
ATOM 2358 C C . LYS D 1 57 ? -40.350 -4.916 -29.741 1.00 31.57 57 LYS D C 1
ATOM 2359 O O . LYS D 1 57 ? -39.354 -4.503 -29.147 1.00 27.44 57 LYS D O 1
ATOM 2365 N N . ASP D 1 58 ? -40.399 -5.009 -31.067 1.00 28.65 58 ASP D N 1
ATOM 2366 C CA . ASP D 1 58 ? -39.249 -4.626 -31.883 1.00 28.91 58 ASP D CA 1
ATOM 2367 C C . ASP D 1 58 ? -39.084 -3.105 -31.968 1.00 29.43 58 ASP D C 1
ATOM 2368 O O . ASP D 1 58 ? -39.305 -2.483 -33.009 1.00 26.73 58 ASP D O 1
ATOM 2373 N N . GLU D 1 59 ? -38.664 -2.517 -30.858 1.00 25.77 59 GLU D N 1
ATOM 2374 C CA . GLU D 1 59 ? -38.488 -1.077 -30.772 1.00 28.56 59 GLU D CA 1
ATOM 2375 C C . GLU D 1 59 ? -37.317 -0.798 -29.848 1.00 27.87 59 GLU D C 1
ATOM 2376 O O . GLU D 1 59 ? -36.806 -1.706 -29.194 1.00 25.46 59 GLU D O 1
ATOM 2382 N N . PHE D 1 60 ? -36.898 0.457 -29.780 1.00 23.01 60 PHE D N 1
ATOM 2383 C CA . PHE D 1 60 ? -35.795 0.805 -28.906 1.00 27.76 60 PHE D CA 1
ATOM 2384 C C . PHE D 1 60 ? -36.170 0.726 -27.430 1.00 29.93 60 PHE D C 1
ATOM 2385 O O . PHE D 1 60 ? -37.245 1.165 -27.009 1.00 31.84 60 PHE D O 1
ATOM 2393 N N . HIS D 1 61 ? -35.279 0.129 -26.655 1.00 29.92 61 HIS D N 1
ATOM 2394 C CA . HIS D 1 61 ? -35.452 -0.005 -25.220 1.00 26.79 61 HIS D CA 1
ATOM 2395 C C . HIS D 1 61 ? -34.301 0.743 -24.598 1.00 29.16 61 HIS D C 1
ATOM 2396 O O . HIS D 1 61 ? -33.156 0.590 -25.027 1.00 27.41 61 HIS D O 1
ATOM 2403 N N . ILE D 1 62 ? -34.599 1.563 -23.597 1.00 31.78 62 ILE D N 1
ATOM 2404 C CA . ILE D 1 62 ? -33.553 2.303 -22.913 1.00 31.17 62 ILE D CA 1
ATOM 2405 C C . ILE D 1 62 ? -33.667 2.125 -21.410 1.00 35.15 62 ILE D C 1
ATOM 2406 O O . ILE D 1 62 ? -34.730 2.320 -20.822 1.00 32.31 62 ILE D O 1
ATOM 2411 N N . VAL D 1 63 ? -32.569 1.708 -20.796 1.00 33.14 63 VAL D N 1
ATOM 2412 C CA . VAL D 1 63 ? -32.549 1.538 -19.361 1.00 35.05 63 VAL D CA 1
ATOM 2413 C C . VAL D 1 63 ? -31.609 2.598 -18.822 1.00 34.81 63 VAL D C 1
ATOM 2414 O O . VAL D 1 63 ? -30.537 2.839 -19.374 1.00 32.32 63 VAL D O 1
ATOM 2418 N N . GLU D 1 64 ? -32.046 3.253 -17.758 1.00 37.17 64 GLU D N 1
ATOM 2419 C CA . GLU D 1 64 ? -31.272 4.302 -17.119 1.00 38.66 64 GLU D CA 1
ATOM 2420 C C . GLU D 1 64 ? -31.229 4.051 -15.617 1.00 41.09 64 GLU D C 1
ATOM 2421 O O . GLU D 1 64 ? -32.096 3.369 -15.058 1.00 43.87 64 GLU D O 1
ATOM 2427 N N . ILE D 1 65 ? -30.203 4.593 -14.970 1.00 43.98 65 ILE D N 1
ATOM 2428 C CA . ILE D 1 65 ? -30.059 4.474 -13.523 1.00 42.62 65 ILE D CA 1
ATOM 2429 C C . ILE D 1 65 ? -30.555 5.806 -12.969 1.00 43.13 65 ILE D C 1
ATOM 2430 O O . ILE D 1 65 ? -30.235 6.872 -13.511 1.00 39.60 65 ILE D O 1
ATOM 2435 N N . VAL D 1 66 ? -31.362 5.746 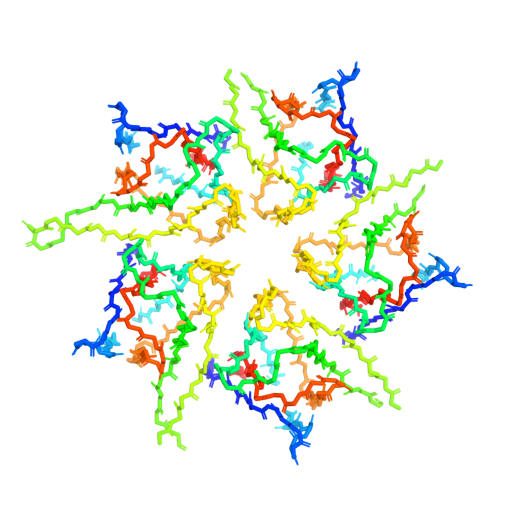-11.917 1.00 44.96 66 VAL D N 1
ATOM 2436 C CA . VAL D 1 66 ? -31.914 6.957 -11.327 1.00 49.15 66 VAL D CA 1
ATOM 2437 C C . VAL D 1 66 ? -31.400 7.178 -9.908 1.00 52.39 66 VAL D C 1
ATOM 2438 O O . VAL D 1 66 ? -31.382 6.251 -9.086 1.00 52.81 66 VAL D O 1
ATOM 2442 N N . THR D 1 67 ? -30.955 8.404 -9.642 1.00 56.11 67 THR D N 1
ATOM 2443 C CA . THR D 1 67 ? -30.454 8.809 -8.317 1.00 59.08 67 THR D CA 1
ATOM 2444 C C . THR D 1 67 ? -31.000 10.194 -7.986 1.00 56.80 67 THR D C 1
ATOM 2445 O O . THR D 1 67 ? -31.454 10.913 -8.881 1.00 57.87 67 THR D O 1
ATOM 2449 N N . GLU D 1 73 ? -33.144 14.904 -8.673 1.00 69.04 73 GLU D N 1
ATOM 2450 C CA . GLU D 1 73 ? -32.997 13.566 -9.251 1.00 72.42 73 GLU D CA 1
ATOM 2451 C C . GLU D 1 73 ? -32.176 13.539 -10.542 1.00 71.60 73 GLU D C 1
ATOM 2452 O O . GLU D 1 73 ? -32.303 14.423 -11.409 1.00 71.32 73 GLU D O 1
ATOM 2458 N N . LYS D 1 74 ? -31.358 12.498 -10.679 1.00 67.67 74 LYS D N 1
ATOM 2459 C CA . LYS D 1 74 ? -30.523 12.346 -11.861 1.00 62.90 74 LYS D CA 1
ATOM 2460 C C . LYS D 1 74 ? -30.685 10.961 -12.474 1.00 57.68 74 LYS D C 1
ATOM 2461 O O . LYS D 1 74 ? -30.370 9.943 -11.836 1.00 50.37 74 LYS D O 1
ATOM 2463 N N . SER D 1 75 ? -31.221 10.922 -13.694 1.00 54.62 75 SER D N 1
ATOM 2464 C CA . SER D 1 75 ? -31.345 9.651 -14.394 1.00 51.05 75 SER D CA 1
ATOM 2465 C C . SER D 1 75 ? -30.213 9.622 -15.424 1.00 46.64 75 SER D C 1
ATOM 2466 O O . SER D 1 75 ? -29.971 10.606 -16.132 1.00 45.93 75 SER D O 1
ATOM 2469 N N . VAL D 1 76 ? -29.510 8.494 -15.482 1.00 41.81 76 VAL D N 1
ATOM 2470 C CA . VAL D 1 76 ? -28.388 8.325 -16.402 1.00 38.30 76 VAL D CA 1
ATOM 2471 C C . VAL D 1 76 ? -28.557 7.096 -17.301 1.00 35.11 76 VAL D C 1
ATOM 2472 O O . VAL D 1 76 ? -28.448 5.966 -16.836 1.00 34.28 76 VAL D O 1
ATOM 2476 N N . PRO D 1 77 ? -28.850 7.307 -18.598 1.00 35.65 77 PRO D N 1
ATOM 2477 C CA . PRO D 1 77 ? -29.026 6.206 -19.554 1.00 35.10 77 PRO D CA 1
ATOM 2478 C C . PRO D 1 77 ? -27.732 5.394 -19.668 1.00 33.00 77 PRO D C 1
ATOM 2479 O O . PRO D 1 77 ? -26.654 5.958 -19.830 1.00 32.56 77 PRO D O 1
ATOM 2483 N N . ILE D 1 78 ? -27.839 4.074 -19.578 1.00 31.27 78 ILE D N 1
ATOM 2484 C CA . ILE D 1 78 ? -26.665 3.220 -19.670 1.00 34.47 78 ILE D CA 1
ATOM 2485 C C . ILE D 1 78 ? -26.754 2.213 -20.804 1.00 35.38 78 ILE D C 1
ATOM 2486 O O . ILE D 1 78 ? -25.768 1.557 -21.127 1.00 35.54 78 ILE D O 1
ATOM 2491 N N . ALA D 1 79 ? -27.932 2.079 -21.405 1.00 32.53 79 ALA D N 1
ATOM 2492 C CA . ALA D 1 79 ? -28.086 1.136 -22.504 1.00 31.36 79 ALA D CA 1
ATOM 2493 C C . ALA D 1 79 ? -29.284 1.386 -23.401 1.00 28.11 79 ALA D C 1
ATOM 2494 O O . ALA D 1 79 ? -30.360 1.748 -22.940 1.00 29.62 79 ALA D O 1
ATOM 2496 N N . THR D 1 80 ? -29.066 1.185 -24.695 1.00 29.37 80 THR D N 1
ATOM 2497 C CA . THR D 1 80 ? -30.104 1.313 -25.714 1.00 28.36 80 THR D CA 1
ATOM 2498 C C . THR D 1 80 ? -30.067 0.022 -26.521 1.00 28.36 80 THR D C 1
ATOM 2499 O O . THR D 1 80 ? -29.073 -0.295 -27.164 1.00 21.68 80 THR D O 1
ATOM 2503 N N . LEU D 1 81 ? -31.155 -0.726 -26.455 1.00 26.17 81 LEU D N 1
ATOM 2504 C CA . LEU D 1 81 ? -31.259 -1.989 -27.157 1.00 24.91 81 LEU D CA 1
ATOM 2505 C C . LEU D 1 81 ? -32.483 -2.016 -28.071 1.00 26.65 81 LEU D C 1
ATOM 2506 O O . LEU D 1 81 ? -33.400 -1.196 -27.937 1.00 25.22 81 LEU D O 1
ATOM 2511 N N . LYS D 1 82 ? -32.472 -2.954 -29.012 1.00 23.70 82 LYS D N 1
ATOM 2512 C CA . LYS D 1 82 ? -33.579 -3.169 -29.942 1.00 25.65 82 LYS D CA 1
ATOM 2513 C C . LYS D 1 82 ? -33.411 -4.576 -30.520 1.00 23.18 82 LYS D C 1
ATOM 2514 O O . LYS D 1 82 ? -32.372 -4.900 -31.083 1.00 25.20 82 LYS D O 1
ATOM 2520 N N . PRO D 1 83 ? -34.450 -5.423 -30.380 1.00 26.71 83 PRO D N 1
ATOM 2521 C CA . PRO D 1 83 ? -34.469 -6.811 -30.851 1.00 23.89 83 PRO D CA 1
ATOM 2522 C C . PRO D 1 83 ? -33.829 -7.073 -32.210 1.00 27.36 83 PRO D C 1
ATOM 2523 O O . PRO D 1 83 ? -32.953 -7.933 -32.327 1.00 25.90 83 PRO D O 1
ATOM 2527 N N . SER D 1 84 ? -34.247 -6.325 -33.226 1.00 22.50 84 SER D N 1
ATOM 2528 C CA . SER D 1 84 ? -33.723 -6.500 -34.579 1.00 24.87 84 SER D CA 1
ATOM 2529 C C . SER D 1 84 ? -32.414 -5.768 -34.878 1.00 25.15 84 SER D C 1
ATOM 2530 O O . SER D 1 84 ? -31.875 -5.905 -35.973 1.00 25.02 84 SER D O 1
ATOM 2533 N N . ILE D 1 85 ? -31.902 -5.002 -33.918 1.00 24.82 85 ILE D N 1
ATOM 2534 C CA . ILE D 1 85 ? -30.661 -4.256 -34.124 1.00 21.45 85 ILE D CA 1
ATOM 2535 C C . ILE D 1 85 ? -29.544 -4.683 -33.163 1.00 23.65 85 ILE D C 1
ATOM 2536 O O . ILE D 1 85 ? -28.442 -4.996 -33.588 1.00 18.36 85 ILE D O 1
ATOM 2541 N N . LEU D 1 86 ? -29.838 -4.669 -31.865 1.00 24.75 86 LEU D N 1
ATOM 2542 C CA . LEU D 1 86 ? -28.868 -5.038 -30.836 1.00 23.03 86 LEU D CA 1
ATOM 2543 C C . LEU D 1 86 ? -29.666 -5.593 -29.660 1.00 23.32 86 LEU D C 1
ATOM 2544 O O . LEU D 1 86 ? -30.108 -4.854 -28.795 1.00 27.10 86 LEU D O 1
ATOM 2549 N N . PRO D 1 87 ? -29.849 -6.917 -29.613 1.00 25.20 87 PRO D N 1
ATOM 2550 C CA . PRO D 1 87 ? -30.609 -7.580 -28.550 1.00 26.15 87 PRO D CA 1
ATOM 2551 C C . PRO D 1 87 ? -30.006 -7.612 -27.148 1.00 25.88 87 PRO D C 1
ATOM 2552 O O . PRO D 1 87 ? -30.707 -7.928 -26.201 1.00 25.20 87 PRO D O 1
ATOM 2556 N N . MET D 1 88 ? -28.722 -7.293 -27.012 1.00 24.73 88 MET D N 1
ATOM 2557 C CA . MET D 1 88 ? -28.085 -7.296 -25.691 1.00 27.45 88 MET D CA 1
ATOM 2558 C C . MET D 1 88 ? -26.816 -6.444 -25.648 1.00 24.68 88 MET D C 1
ATOM 2559 O O . MET D 1 88 ? -26.322 -5.997 -26.682 1.00 26.15 88 MET D O 1
ATOM 2564 N N . ALA D 1 89 ? -26.296 -6.237 -24.442 1.00 22.09 89 ALA D N 1
ATOM 2565 C CA . ALA D 1 89 ? -25.071 -5.469 -24.238 1.00 24.56 89 ALA D CA 1
ATOM 2566 C C . ALA D 1 89 ? -24.344 -5.946 -22.986 1.00 25.81 89 ALA D C 1
ATOM 2567 O O . ALA D 1 89 ? -24.969 -6.285 -21.982 1.00 27.39 89 ALA D O 1
ATOM 2569 N N . THR D 1 90 ? -23.020 -5.982 -23.065 1.00 29.38 90 THR D N 1
ATOM 2570 C CA . THR D 1 90 ? -22.183 -6.391 -21.948 1.00 30.34 90 THR D CA 1
ATOM 2571 C C . THR D 1 90 ? -21.776 -5.152 -21.132 1.00 32.52 90 THR D C 1
ATOM 2572 O O . THR D 1 90 ? -21.191 -4.220 -21.675 1.00 35.86 90 THR D O 1
ATOM 2576 N N . MET D 1 91 ? -22.093 -5.137 -19.841 1.00 34.13 91 MET D N 1
ATOM 2577 C CA . MET D 1 91 ? -21.738 -4.008 -18.983 1.00 33.41 91 MET D CA 1
ATOM 2578 C C . MET D 1 91 ? -20.365 -4.284 -18.378 1.00 36.39 91 MET D C 1
ATOM 2579 O O . MET D 1 91 ? -20.095 -5.391 -17.924 1.00 40.36 91 MET D O 1
ATOM 2584 N N . VAL D 1 92 ? -19.496 -3.285 -18.367 1.00 38.46 92 VAL D N 1
ATOM 2585 C CA . VAL D 1 92 ? -18.157 -3.478 -17.821 1.00 39.95 92 VAL D CA 1
ATOM 2586 C C . VAL D 1 92 ? -17.743 -2.395 -16.846 1.00 41.28 92 VAL D C 1
ATOM 2587 O O . VAL D 1 92 ? -17.902 -1.203 -17.115 1.00 43.40 92 VAL D O 1
ATOM 2591 N N . GLY D 1 93 ? -17.201 -2.823 -15.712 1.00 43.77 93 GLY D N 1
ATOM 2592 C CA . GLY D 1 93 ? -16.727 -1.880 -14.714 1.00 43.80 93 GLY D CA 1
ATOM 2593 C C . GLY D 1 93 ? -17.790 -1.011 -14.082 1.00 43.99 93 GLY D C 1
ATOM 2594 O O . GLY D 1 93 ? -17.485 0.053 -13.555 1.00 46.76 93 GLY D O 1
ATOM 2595 N N . ILE D 1 94 ? -19.040 -1.441 -14.138 1.00 42.51 94 ILE D N 1
ATOM 2596 C CA . ILE D 1 94 ? -20.097 -0.664 -13.522 1.00 43.70 94 ILE D CA 1
ATOM 2597 C C . ILE D 1 94 ? -20.433 -1.276 -12.168 1.00 46.02 94 ILE D C 1
ATOM 2598 O O . ILE D 1 94 ? -21.111 -2.306 -12.080 1.00 43.89 94 ILE D O 1
ATOM 2603 N N . GLU D 1 95 ? -19.912 -0.652 -11.114 1.00 49.51 95 GLU D N 1
ATOM 2604 C CA . GLU D 1 95 ? -20.162 -1.105 -9.749 1.00 52.98 95 GLU D CA 1
ATOM 2605 C C . GLU D 1 95 ? -20.945 -0.032 -9.015 1.00 52.15 95 GLU D C 1
ATOM 2606 O O . GLU D 1 95 ? -20.538 1.134 -8.974 1.00 55.35 95 GLU D O 1
ATOM 2612 N N . LEU D 1 96 ? -22.079 -0.421 -8.448 1.00 48.67 96 LEU D N 1
ATOM 2613 C CA . LEU D 1 96 ? -22.937 0.534 -7.771 1.00 49.57 96 LEU D CA 1
ATOM 2614 C C . LEU D 1 96 ? -23.139 0.255 -6.289 1.00 49.90 96 LEU D C 1
ATOM 2615 O O . LEU D 1 96 ? -23.158 -0.896 -5.849 1.00 48.16 96 LEU D O 1
ATOM 2620 N N . THR D 1 97 ? -23.297 1.332 -5.532 1.00 49.59 97 THR D N 1
ATOM 2621 C CA . THR D 1 97 ? -23.533 1.255 -4.102 1.00 48.77 97 THR D CA 1
ATOM 2622 C C . THR D 1 97 ? -25.023 1.453 -3.900 1.00 47.00 97 THR D C 1
ATOM 2623 O O . THR D 1 97 ? -25.569 2.473 -4.298 1.00 47.86 97 THR D O 1
ATOM 2627 N N . PRO D 1 98 ? -25.709 0.479 -3.292 1.00 49.58 98 PRO D N 1
ATOM 2628 C CA . PRO D 1 98 ? -27.147 0.638 -3.073 1.00 51.57 98 PRO D CA 1
ATOM 2629 C C . PRO D 1 98 ? -27.396 1.857 -2.192 1.00 53.91 98 PRO D C 1
ATOM 2630 O O . PRO D 1 98 ? -26.522 2.265 -1.423 1.00 55.02 98 PRO D O 1
ATOM 2634 N N . PRO D 1 99 ? -28.592 2.454 -2.290 1.00 56.43 99 PRO D N 1
ATOM 2635 C CA . PRO D 1 99 ? -29.680 2.027 -3.178 1.00 57.08 99 PRO D CA 1
ATOM 2636 C C . PRO D 1 99 ? -29.547 2.606 -4.592 1.00 56.97 99 PRO D C 1
ATOM 2637 O O . PRO D 1 99 ? -29.023 3.712 -4.776 1.00 56.93 99 PRO D O 1
ATOM 2641 N N . VAL D 1 100 ? -30.009 1.846 -5.581 1.00 53.68 100 VAL D N 1
ATOM 2642 C CA . VAL D 1 100 ? -29.972 2.277 -6.977 1.00 50.34 100 VAL D CA 1
ATOM 2643 C C . VAL D 1 100 ? -31.243 1.809 -7.648 1.00 47.98 100 VAL D C 1
ATOM 2644 O O . VAL D 1 100 ? -31.691 0.673 -7.449 1.00 47.30 100 VAL D O 1
ATOM 2648 N N . THR D 1 101 ? -31.827 2.693 -8.439 1.00 45.83 101 THR D N 1
ATOM 2649 C CA . THR D 1 101 ? -33.042 2.365 -9.158 1.00 46.42 101 THR D CA 1
ATOM 2650 C C . THR D 1 101 ? -32.764 2.277 -10.663 1.00 45.75 101 THR D C 1
ATOM 2651 O O . THR D 1 101 ? -32.069 3.124 -11.240 1.00 45.32 101 THR D O 1
ATOM 2655 N N . PHE D 1 102 ? -33.293 1.227 -11.283 1.00 43.92 102 PHE D N 1
ATOM 2656 C CA . PHE D 1 102 ? -33.146 1.030 -12.716 1.00 42.51 102 PHE D CA 1
ATOM 2657 C C . PHE D 1 102 ? -34.507 1.326 -13.318 1.00 39.06 102 PHE D C 1
ATOM 2658 O O . PHE D 1 102 ? -35.520 0.797 -12.872 1.00 38.16 102 PHE D O 1
ATOM 2666 N N . ARG D 1 103 ? -34.537 2.192 -14.320 1.00 38.59 103 ARG D N 1
ATOM 2667 C CA . ARG D 1 103 ? -35.805 2.541 -14.943 1.00 37.88 103 ARG D CA 1
ATOM 2668 C C . ARG D 1 103 ? -35.799 2.298 -16.447 1.00 36.97 103 ARG D C 1
ATOM 2669 O O . ARG D 1 103 ? -34.830 2.613 -17.142 1.00 33.38 103 ARG D O 1
ATOM 2677 N N . LEU D 1 104 ? -36.892 1.721 -16.933 1.00 37.36 104 LEU D N 1
ATOM 2678 C CA . LEU D 1 104 ? -37.061 1.453 -18.353 1.00 36.00 104 LEU D CA 1
ATOM 2679 C C . LEU D 1 104 ? -37.612 2.737 -18.969 1.00 36.66 104 LEU D C 1
ATOM 2680 O O . LEU D 1 104 ? -38.815 2.962 -19.008 1.00 40.77 104 LEU D O 1
ATOM 2685 N N . LYS D 1 105 ? -36.702 3.589 -19.422 1.00 37.67 105 LYS D N 1
ATOM 2686 C CA . LYS D 1 105 ? -37.057 4.864 -20.027 1.00 36.18 105 LYS D CA 1
ATOM 2687 C C . LYS D 1 105 ? -37.911 4.678 -21.278 1.00 38.38 105 LYS D C 1
ATOM 2688 O O . LYS D 1 105 ? -38.794 5.488 -21.553 1.00 39.77 105 LYS D O 1
ATOM 2694 N N . ALA D 1 106 ? -37.649 3.612 -22.033 1.00 36.69 106 ALA D N 1
ATOM 2695 C CA . ALA D 1 106 ? -38.403 3.340 -23.257 1.00 35.22 106 ALA D CA 1
ATOM 2696 C C . ALA D 1 106 ? -38.410 1.868 -23.596 1.00 34.38 106 ALA D C 1
ATOM 2697 O O . ALA D 1 106 ? -37.489 1.136 -23.241 1.00 40.22 106 ALA D O 1
ATOM 2699 N N . GLY D 1 107 ? -39.454 1.434 -24.293 1.00 36.76 107 GLY D N 1
ATOM 2700 C CA . GLY D 1 107 ? -39.552 0.036 -24.678 1.00 35.30 107 GLY D CA 1
ATOM 2701 C C . GLY D 1 107 ? -40.530 -0.747 -23.829 1.00 36.32 107 GLY D C 1
ATOM 2702 O O . GLY D 1 107 ? -40.698 -0.461 -22.642 1.00 38.42 107 GLY D O 1
ATOM 2703 N N . SER D 1 108 ? -41.169 -1.741 -24.442 1.00 34.11 108 SER D N 1
ATOM 2704 C CA . SER D 1 108 ? -42.146 -2.583 -23.762 1.00 33.85 108 SER D CA 1
ATOM 2705 C C . SER D 1 108 ? -41.499 -3.608 -22.843 1.00 36.62 108 SER D C 1
ATOM 2706 O O . SER D 1 108 ? -42.080 -3.993 -21.833 1.00 35.12 108 SER D O 1
ATOM 2709 N N . GLY D 1 109 ? -40.304 -4.065 -23.207 1.00 36.62 109 GLY D N 1
ATOM 2710 C CA . GLY D 1 109 ? -39.644 -5.086 -22.419 1.00 33.37 109 GLY D CA 1
ATOM 2711 C C . GLY D 1 109 ? -40.238 -6.425 -22.841 1.00 35.81 109 GLY D C 1
ATOM 2712 O O . GLY D 1 109 ? -41.022 -6.483 -23.799 1.00 31.86 109 GLY D O 1
ATOM 2713 N N . PRO D 1 110 ? -39.915 -7.518 -22.136 1.00 35.08 110 PRO D N 1
ATOM 2714 C CA . PRO D 1 110 ? -39.022 -7.502 -20.978 1.00 35.35 110 PRO D CA 1
ATOM 2715 C C . PRO D 1 110 ? -37.566 -7.229 -21.283 1.00 36.78 110 PRO D C 1
ATOM 2716 O O . PRO D 1 110 ? -37.052 -7.600 -22.336 1.00 36.54 110 PRO D O 1
ATOM 2720 N N . LEU D 1 111 ? -36.918 -6.540 -20.351 1.00 35.61 111 LEU D N 1
ATOM 2721 C CA . LEU D 1 111 ? -35.506 -6.237 -20.448 1.00 31.34 111 LEU D CA 1
ATOM 2722 C C . LEU D 1 111 ? -34.908 -6.796 -19.165 1.00 32.83 111 LEU D C 1
ATOM 2723 O O . LEU D 1 111 ? -35.391 -6.511 -18.065 1.00 30.52 111 LEU D O 1
ATOM 2728 N N . TYR D 1 112 ? -33.87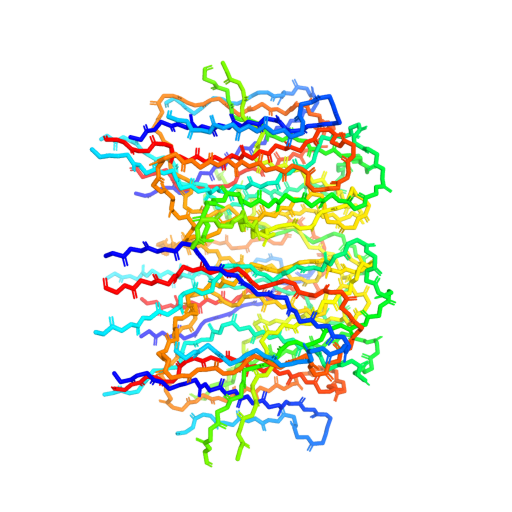9 -7.618 -19.308 1.00 31.22 112 TYR D N 1
ATOM 2729 C CA . TYR D 1 112 ? -33.242 -8.210 -18.150 1.00 29.50 112 TYR D CA 1
ATOM 2730 C C . TYR D 1 112 ? -31.912 -7.557 -17.859 1.00 30.02 112 TYR D C 1
ATOM 2731 O O . TYR D 1 112 ? -31.189 -7.160 -18.765 1.00 34.20 112 TYR D O 1
ATOM 2740 N N . ILE D 1 113 ? -31.601 -7.437 -16.579 1.00 32.36 113 ILE D N 1
ATOM 2741 C CA . ILE D 1 113 ? -30.330 -6.871 -16.159 1.00 33.35 113 ILE D CA 1
ATOM 2742 C C . ILE D 1 113 ? -29.714 -7.916 -15.256 1.00 32.78 113 ILE D C 1
ATOM 2743 O O . ILE D 1 113 ? -30.355 -8.394 -14.332 1.00 37.22 113 ILE D O 1
ATOM 2748 N N . SER D 1 114 ? -28.481 -8.296 -15.535 1.00 35.81 114 SER D N 1
ATOM 2749 C CA . SER D 1 114 ? -27.812 -9.294 -14.717 1.00 35.92 114 SER D CA 1
ATOM 2750 C C . SER D 1 114 ? -26.650 -8.627 -14.009 1.00 36.62 114 SER D C 1
ATOM 2751 O O . SER D 1 114 ? -26.108 -7.629 -14.486 1.00 36.22 114 SER D O 1
ATOM 2754 N N . GLY D 1 115 ? -26.260 -9.184 -12.871 1.00 39.15 115 GLY D N 1
ATOM 2755 C CA . GLY D 1 115 ? -25.150 -8.617 -12.129 1.00 39.50 115 GLY D CA 1
ATOM 2756 C C . GLY D 1 115 ? -24.728 -9.475 -10.956 1.00 43.98 115 GLY D C 1
ATOM 2757 O O . GLY D 1 115 ? -25.314 -10.519 -10.688 1.00 44.02 115 GLY D O 1
ATOM 2758 N N . GLN D 1 116 ? -23.694 -9.037 -10.256 1.00 45.77 116 GLN D N 1
ATOM 2759 C CA . GLN D 1 116 ? -23.213 -9.771 -9.098 1.00 49.04 116 GLN D CA 1
ATOM 2760 C C . GLN D 1 116 ? -23.331 -8.870 -7.884 1.00 49.73 116 GLN D C 1
ATOM 2761 O O . GLN D 1 116 ? -22.747 -7.781 -7.826 1.00 43.84 116 GLN D O 1
ATOM 2767 N N . HIS D 1 117 ? -24.124 -9.340 -6.930 1.00 54.21 117 HIS D N 1
ATOM 2768 C CA . HIS D 1 117 ? -24.368 -8.627 -5.692 1.00 60.66 117 HIS D CA 1
ATOM 2769 C C . HIS D 1 117 ? -23.346 -9.056 -4.656 1.00 63.27 117 HIS D C 1
ATOM 2770 O O . HIS D 1 117 ? -23.466 -10.126 -4.068 1.00 63.89 117 HIS D O 1
ATOM 2777 N N . VAL D 1 118 ? -22.333 -8.222 -4.455 1.00 65.56 118 VAL D N 1
ATOM 2778 C CA . VAL D 1 118 ? -21.293 -8.506 -3.484 1.00 67.91 118 VAL D CA 1
ATOM 2779 C C . VAL D 1 118 ? -21.486 -7.557 -2.289 1.00 68.89 118 VAL D C 1
ATOM 2780 O O . VAL D 1 118 ? -22.650 -7.368 -1.852 1.00 67.99 118 VAL D O 1
ATOM 2782 N N . VAL E 1 15 ? -4.086 -22.644 -11.290 1.00 83.00 15 VAL E N 1
ATOM 2783 C CA . VAL E 1 15 ? -4.706 -23.869 -11.891 1.00 82.93 15 VAL E CA 1
ATOM 2784 C C . VAL E 1 15 ? -5.947 -23.499 -12.735 1.00 83.40 15 VAL E C 1
ATOM 2785 O O . VAL E 1 15 ? -7.083 -23.531 -12.232 1.00 82.48 15 VAL E O 1
ATOM 2789 N N . SER E 1 16 ? -5.712 -23.136 -14.004 1.00 82.92 16 SER E N 1
ATOM 2790 C CA . SER E 1 16 ? -6.775 -22.761 -14.952 1.00 80.86 16 SER E CA 1
ATOM 2791 C C . SER E 1 16 ? -6.952 -23.878 -15.991 1.00 80.46 16 SER E C 1
ATOM 2792 O O . SER E 1 16 ? -5.976 -24.557 -16.365 1.00 81.39 16 SER E O 1
ATOM 2794 N N . LEU E 1 17 ? -8.194 -24.058 -16.458 1.00 76.35 17 LEU E N 1
ATOM 2795 C CA . LEU E 1 17 ? -8.531 -25.098 -17.435 1.00 69.18 17 LEU E CA 1
ATOM 2796 C C . LEU E 1 17 ? -9.639 -24.553 -18.349 1.00 64.82 17 LEU E C 1
ATOM 2797 O O . LEU E 1 17 ? -10.700 -24.155 -17.854 1.00 59.70 17 LEU E O 1
ATOM 2802 N N . ILE E 1 18 ? -9.410 -24.527 -19.665 1.00 61.66 18 ILE E N 1
ATOM 2803 C CA . ILE E 1 18 ? -10.449 -24.012 -20.566 1.00 58.35 18 ILE E CA 1
ATOM 2804 C C . ILE E 1 18 ? -11.655 -24.927 -20.449 1.00 55.27 18 ILE E C 1
ATOM 2805 O O . ILE E 1 18 ? -11.522 -26.152 -20.335 1.00 54.16 18 ILE E O 1
ATOM 2810 N N . TRP E 1 19 ? -12.834 -24.321 -20.451 1.00 49.31 19 TRP E N 1
ATOM 2811 C CA . TRP E 1 19 ? -14.085 -25.057 -20.296 1.00 45.41 19 TRP E CA 1
ATOM 2812 C C . TRP E 1 19 ? -15.109 -24.602 -21.339 1.00 42.17 19 TRP E C 1
ATOM 2813 O O . TRP E 1 19 ? -14.971 -23.538 -21.936 1.00 40.58 19 TRP E O 1
ATOM 2824 N N . GLY E 1 20 ? -16.136 -25.410 -21.558 1.00 39.47 20 GLY E N 1
ATOM 2825 C CA . GLY E 1 20 ? -17.155 -25.037 -22.515 1.00 36.75 20 GLY E CA 1
ATOM 2826 C C . GLY E 1 20 ? -18.283 -26.041 -22.543 1.00 37.06 20 GLY E C 1
ATOM 2827 O O . GLY E 1 20 ? -18.088 -27.197 -22.192 1.00 38.71 20 GLY E O 1
ATOM 2828 N N . CYS E 1 21 ? -19.467 -25.600 -22.945 1.00 35.74 21 CYS E N 1
ATOM 2829 C CA . CYS E 1 21 ? -20.602 -26.497 -23.034 1.00 35.46 21 CYS E CA 1
ATOM 2830 C C . CYS E 1 21 ? -21.529 -26.092 -24.170 1.00 36.96 21 CYS E C 1
ATOM 2831 O O . CYS E 1 21 ? -21.498 -24.952 -24.645 1.00 32.52 21 CYS E O 1
ATOM 2834 N N . GLU E 1 22 ? -22.348 -27.038 -24.610 1.00 33.73 22 GLU E N 1
ATOM 2835 C CA . GLU E 1 22 ? -23.300 -26.762 -25.661 1.00 34.36 22 GLU E CA 1
ATOM 2836 C C . GLU E 1 22 ? -24.703 -26.949 -25.138 1.00 33.38 22 GLU E C 1
ATOM 2837 O O . GLU E 1 22 ? -24.984 -27.907 -24.429 1.00 38.24 22 GLU E O 1
ATOM 2843 N N . LEU E 1 23 ? -25.576 -26.015 -25.478 1.00 35.14 23 LEU E N 1
ATOM 2844 C CA . LEU E 1 23 ? -26.969 -26.100 -25.082 1.00 32.46 23 LEU E CA 1
ATOM 2845 C C . LEU E 1 23 ? -27.742 -26.132 -26.393 1.00 34.62 23 LEU E C 1
ATOM 2846 O O . LEU E 1 23 ? -27.355 -25.483 -27.367 1.00 31.31 23 LEU E O 1
ATOM 2851 N N . ASN E 1 24 ? -28.816 -26.910 -26.420 1.00 34.04 24 ASN E N 1
ATOM 2852 C CA . ASN E 1 24 ? -29.659 -26.998 -27.592 1.00 30.13 24 ASN E CA 1
ATOM 2853 C C . ASN E 1 24 ? -31.035 -27.472 -27.197 1.00 34.98 24 ASN E C 1
ATOM 2854 O O . ASN E 1 24 ? -31.309 -27.754 -26.028 1.00 28.32 24 ASN E O 1
ATOM 2859 N N . GLU E 1 25 ? -31.898 -27.533 -28.202 1.00 39.32 25 GLU E N 1
ATOM 2860 C CA . GLU E 1 25 ? -33.289 -27.932 -28.068 1.00 45.14 25 GLU E CA 1
ATOM 2861 C C . GLU E 1 25 ? -33.475 -29.241 -27.296 1.00 47.16 25 GLU E C 1
ATOM 2862 O O . GLU E 1 25 ? -34.393 -29.355 -26.482 1.00 47.17 25 GLU E O 1
ATOM 2868 N N . GLN E 1 26 ? -32.612 -30.221 -27.551 1.00 47.48 26 GLN E N 1
ATOM 2869 C CA . GLN E 1 26 ? -32.694 -31.519 -26.875 1.00 47.40 26 GLN E CA 1
ATOM 2870 C C . GLN E 1 26 ? -31.937 -31.560 -25.527 1.00 48.34 26 GLN E C 1
ATOM 2871 O O . GLN E 1 26 ? -32.190 -32.435 -24.693 1.00 47.63 26 GLN E O 1
ATOM 2873 N N . ASN E 1 27 ? -31.003 -30.634 -25.323 1.00 44.54 27 ASN E N 1
ATOM 2874 C CA . ASN E 1 27 ? -30.239 -30.572 -24.074 1.00 40.24 27 ASN E CA 1
ATOM 2875 C C . ASN E 1 27 ? -30.220 -29.124 -23.640 1.00 37.64 27 ASN E C 1
ATOM 2876 O O . ASN E 1 27 ? -29.193 -28.447 -23.725 1.00 36.19 27 ASN E O 1
ATOM 2881 N N . LYS E 1 28 ? -31.371 -28.658 -23.170 1.00 35.55 28 LYS E N 1
ATOM 2882 C CA . LYS E 1 28 ? -31.543 -27.272 -22.762 1.00 36.77 28 LYS E CA 1
ATOM 2883 C C . LYS E 1 28 ? -30.752 -26.869 -21.532 1.00 38.42 28 LYS E C 1
ATOM 2884 O O . LYS E 1 28 ? -30.554 -25.679 -21.279 1.00 39.42 28 LYS E O 1
ATOM 2890 N N . THR E 1 29 ? -30.280 -27.853 -20.780 1.00 40.53 29 THR E N 1
ATOM 2891 C CA . THR E 1 29 ? -29.570 -27.567 -19.543 1.00 43.22 29 THR E CA 1
ATOM 2892 C C . THR E 1 29 ? -28.192 -28.193 -19.377 1.00 41.37 29 THR E C 1
ATOM 2893 O O . THR E 1 29 ? -27.920 -29.293 -19.852 1.00 43.39 29 THR E O 1
ATOM 2897 N N . PHE E 1 30 ? -27.316 -27.462 -18.705 1.00 40.34 30 PHE E N 1
ATOM 2898 C CA . PHE E 1 30 ? -25.982 -27.961 -18.413 1.00 43.52 30 PHE E CA 1
ATOM 2899 C C . PHE E 1 30 ? -25.576 -27.460 -17.043 1.00 46.14 30 PHE E C 1
ATOM 2900 O O . PHE E 1 30 ? -25.657 -26.261 -16.766 1.00 45.66 30 PHE E O 1
ATOM 2908 N N . GLU E 1 31 ? -25.113 -28.357 -16.182 1.00 50.06 31 GLU E N 1
ATOM 2909 C CA . GLU E 1 31 ? -24.698 -27.918 -14.858 1.00 52.89 31 GLU E CA 1
ATOM 2910 C C . GLU E 1 31 ? -23.206 -28.010 -14.634 1.00 51.37 31 GLU E C 1
ATOM 2911 O O . GLU E 1 31 ? -22.547 -28.961 -15.061 1.00 49.92 31 GLU E O 1
ATOM 2917 N N . PHE E 1 32 ? -22.682 -26.985 -13.977 1.00 50.92 32 PHE E N 1
ATOM 2918 C CA . PHE E 1 32 ? -21.275 -26.904 -13.634 1.00 52.08 32 PHE E CA 1
ATOM 2919 C C . PHE E 1 32 ? -21.217 -27.355 -12.168 1.00 52.92 32 PHE E C 1
ATOM 2920 O O . PHE E 1 32 ? -21.504 -26.568 -11.254 1.00 53.07 32 PHE E O 1
ATOM 2928 N N . LYS E 1 33 ? -20.901 -28.636 -11.963 1.00 54.17 33 LYS E N 1
ATOM 2929 C CA . LYS E 1 33 ? -20.821 -29.229 -10.621 1.00 53.85 33 LYS E CA 1
ATOM 2930 C C . LYS E 1 33 ? -19.362 -29.495 -10.276 1.00 53.81 33 LYS E C 1
ATOM 2931 O O . LYS E 1 33 ? -18.564 -29.801 -11.160 1.00 54.13 33 LYS E O 1
ATOM 2933 N N . GLU E 1 42 ? -11.028 -23.829 -3.497 1.00 87.20 42 GLU E N 1
ATOM 2934 C CA . GLU E 1 42 ? -12.363 -23.507 -4.007 1.00 85.94 42 GLU E CA 1
ATOM 2935 C C . GLU E 1 42 ? -12.356 -23.350 -5.539 1.00 84.73 42 GLU E C 1
ATOM 2936 O O . GLU E 1 42 ? -11.348 -22.923 -6.135 1.00 84.42 42 GLU E O 1
ATOM 2938 N N . HIS E 1 43 ? -13.487 -23.689 -6.164 1.00 79.80 43 HIS E N 1
ATOM 2939 C CA . HIS E 1 43 ? -13.630 -23.617 -7.615 1.00 74.96 43 HIS E CA 1
ATOM 2940 C C . HIS E 1 43 ? -14.364 -22.378 -8.117 1.00 71.49 43 HIS E C 1
ATOM 2941 O O . HIS E 1 43 ? -15.305 -21.884 -7.479 1.00 71.73 43 HIS E O 1
ATOM 2948 N N . GLN E 1 44 ? -13.927 -21.897 -9.277 1.00 65.55 44 GLN E N 1
ATOM 2949 C CA . GLN E 1 44 ? -14.518 -20.721 -9.893 1.00 62.40 44 GLN E CA 1
ATOM 2950 C C . GLN E 1 44 ? -14.582 -20.916 -11.412 1.00 57.09 44 GLN E C 1
ATOM 2951 O O . GLN E 1 44 ? -13.658 -21.478 -12.009 1.00 54.14 44 GLN E O 1
ATOM 2957 N N . LEU E 1 45 ? -15.674 -20.465 -12.025 1.00 50.49 45 LEU E N 1
ATOM 2958 C CA . LEU E 1 45 ? -15.839 -20.546 -13.478 1.00 45.45 45 LEU E CA 1
ATOM 2959 C C . LEU E 1 45 ? -15.972 -19.121 -14.006 1.00 42.02 45 LEU E C 1
ATOM 2960 O O . LEU E 1 45 ? -16.918 -18.417 -13.658 1.00 42.59 45 LEU E O 1
ATOM 2965 N N . ALA E 1 46 ? -15.015 -18.690 -14.818 1.00 35.26 46 ALA E N 1
ATOM 2966 C CA . ALA E 1 46 ? -15.071 -17.352 -15.395 1.00 34.76 46 ALA E CA 1
ATOM 2967 C C . ALA E 1 46 ? -15.533 -17.524 -16.838 1.00 33.63 46 ALA E C 1
ATOM 2968 O O . ALA E 1 46 ? -14.877 -18.222 -17.617 1.00 29.84 46 ALA E O 1
ATOM 2970 N N . LEU E 1 47 ? -16.665 -16.913 -17.182 1.00 32.89 47 LEU E N 1
ATOM 2971 C CA . LEU E 1 47 ? -17.198 -17.015 -18.541 1.00 32.48 47 LEU E CA 1
ATOM 2972 C C . LEU E 1 47 ? -16.463 -16.079 -19.486 1.00 32.87 47 LEU E C 1
ATOM 2973 O O . LEU E 1 47 ? -16.016 -15.007 -19.083 1.00 32.61 47 LEU E O 1
ATOM 2978 N N . ARG E 1 48 ? -16.344 -16.490 -20.747 1.00 29.87 48 ARG E N 1
ATOM 2979 C CA . ARG E 1 48 ? -15.662 -15.686 -21.754 1.00 29.94 48 ARG E CA 1
ATOM 2980 C C . ARG E 1 48 ? -16.554 -15.304 -22.932 1.00 30.26 48 ARG E C 1
ATOM 2981 O O . ARG E 1 48 ? -16.657 -14.125 -23.283 1.00 29.65 48 ARG E O 1
ATOM 2989 N N . THR E 1 49 ? -17.184 -16.294 -23.553 1.00 26.25 49 THR E N 1
ATOM 2990 C CA . THR E 1 49 ? -18.054 -16.023 -24.683 1.00 27.31 49 THR E CA 1
ATOM 2991 C C . THR E 1 49 ? -19.249 -16.961 -24.785 1.00 29.89 49 THR E C 1
ATOM 2992 O O . THR E 1 49 ? -19.274 -18.055 -24.210 1.00 28.36 49 THR E O 1
ATOM 2996 N N . VAL E 1 50 ? -20.251 -16.488 -25.516 1.00 27.52 50 VAL E N 1
ATOM 2997 C CA . VAL E 1 50 ? -21.453 -17.244 -25.819 1.00 28.18 50 VAL E CA 1
ATOM 2998 C C . VAL E 1 50 ? -21.594 -17.033 -27.324 1.00 27.43 50 VAL E C 1
ATOM 2999 O O . VAL E 1 50 ? -21.506 -15.906 -27.803 1.00 27.36 50 VAL E O 1
ATOM 3003 N N . CYS E 1 51 ? -21.773 -18.110 -28.074 1.00 26.91 51 CYS E N 1
ATOM 3004 C CA . CYS E 1 51 ? -21.927 -17.981 -29.509 1.00 27.24 51 CYS E CA 1
ATOM 3005 C C . CYS E 1 51 ? -22.774 -19.099 -30.077 1.00 27.43 51 CYS E C 1
ATOM 3006 O O . CYS E 1 51 ? -22.834 -20.190 -29.529 1.00 25.36 51 CYS E O 1
ATOM 3009 N N . LEU E 1 52 ? -23.442 -18.806 -31.185 1.00 25.20 52 LEU E N 1
ATOM 3010 C CA . LEU E 1 52 ? -24.321 -19.773 -31.817 1.00 25.75 52 LEU E CA 1
ATOM 3011 C C . LEU E 1 52 ? -23.652 -20.605 -32.891 1.00 23.28 52 LEU E C 1
ATOM 3012 O O . LEU E 1 52 ? -22.686 -20.177 -33.517 1.00 20.50 52 LEU E O 1
ATOM 3017 N N . GLY E 1 53 ? -24.173 -21.813 -33.090 1.00 23.36 53 GLY E N 1
ATOM 3018 C CA . GLY E 1 53 ? -23.647 -22.685 -34.123 1.00 17.80 53 GLY E CA 1
ATOM 3019 C C . GLY E 1 53 ? -24.184 -22.165 -35.436 1.00 21.58 53 GLY E C 1
ATOM 3020 O O . GLY E 1 53 ? -25.218 -21.519 -35.446 1.00 23.02 53 GLY E O 1
ATOM 3021 N N . ASP E 1 54 ? -23.497 -22.437 -36.538 1.00 26.12 54 ASP E N 1
ATOM 3022 C CA . ASP E 1 54 ? -23.929 -21.960 -37.854 1.00 30.00 54 ASP E CA 1
ATOM 3023 C C . ASP E 1 54 ? -25.230 -22.604 -38.347 1.00 34.05 54 ASP E C 1
ATOM 3024 O O . ASP E 1 54 ? -25.858 -22.105 -39.280 1.00 37.58 54 ASP E O 1
ATOM 3029 N N . LYS E 1 55 ? -25.643 -23.702 -37.716 1.00 33.98 55 LYS E N 1
ATOM 3030 C CA . LYS E 1 55 ? -26.875 -24.385 -38.107 1.00 35.63 55 LYS E CA 1
ATOM 3031 C C . LYS E 1 55 ? -28.019 -24.034 -37.177 1.00 33.75 55 LYS E C 1
ATOM 3032 O O . LYS E 1 55 ? -29.107 -24.585 -37.291 1.00 33.49 55 LYS E O 1
ATOM 3038 N N . ALA E 1 56 ? -27.774 -23.120 -36.250 1.00 27.75 56 ALA E N 1
ATOM 3039 C CA . ALA E 1 56 ? -28.814 -22.727 -35.316 1.00 24.13 56 ALA E CA 1
ATOM 3040 C C . ALA E 1 56 ? -29.952 -22.009 -36.023 1.00 29.09 56 ALA E C 1
ATOM 3041 O O . ALA E 1 56 ? -29.732 -21.209 -36.937 1.00 30.29 56 ALA E O 1
ATOM 3043 N N . LYS E 1 57 ? -31.170 -22.304 -35.586 1.00 26.83 57 LYS E N 1
ATOM 3044 C CA . LYS E 1 57 ? -32.375 -21.701 -36.133 1.00 31.64 57 LYS E CA 1
ATOM 3045 C C . LYS E 1 57 ? -32.268 -20.172 -36.034 1.00 29.30 57 LYS E C 1
ATOM 3046 O O . LYS E 1 57 ? -31.834 -19.644 -35.015 1.00 23.57 57 LYS E O 1
ATOM 3052 N N . ASP E 1 58 ? -32.657 -19.465 -37.091 1.00 28.38 58 ASP E N 1
ATOM 3053 C CA . ASP E 1 58 ? -32.573 -18.005 -37.094 1.00 28.10 58 ASP E CA 1
ATOM 3054 C C . ASP E 1 58 ? -33.653 -17.369 -36.231 1.00 26.65 58 ASP E C 1
ATOM 3055 O O . ASP E 1 58 ? -34.591 -16.761 -36.720 1.00 22.18 58 ASP E O 1
ATOM 3060 N N . GLU E 1 59 ? -33.484 -17.503 -34.927 1.00 26.58 59 GLU E N 1
ATOM 3061 C CA . GLU E 1 59 ? -34.438 -16.985 -33.962 1.00 24.96 59 GLU E CA 1
ATOM 3062 C C . GLU E 1 59 ? -33.673 -16.551 -32.721 1.00 23.25 59 GLU E C 1
ATOM 3063 O O . GLU E 1 59 ? -32.476 -16.805 -32.595 1.00 24.84 59 GLU E O 1
ATOM 3069 N N . PHE E 1 60 ? -34.363 -15.899 -31.801 1.00 19.63 60 PHE E N 1
ATOM 3070 C CA . PHE E 1 60 ? -33.714 -15.464 -30.579 1.00 26.12 60 PHE E CA 1
ATOM 3071 C C . PHE E 1 60 ? -33.383 -16.631 -29.662 1.00 27.36 60 PHE E C 1
ATOM 3072 O O . PHE E 1 60 ? -34.190 -17.544 -29.468 1.00 28.41 60 PHE E O 1
ATOM 3080 N N . HIS E 1 61 ? -32.171 -16.596 -29.128 1.00 25.90 61 HIS E N 1
ATOM 3081 C CA . HIS E 1 61 ? -31.690 -17.603 -28.199 1.00 26.44 61 HIS E CA 1
ATOM 3082 C C . HIS E 1 61 ? -31.393 -16.873 -26.904 1.00 29.04 61 HIS E C 1
ATOM 3083 O O . HIS E 1 61 ? -30.755 -15.813 -26.914 1.00 26.79 61 HIS E O 1
ATOM 3090 N N . ILE E 1 62 ? -31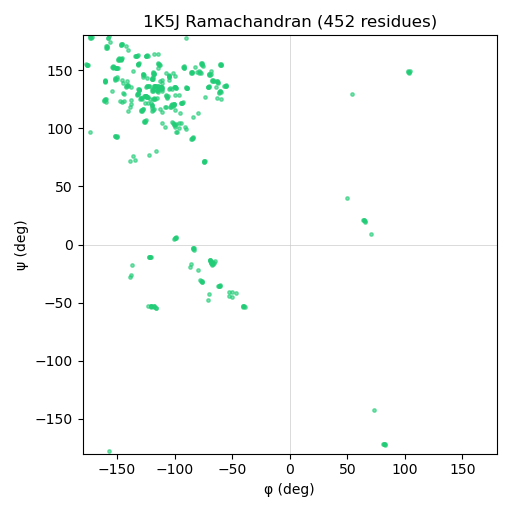.865 -17.421 -25.793 1.00 30.74 62 ILE E N 1
ATOM 3091 C CA . ILE E 1 62 ? -31.603 -16.806 -24.504 1.00 30.55 62 ILE E CA 1
ATOM 3092 C C . ILE E 1 62 ? -31.031 -17.814 -23.523 1.00 32.80 62 ILE E C 1
ATOM 3093 O O . ILE E 1 62 ? -31.599 -18.875 -23.300 1.00 32.71 62 ILE E O 1
ATOM 3098 N N . VAL E 1 63 ? -29.880 -17.487 -22.958 1.00 32.76 63 VAL E N 1
ATOM 3099 C CA . VAL E 1 63 ? -29.268 -18.356 -21.977 1.00 32.70 63 VAL E CA 1
ATOM 3100 C C . VAL E 1 63 ? -29.362 -17.637 -20.649 1.00 31.93 63 VAL E C 1
ATOM 3101 O O . VAL E 1 63 ? -29.119 -16.435 -20.568 1.00 30.69 63 VAL E O 1
ATOM 3105 N N . GLU E 1 64 ? -29.747 -18.383 -19.620 1.00 34.09 64 GLU E N 1
ATOM 3106 C CA . GLU E 1 64 ? -29.902 -17.856 -18.273 1.00 34.14 64 GLU E CA 1
ATOM 3107 C C . GLU E 1 64 ? -29.199 -18.778 -17.286 1.00 38.48 64 GLU E C 1
ATOM 3108 O O . GLU E 1 64 ? -28.995 -19.967 -17.555 1.00 39.58 64 GLU E O 1
ATOM 3114 N N . ILE E 1 65 ? -28.804 -18.211 -16.153 1.00 39.43 65 ILE E N 1
ATOM 3115 C CA . ILE E 1 65 ? -28.156 -18.977 -15.099 1.00 41.97 65 ILE E CA 1
ATOM 3116 C C . ILE E 1 65 ? -29.263 -19.264 -14.091 1.00 41.72 65 ILE E C 1
ATOM 3117 O O . ILE E 1 65 ? -30.077 -18.385 -13.782 1.00 36.78 65 ILE E O 1
ATOM 3122 N N . VAL E 1 66 ? -29.318 -20.501 -13.609 1.00 44.82 66 VAL E N 1
ATOM 3123 C CA . VAL E 1 66 ? -30.354 -20.888 -12.656 1.00 47.22 66 VAL E CA 1
ATOM 3124 C C . VAL E 1 66 ? -29.763 -21.256 -11.304 1.00 51.59 66 VAL E C 1
ATOM 3125 O O . VAL E 1 66 ? -28.783 -22.005 -11.226 1.00 52.20 66 VAL E O 1
ATOM 3129 N N . THR E 1 67 ? -30.354 -20.711 -10.245 1.00 58.14 67 THR E N 1
ATOM 3130 C CA . THR E 1 67 ? -29.918 -20.984 -8.873 1.00 62.05 67 THR E CA 1
ATOM 3131 C C . THR E 1 67 ? -31.153 -21.217 -8.032 1.00 64.93 67 THR E C 1
ATOM 3132 O O . THR E 1 67 ? -32.232 -20.704 -8.340 1.00 64.85 67 THR E O 1
ATOM 3136 N N . GLN E 1 68 ? -30.986 -22.061 -7.013 1.00 73.44 68 GLN E N 1
ATOM 3137 C CA . GLN E 1 68 ? -32.045 -22.414 -6.056 1.00 77.21 68 GLN E CA 1
ATOM 3138 C C . GLN E 1 68 ? -31.520 -22.084 -4.658 1.00 79.15 68 GLN E C 1
ATOM 3139 O O . GLN E 1 68 ? -30.365 -21.668 -4.496 1.00 78.65 68 GLN E O 1
ATOM 3141 N N . GLU E 1 73 ? -35.863 -21.878 -7.016 1.00 71.15 73 GLU E N 1
ATOM 3142 C CA . GLU E 1 73 ? -35.038 -21.553 -8.176 1.00 71.49 73 GLU E CA 1
ATOM 3143 C C . GLU E 1 73 ? -34.860 -20.055 -8.252 1.00 71.65 73 GLU E C 1
ATOM 3144 O O . GLU E 1 73 ? -35.427 -19.308 -7.454 1.00 75.52 73 GLU E O 1
ATOM 3150 N N . LYS E 1 74 ? -34.092 -19.628 -9.242 1.00 70.45 74 LYS E N 1
ATOM 3151 C CA . LYS E 1 74 ? -33.795 -18.216 -9.468 1.00 66.18 74 LYS E CA 1
ATOM 3152 C C . LYS E 1 74 ? -33.032 -18.163 -10.786 1.00 60.57 74 LYS E C 1
ATOM 3153 O O . LYS E 1 74 ? -31.812 -18.389 -10.809 1.00 56.86 74 LYS E O 1
ATOM 3155 N N . SER E 1 75 ? -33.741 -17.878 -11.879 1.00 54.98 75 SER E N 1
ATOM 3156 C CA . SER E 1 75 ? -33.082 -17.830 -13.175 1.00 49.43 75 SER E CA 1
ATOM 3157 C C . SER E 1 75 ? -32.767 -16.390 -13.565 1.00 47.27 75 SER E C 1
ATOM 3158 O O . SER E 1 75 ? -33.605 -15.491 -13.414 1.00 45.25 75 SER E O 1
ATOM 3161 N N . VAL E 1 76 ? -31.543 -16.181 -14.045 1.00 41.17 76 VAL E N 1
ATOM 3162 C CA . VAL E 1 76 ? -31.071 -14.861 -14.449 1.00 36.80 76 VAL E CA 1
ATOM 3163 C C . VAL E 1 76 ? -30.526 -14.831 -15.880 1.00 33.67 76 VAL E C 1
ATOM 3164 O O . VAL E 1 76 ? -29.438 -15.323 -16.147 1.00 32.53 76 VAL E O 1
ATOM 3168 N N . PRO E 1 77 ? -31.291 -14.256 -16.818 1.00 35.40 77 PRO E N 1
ATOM 3169 C CA . PRO E 1 77 ? -30.869 -14.162 -18.224 1.00 37.15 77 PRO E CA 1
ATOM 3170 C C . PRO E 1 77 ? -29.566 -13.369 -18.339 1.00 36.49 77 PRO E C 1
ATOM 3171 O O . PRO E 1 77 ? -29.443 -12.283 -17.772 1.00 32.19 77 PRO E O 1
ATOM 3175 N N . ILE E 1 78 ? -28.599 -13.911 -19.070 1.00 34.39 78 ILE E N 1
ATOM 3176 C CA . ILE E 1 78 ? -27.321 -13.239 -19.242 1.00 32.32 78 ILE E CA 1
ATOM 3177 C C . ILE E 1 78 ? -26.986 -12.958 -20.696 1.00 33.22 78 ILE E C 1
ATOM 3178 O O . ILE E 1 78 ? -26.038 -12.232 -20.984 1.00 35.04 78 ILE E O 1
ATOM 3183 N N . ALA E 1 79 ? -27.749 -13.532 -21.621 1.00 29.54 79 ALA E N 1
ATOM 3184 C CA . ALA E 1 79 ? -27.481 -13.290 -23.033 1.00 28.97 79 ALA E CA 1
ATOM 3185 C C . ALA E 1 79 ? -28.642 -13.589 -23.961 1.00 27.40 79 ALA E C 1
ATOM 3186 O O . ALA E 1 79 ? -29.378 -14.556 -23.767 1.00 29.42 79 ALA E O 1
ATOM 3188 N N . THR E 1 80 ? -28.791 -12.738 -24.972 1.00 26.38 80 THR E N 1
ATOM 3189 C CA . THR E 1 80 ? -29.820 -12.890 -25.993 1.00 22.84 80 THR E CA 1
ATOM 3190 C C . THR E 1 80 ? -29.102 -12.790 -27.328 1.00 25.19 80 THR E C 1
ATOM 3191 O O . THR E 1 80 ? -28.535 -11.756 -27.661 1.00 24.11 80 THR E O 1
ATOM 3195 N N . LEU E 1 81 ? -29.124 -13.880 -28.081 1.00 24.08 81 LEU E N 1
ATOM 3196 C CA . LEU E 1 81 ? -28.463 -13.937 -29.366 1.00 22.16 81 LEU E CA 1
ATOM 3197 C C . LEU E 1 81 ? -29.437 -14.331 -30.477 1.00 22.87 81 LEU E C 1
ATOM 3198 O O . LEU E 1 81 ? -30.528 -14.834 -30.216 1.00 21.62 81 LEU E O 1
ATOM 3203 N N . LYS E 1 82 ? -29.031 -14.071 -31.715 1.00 22.62 82 LYS E N 1
ATOM 3204 C CA . LYS E 1 82 ? -29.807 -14.427 -32.905 1.00 25.41 82 LYS E CA 1
ATOM 3205 C C . LYS E 1 82 ? -28.844 -14.403 -34.084 1.00 21.71 82 LYS E C 1
ATOM 3206 O O . LYS E 1 82 ? -28.194 -13.390 -34.343 1.00 26.26 82 LYS E O 1
ATOM 3212 N N . PRO E 1 83 ? -28.741 -15.521 -34.816 1.00 27.35 83 PRO E N 1
ATOM 3213 C CA . PRO E 1 83 ? -27.864 -15.691 -35.979 1.00 25.46 83 PRO E CA 1
ATOM 3214 C C . PRO E 1 83 ? -27.746 -14.487 -36.920 1.00 26.58 83 PRO E C 1
ATOM 3215 O O . PRO E 1 83 ? -26.635 -14.015 -37.203 1.00 19.46 83 PRO E O 1
ATOM 3219 N N . SER E 1 84 ? -28.888 -13.987 -37.383 1.00 17.84 84 SER E N 1
ATOM 3220 C CA . SER E 1 84 ? -28.911 -12.861 -38.315 1.00 23.38 84 SER E CA 1
ATOM 3221 C C . SER E 1 84 ? -28.811 -11.471 -37.677 1.00 26.20 84 SER E C 1
ATOM 3222 O O . SER E 1 84 ? -28.737 -10.477 -38.389 1.00 26.03 84 SER E O 1
ATOM 3225 N N . ILE E 1 85 ? -28.806 -11.406 -36.348 1.00 25.88 85 ILE E N 1
ATOM 3226 C CA . ILE E 1 85 ? -28.728 -10.125 -35.649 1.00 23.87 85 ILE E CA 1
ATOM 3227 C C . ILE E 1 85 ? -27.447 -9.987 -34.815 1.00 28.77 85 ILE E C 1
ATOM 3228 O O . ILE E 1 85 ? -26.707 -9.023 -34.964 1.00 21.94 85 ILE E O 1
ATOM 3233 N N . LEU E 1 86 ? -27.203 -10.948 -33.927 1.00 27.34 86 LEU E N 1
ATOM 3234 C CA . LEU E 1 86 ? -26.031 -10.928 -33.057 1.00 25.00 86 LEU E CA 1
ATOM 3235 C C . LEU E 1 86 ? -25.666 -12.384 -32.769 1.00 27.10 86 LEU E C 1
ATOM 3236 O O . LEU E 1 86 ? -26.181 -12.983 -31.828 1.00 25.76 86 LEU E O 1
ATOM 3241 N N . PRO E 1 87 ? -24.762 -12.964 -33.574 1.00 25.31 87 PRO E N 1
ATOM 3242 C CA . PRO E 1 87 ? -24.334 -14.358 -33.418 1.00 26.64 87 PRO E CA 1
ATOM 3243 C C . PRO E 1 87 ? -23.504 -14.736 -32.177 1.00 26.61 87 PRO E C 1
ATOM 3244 O O . PRO E 1 87 ? -23.354 -15.917 -31.875 1.00 21.30 87 PRO E O 1
ATOM 3248 N N . MET E 1 88 ? -22.965 -13.750 -31.467 1.00 23.45 88 MET E N 1
ATOM 3249 C CA . MET E 1 88 ? -22.170 -14.048 -30.271 1.00 26.87 88 MET E CA 1
ATOM 3250 C C . MET E 1 88 ? -22.086 -12.855 -29.324 1.00 26.10 88 MET E C 1
ATOM 3251 O O . MET E 1 88 ? -22.485 -11.749 -29.673 1.00 28.99 88 MET E O 1
ATOM 3256 N N . ALA E 1 89 ? -21.550 -13.097 -28.132 1.00 22.83 89 ALA E N 1
ATOM 3257 C CA . ALA E 1 89 ? -21.369 -12.059 -27.126 1.00 26.95 89 ALA E CA 1
ATOM 3258 C C . ALA E 1 89 ? -20.176 -12.392 -26.218 1.00 28.57 89 ALA E C 1
ATOM 3259 O O . ALA E 1 89 ? -19.928 -13.556 -25.887 1.00 27.36 89 ALA E O 1
ATOM 3261 N N . THR E 1 90 ? -19.434 -11.354 -25.842 1.00 31.50 90 THR E N 1
ATOM 3262 C CA . THR E 1 90 ? -18.277 -11.501 -24.968 1.00 31.49 90 THR E CA 1
ATOM 3263 C C . THR E 1 90 ? -18.706 -11.281 -23.518 1.00 33.41 90 THR E C 1
ATOM 3264 O O . THR E 1 90 ? -19.248 -10.231 -23.188 1.00 35.40 90 THR E O 1
ATOM 3268 N N . MET E 1 91 ? -18.483 -12.274 -22.662 1.00 34.46 91 MET E N 1
ATOM 3269 C CA . MET E 1 91 ? -18.845 -12.160 -21.244 1.00 34.81 91 MET E CA 1
ATOM 3270 C C . MET E 1 91 ? -17.658 -11.565 -20.490 1.00 37.69 91 MET E C 1
ATOM 3271 O O . MET E 1 91 ? -16.513 -11.964 -20.699 1.00 41.08 91 MET E O 1
ATOM 3276 N N . VAL E 1 92 ? -17.920 -10.605 -19.617 1.00 36.91 92 VAL E N 1
ATOM 3277 C CA . VAL E 1 92 ? -16.839 -9.975 -18.871 1.00 38.17 92 VAL E CA 1
ATOM 3278 C C . VAL E 1 92 ? -17.102 -9.895 -17.377 1.00 39.89 92 VAL E C 1
ATOM 3279 O O . VAL E 1 92 ? -18.185 -9.505 -16.945 1.00 39.07 92 VAL E O 1
ATOM 3283 N N . GLY E 1 93 ? -16.096 -10.267 -16.596 1.00 39.90 93 GLY E N 1
ATOM 3284 C CA . GLY E 1 93 ? -16.219 -10.206 -15.152 1.00 40.73 93 GLY E CA 1
ATOM 3285 C C . GLY E 1 93 ? -17.260 -11.117 -14.546 1.00 40.88 93 GLY E C 1
ATOM 3286 O O . GLY E 1 93 ? -17.717 -10.876 -13.439 1.00 43.98 93 GLY E O 1
ATOM 3287 N N . ILE E 1 94 ? -17.653 -12.163 -15.254 1.00 42.64 94 ILE E N 1
ATOM 3288 C CA . ILE E 1 94 ? -18.633 -13.070 -14.695 1.00 43.17 94 ILE E CA 1
ATOM 3289 C C . ILE E 1 94 ? -17.906 -14.290 -14.162 1.00 46.53 94 ILE E C 1
ATOM 3290 O O . ILE E 1 94 ? -17.458 -15.142 -14.930 1.00 48.36 94 ILE E O 1
ATOM 3295 N N . GLU E 1 95 ? -17.758 -14.346 -12.840 1.00 48.11 95 GLU E N 1
ATOM 3296 C CA . GLU E 1 95 ? -17.091 -15.476 -12.184 1.00 50.88 95 GLU E CA 1
ATOM 3297 C C . GLU E 1 95 ? -18.097 -16.153 -11.275 1.00 49.69 95 GLU E C 1
ATOM 3298 O O . GLU E 1 95 ? -18.716 -15.505 -10.427 1.00 49.83 95 GLU E O 1
ATOM 3304 N N . LEU E 1 96 ? -18.259 -17.459 -11.457 1.00 45.60 96 LEU E N 1
ATOM 3305 C CA . LEU E 1 96 ? -19.246 -18.199 -10.701 1.00 47.13 96 LEU E CA 1
ATOM 3306 C C . LEU E 1 96 ? -18.664 -19.295 -9.827 1.00 48.82 96 LEU E C 1
ATOM 3307 O O . LEU E 1 96 ? -17.663 -19.925 -10.173 1.00 46.39 96 LEU E O 1
ATOM 3312 N N . THR E 1 97 ? -19.318 -19.515 -8.694 1.00 49.61 97 THR E N 1
ATOM 3313 C CA . THR E 1 97 ? -18.912 -20.548 -7.757 1.00 50.25 97 THR E CA 1
ATOM 3314 C C . THR E 1 97 ? -19.836 -21.737 -7.989 1.00 47.86 97 THR E C 1
ATOM 3315 O O . THR E 1 97 ? -21.052 -21.607 -7.872 1.00 49.32 97 THR E O 1
ATOM 3319 N N . PRO E 1 98 ? -19.279 -22.905 -8.335 1.00 51.37 98 PRO E N 1
ATOM 3320 C CA . PRO E 1 98 ? -20.145 -24.074 -8.564 1.00 53.53 98 PRO E CA 1
ATOM 3321 C C . PRO E 1 98 ? -20.918 -24.384 -7.293 1.00 55.91 98 PRO E C 1
ATOM 3322 O O . PRO E 1 98 ? -20.472 -24.047 -6.192 1.00 58.97 98 PRO E O 1
ATOM 3326 N N . PRO E 1 99 ? -22.083 -25.037 -7.425 1.00 56.78 99 PRO E N 1
ATOM 3327 C CA . PRO E 1 99 ? -22.664 -25.465 -8.697 1.00 55.98 99 PRO E CA 1
ATOM 3328 C C . PRO E 1 99 ? -23.494 -24.370 -9.374 1.00 55.27 99 PRO E C 1
ATOM 3329 O O . PRO E 1 99 ? -24.108 -23.534 -8.703 1.00 53.92 99 PRO E O 1
ATOM 3333 N N . VAL E 1 100 ? -23.494 -24.375 -10.701 1.00 54.32 100 VAL E N 1
ATOM 3334 C CA . VAL E 1 100 ? -24.264 -23.409 -11.482 1.00 48.31 100 VAL E CA 1
ATOM 3335 C C . VAL E 1 100 ? -24.875 -24.116 -12.679 1.00 43.96 100 VAL E C 1
ATOM 3336 O O . VAL E 1 100 ? -24.222 -24.926 -13.343 1.00 40.10 100 VAL E O 1
ATOM 3340 N N . THR E 1 101 ? -26.130 -23.804 -12.950 1.00 38.96 101 THR E N 1
ATOM 3341 C CA . THR E 1 101 ? -26.810 -24.401 -14.078 1.00 43.36 101 THR E CA 1
ATOM 3342 C C . THR E 1 101 ? -27.092 -23.349 -15.162 1.00 43.46 101 THR E C 1
ATOM 3343 O O . THR E 1 101 ? -27.548 -22.233 -14.883 1.00 40.81 101 THR E O 1
ATOM 3347 N N . PHE E 1 102 ? -26.791 -23.711 -16.401 1.00 42.24 102 PHE E N 1
ATOM 3348 C CA . PHE E 1 102 ? -27.037 -22.831 -17.535 1.00 39.53 102 PHE E CA 1
ATOM 3349 C C . PHE E 1 102 ? -28.226 -23.416 -18.278 1.00 35.39 102 PHE E C 1
ATOM 3350 O O . PHE E 1 102 ? -28.236 -24.599 -18.622 1.00 37.76 102 PHE E O 1
ATOM 3358 N N . ARG E 1 103 ? -29.239 -22.598 -18.509 1.00 34.85 103 ARG E N 1
ATOM 3359 C CA . ARG E 1 103 ? -30.422 -23.081 -19.198 1.00 35.35 103 ARG E CA 1
ATOM 3360 C C . ARG E 1 103 ? -30.722 -22.276 -20.461 1.00 34.07 103 ARG E C 1
ATOM 3361 O O . ARG E 1 103 ? -30.628 -21.047 -20.457 1.00 30.31 103 ARG E O 1
ATOM 3369 N N . LEU E 1 104 ? -31.063 -22.987 -21.534 1.00 31.77 104 LEU E N 1
ATOM 3370 C CA . LEU E 1 104 ? -31.420 -22.372 -22.801 1.00 30.63 104 LEU E CA 1
ATOM 3371 C C . LEU E 1 104 ? -32.908 -22.038 -22.715 1.00 33.66 104 LEU E C 1
ATOM 3372 O O . LEU E 1 104 ? -33.763 -22.857 -23.049 1.00 34.11 104 LEU E O 1
ATOM 3377 N N . LYS E 1 105 ? -33.200 -20.830 -22.245 1.00 35.10 105 LYS E N 1
ATOM 3378 C CA . LYS E 1 105 ? -34.562 -20.351 -22.073 1.00 32.59 105 LYS E CA 1
ATOM 3379 C C . LYS E 1 105 ? -35.315 -20.330 -23.397 1.00 35.33 105 LYS E C 1
ATOM 3380 O O . LYS E 1 105 ? -36.520 -20.590 -23.443 1.00 37.24 105 LYS E O 1
ATOM 3386 N N . ALA E 1 106 ? -34.604 -20.014 -24.475 1.00 32.74 106 ALA E N 1
ATOM 3387 C CA . ALA E 1 106 ? -35.224 -19.948 -25.796 1.00 31.54 106 ALA E CA 1
ATOM 3388 C C . ALA E 1 106 ? -34.225 -20.213 -26.902 1.00 31.43 106 ALA E C 1
ATOM 3389 O O . ALA E 1 106 ? -33.027 -19.962 -26.751 1.00 32.39 106 ALA E O 1
ATOM 3391 N N . GLY E 1 107 ? -34.728 -20.720 -28.024 1.00 31.79 107 GLY E N 1
ATOM 3392 C CA . GLY E 1 107 ? -33.864 -20.996 -29.156 1.00 32.04 107 GLY E CA 1
ATOM 3393 C C . GLY E 1 107 ? -33.545 -22.462 -29.304 1.00 32.97 107 GLY E C 1
ATOM 3394 O O . GLY E 1 107 ? -33.461 -23.192 -28.316 1.00 32.82 107 GLY E O 1
ATOM 3395 N N . SER E 1 108 ? -33.356 -22.885 -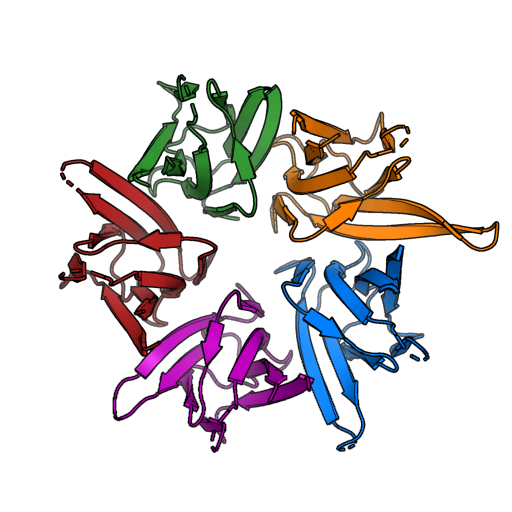30.554 1.00 33.41 108 SER E N 1
ATOM 3396 C CA . SER E 1 108 ? -33.054 -24.274 -30.871 1.00 31.91 108 SER E CA 1
ATOM 3397 C C . SER E 1 108 ? -31.617 -24.653 -30.554 1.00 35.28 108 SER E C 1
ATOM 3398 O O . SER E 1 108 ? -31.333 -25.798 -30.218 1.00 34.22 108 SER E O 1
ATOM 3401 N N . GLY E 1 109 ? -30.708 -23.694 -30.691 1.00 34.62 109 GLY E N 1
ATOM 3402 C CA . GLY E 1 109 ? -29.309 -23.983 -30.459 1.00 27.72 109 GLY E CA 1
ATOM 3403 C C . GLY E 1 109 ? -28.779 -24.589 -31.749 1.00 32.24 109 GLY E C 1
ATOM 3404 O O . GLY E 1 109 ? -29.505 -24.623 -32.760 1.00 28.20 109 GLY E O 1
ATOM 3405 N N . PRO E 1 110 ? -27.534 -25.086 -31.755 1.00 28.26 110 PRO E N 1
ATOM 3406 C CA . PRO E 1 110 ? -26.661 -25.077 -30.584 1.00 30.30 110 PRO E CA 1
ATOM 3407 C C . PRO E 1 110 ? -26.148 -23.717 -30.161 1.00 32.62 110 PRO E C 1
ATOM 3408 O O . PRO E 1 110 ? -25.938 -22.834 -30.985 1.00 31.54 110 PRO E O 1
ATOM 3412 N N . LEU E 1 111 ? -25.978 -23.559 -28.855 1.00 29.40 111 LEU E N 1
ATOM 3413 C CA . LEU E 1 111 ? -25.434 -22.348 -28.278 1.00 27.46 111 LEU E CA 1
ATOM 3414 C C . LEU E 1 111 ? -24.256 -22.821 -27.448 1.00 30.76 111 LEU E C 1
ATOM 3415 O O . LEU E 1 111 ? -24.385 -23.743 -26.631 1.00 31.79 111 LEU E O 1
ATOM 3420 N N . TYR E 1 112 ? -23.098 -22.216 -27.676 1.00 27.56 112 TYR E N 1
ATOM 3421 C CA . TYR E 1 112 ? -21.906 -22.590 -26.943 1.00 24.66 112 TYR E CA 1
ATOM 3422 C C . TYR E 1 112 ? -21.558 -21.552 -25.900 1.00 29.03 112 TYR E C 1
ATOM 3423 O O . TYR E 1 112 ? -21.769 -20.363 -26.095 1.00 32.14 112 TYR E O 1
ATOM 3432 N N . ILE E 1 113 ? -21.034 -22.022 -24.782 1.00 29.76 113 ILE E N 1
ATOM 3433 C CA . ILE E 1 113 ? -20.610 -21.146 -23.712 1.00 29.47 113 ILE E CA 1
ATOM 3434 C C . ILE E 1 113 ? -19.180 -21.540 -23.441 1.00 31.36 113 ILE E C 1
ATOM 3435 O O . ILE E 1 113 ? -18.879 -22.721 -23.261 1.00 31.91 113 ILE E O 1
ATOM 3440 N N . SER E 1 114 ? -18.286 -20.566 -23.448 1.00 29.58 114 SER E N 1
ATOM 3441 C CA . SER E 1 114 ? -16.887 -20.852 -23.190 1.00 30.99 114 SER E CA 1
ATOM 3442 C C . SER E 1 114 ? -16.501 -20.180 -21.879 1.00 34.83 114 SER E C 1
ATOM 3443 O O . SER E 1 114 ? -17.116 -19.194 -21.463 1.00 32.41 114 SER E O 1
ATOM 3446 N N . GLY E 1 115 ? -15.472 -20.712 -21.233 1.00 34.96 115 GLY E N 1
ATOM 3447 C CA . GLY E 1 115 ? -15.020 -20.137 -19.983 1.00 32.81 115 GLY E CA 1
ATOM 3448 C C . GLY E 1 115 ? -13.743 -20.777 -19.482 1.00 37.64 115 GLY E C 1
ATOM 3449 O O . GLY E 1 115 ? -13.193 -21.695 -20.098 1.00 37.74 115 GLY E O 1
ATOM 3450 N N . GLN E 1 116 ? -13.258 -20.274 -18.357 1.00 39.85 116 GLN E N 1
ATOM 3451 C CA . GLN E 1 116 ? -12.057 -20.812 -17.749 1.00 43.89 116 GLN E CA 1
ATOM 3452 C C . GLN E 1 116 ? -12.420 -21.313 -16.364 1.00 44.12 116 GLN E C 1
ATOM 3453 O O . GLN E 1 116 ? -12.890 -20.560 -15.505 1.00 38.49 116 GLN E O 1
ATOM 3459 N N . HIS E 1 117 ? -12.248 -22.615 -16.181 1.00 49.63 117 HIS E N 1
ATOM 3460 C CA . HIS E 1 117 ? -12.528 -23.247 -14.907 1.00 52.58 117 HIS E CA 1
ATOM 3461 C C . HIS E 1 117 ? -11.212 -23.311 -14.174 1.00 52.13 117 HIS E C 1
ATOM 3462 O O . HIS E 1 117 ? -10.299 -24.007 -14.592 1.00 49.22 117 HIS E O 1
ATOM 3469 N N . VAL E 1 118 ? -11.118 -22.564 -13.086 1.00 57.53 118 VAL E N 1
ATOM 3470 C CA . VAL E 1 118 ? -9.897 -22.536 -12.295 1.00 64.88 118 VAL E CA 1
ATOM 3471 C C . VAL E 1 118 ? -10.156 -23.143 -10.909 1.00 67.79 118 VAL E C 1
ATOM 3472 O O . VAL E 1 118 ? -11.311 -23.317 -10.495 1.00 64.47 118 VAL E O 1
ATOM 3476 N N . ALA E 1 119 ? -9.082 -23.481 -10.201 1.00 74.08 119 ALA E N 1
ATOM 3477 C CA . ALA E 1 119 ? -9.215 -24.064 -8.861 1.00 79.86 119 ALA E CA 1
ATOM 3478 C C . ALA E 1 119 ? -7.914 -23.916 -8.054 1.00 81.54 119 ALA E C 1
ATOM 3479 O O . ALA E 1 119 ? -6.830 -23.934 -8.692 1.00 82.38 119 ALA E O 1
#

B-factor: mean 39.65, std 14.86, range [11.7, 89.01]

Nearest PDB structures (foldseek):
  1k5j-assembly1_B  TM=1.011E+00  e=2.189E-18  Xenopus laevis
  2vtx-assembly2_H  TM=9.935E-01  e=3.685E-15  Xenopus laevis
  2vtx-assembly2_J  TM=9.814E-01  e=6.967E-15  Xenopus laevis
  8vhk-assembly1_C  TM=9.640E-01  e=1.495E-15  Xenopus laevis
  1nlq-assembly1_C  TM=8.781E-01  e=2.576E-08  Drosophila melanogaster

Organism: Xenopus laevis (NCBI:txid8355)

InterPro domains:
  IPR004301 Nucleoplasmin family [PTHR22747] (9-181)
  IPR024057 Nucleoplasmin core domain [PF03066] (17-120)
  IPR036824 Nucleoplasmin core domain superfamily [SSF69203] (17-118)